Protein AF-0000000072626498 (afdb_homodimer)

Structure (mmCIF, N/CA/C/O backbone):
data_AF-0000000072626498-model_v1
#
loop_
_entity.id
_entity.type
_entity.pdbx_description
1 polymer 'N-acetylgalactosaminide beta-1,3-galactosyltransferase'
#
loop_
_atom_site.group_PDB
_atom_site.id
_atom_site.type_symbol
_atom_site.label_atom_id
_atom_site.label_alt_id
_atom_site.label_comp_id
_atom_site.label_asym_id
_atom_site.label_entity_id
_atom_site.label_seq_id
_atom_site.pdbx_PDB_ins_code
_atom_site.Cartn_x
_atom_site.Cartn_y
_atom_site.Cartn_z
_atom_site.occupancy
_atom_site.B_iso_or_equiv
_atom_site.auth_seq_id
_atom_site.auth_comp_id
_atom_site.auth_asym_id
_atom_site.auth_atom_id
_atom_site.pdbx_PDB_model_num
ATOM 1 N N . MET A 1 1 ? -4.254 -15.898 -14.867 1 96.5 1 MET A N 1
ATOM 2 C CA . MET A 1 1 ? -5.566 -16.469 -15.156 1 96.5 1 MET A CA 1
ATOM 3 C C . MET A 1 1 ? -6.656 -15.414 -15.023 1 96.5 1 MET A C 1
ATOM 5 O O . MET A 1 1 ? -6.711 -14.695 -14.023 1 96.5 1 MET A O 1
ATOM 9 N N . THR A 1 2 ? -7.473 -15.227 -16.031 1 96.12 2 THR A N 1
ATOM 10 C CA . THR A 1 2 ? -8.547 -14.234 -16 1 96.12 2 THR A CA 1
ATOM 11 C C . THR A 1 2 ? -9.773 -14.742 -16.75 1 96.12 2 THR A C 1
ATOM 13 O O . THR A 1 2 ? -9.82 -15.914 -17.156 1 96.12 2 THR A O 1
ATOM 16 N N . THR A 1 3 ? -10.844 -14.039 -16.734 1 94.94 3 THR A N 1
ATOM 17 C CA . THR A 1 3 ? -12.078 -14.312 -17.469 1 94.94 3 THR A CA 1
ATOM 18 C C . THR A 1 3 ? -12.547 -13.078 -18.219 1 94.94 3 THR A C 1
ATOM 20 O O . THR A 1 3 ? -12.148 -11.953 -17.906 1 94.94 3 THR A O 1
ATOM 23 N N . PRO A 1 4 ? -13.305 -13.281 -19.266 1 93.75 4 PRO A N 1
ATOM 24 C CA . PRO A 1 4 ? -13.695 -12.148 -20.125 1 93.75 4 PRO A CA 1
ATOM 25 C C . PRO A 1 4 ? -14.305 -10.992 -19.328 1 93.75 4 PRO A C 1
ATOM 27 O O . PRO A 1 4 ? -14.008 -9.828 -19.609 1 93.75 4 PRO A O 1
ATOM 30 N N . LYS A 1 5 ? -15.055 -11.281 -18.391 1 93.25 5 LYS A N 1
ATOM 31 C CA . LYS A 1 5 ? -15.68 -10.258 -17.562 1 93.25 5 LYS A CA 1
ATOM 32 C C . LYS A 1 5 ? -14.633 -9.344 -16.922 1 93.25 5 LYS A C 1
ATOM 34 O O . LYS A 1 5 ? -14.883 -8.156 -16.734 1 93.25 5 LYS A O 1
ATOM 39 N N . TYR A 1 6 ? -13.422 -9.875 -16.672 1 95.19 6 TYR A N 1
ATOM 40 C CA . TYR A 1 6 ? -12.445 -9.156 -15.875 1 95.19 6 TYR A CA 1
ATOM 41 C C . TYR A 1 6 ? -11.297 -8.641 -16.734 1 95.19 6 TYR A C 1
ATOM 43 O O . TYR A 1 6 ? -10.297 -8.141 -16.219 1 95.19 6 TYR A O 1
ATOM 51 N N . HIS A 1 7 ? -11.43 -8.734 -18.062 1 94.56 7 HIS A N 1
ATOM 52 C CA . HIS A 1 7 ? -10.375 -8.242 -18.953 1 94.56 7 HIS A CA 1
ATOM 53 C C . HIS A 1 7 ? -10.086 -6.77 -18.688 1 94.56 7 HIS A C 1
ATOM 55 O O . HIS A 1 7 ? -8.938 -6.391 -18.453 1 94.56 7 HIS A O 1
ATOM 61 N N . ARG A 1 8 ? -11.18 -5.996 -18.594 1 92.31 8 ARG A N 1
ATOM 62 C CA . ARG A 1 8 ? -11.016 -4.559 -18.406 1 92.31 8 ARG A CA 1
ATOM 63 C C . ARG A 1 8 ? -11 -4.199 -16.938 1 92.31 8 ARG A C 1
ATOM 65 O O . ARG A 1 8 ? -10.242 -3.322 -16.516 1 92.31 8 ARG A O 1
ATOM 72 N N . GLU A 1 9 ? -11.695 -4.938 -16.141 1 94.5 9 GLU A N 1
ATOM 73 C CA . GLU A 1 9 ? -11.891 -4.586 -14.742 1 94.5 9 GLU A CA 1
ATOM 74 C C . GLU A 1 9 ? -10.688 -4.988 -13.891 1 94.5 9 GLU A C 1
ATOM 76 O O . GLU A 1 9 ? -10.43 -4.391 -12.844 1 94.5 9 GLU A O 1
ATOM 81 N N . ARG A 1 10 ? -9.961 -5.969 -14.367 1 97.12 10 ARG A N 1
ATOM 82 C CA . ARG A 1 10 ? -8.859 -6.445 -13.547 1 97.12 10 ARG A CA 1
ATOM 83 C C . ARG A 1 10 ? -7.59 -6.617 -14.375 1 97.12 10 ARG A C 1
ATOM 85 O O . ARG A 1 10 ? -6.551 -6.039 -14.055 1 97.12 10 ARG A O 1
ATOM 92 N N . THR A 1 11 ? -7.668 -7.266 -15.453 1 97.75 11 THR A N 1
ATOM 93 C CA . THR A 1 11 ? -6.508 -7.703 -16.219 1 97.75 11 THR A CA 1
ATOM 94 C C . THR A 1 11 ? -5.738 -6.5 -16.766 1 97.75 11 THR A C 1
ATOM 96 O O . THR A 1 11 ? -4.508 -6.516 -16.797 1 97.75 11 THR A O 1
ATOM 99 N N . ASP A 1 12 ? -6.41 -5.457 -17.188 1 96.69 12 ASP A N 1
ATOM 100 C CA . ASP A 1 12 ? -5.77 -4.223 -17.641 1 96.69 12 ASP A CA 1
ATOM 101 C C . ASP A 1 12 ? -4.828 -3.678 -16.562 1 96.69 12 ASP A C 1
ATOM 103 O O . ASP A 1 12 ? -3.764 -3.145 -16.875 1 96.69 12 ASP A O 1
ATOM 107 N N . HIS A 1 13 ? -5.238 -3.795 -15.359 1 97.38 13 HIS A N 1
ATOM 108 C CA . HIS A 1 13 ? -4.465 -3.236 -14.258 1 97.38 13 HIS A CA 1
ATOM 109 C C . HIS A 1 13 ? -3.268 -4.117 -13.922 1 97.38 13 HIS A C 1
ATOM 111 O O . HIS A 1 13 ? -2.217 -3.615 -13.516 1 97.38 13 HIS A O 1
ATOM 117 N N . VAL A 1 14 ? -3.404 -5.43 -14.102 1 98.44 14 VAL A N 1
ATOM 118 C CA . VAL A 1 14 ? -2.266 -6.332 -13.977 1 98.44 14 VAL A CA 1
ATOM 119 C C . VAL A 1 14 ? -1.227 -6.008 -15.047 1 98.44 14 VAL A C 1
ATOM 121 O O . VAL A 1 14 ? -0.032 -5.914 -14.75 1 98.44 14 VAL A O 1
ATOM 124 N N . GLU A 1 15 ? -1.681 -5.762 -16.281 1 97.88 15 GLU A N 1
ATOM 125 C CA . GLU A 1 15 ? -0.818 -5.398 -17.406 1 97.88 15 GLU A CA 1
ATOM 126 C C . GLU A 1 15 ? -0.1 -4.078 -17.141 1 97.88 15 GLU A C 1
ATOM 128 O O . GLU A 1 15 ? 1.062 -3.91 -17.516 1 97.88 15 GLU A O 1
ATOM 133 N N . ALA A 1 16 ? -0.731 -3.166 -16.469 1 96.75 16 ALA A N 1
ATOM 134 C CA . ALA A 1 16 ? -0.205 -1.823 -16.234 1 96.75 16 ALA A CA 1
ATOM 135 C C . ALA A 1 16 ? 0.738 -1.804 -15.039 1 96.75 16 ALA A C 1
ATOM 137 O O . ALA A 1 16 ? 1.384 -0.79 -14.766 1 96.75 16 ALA A O 1
ATOM 138 N N . THR A 1 17 ? 0.858 -2.857 -14.305 1 97.38 17 THR A N 1
ATOM 139 C CA . THR A 1 17 ? 1.632 -2.855 -13.062 1 97.38 17 THR A CA 1
ATOM 140 C C . THR A 1 17 ? 2.697 -3.949 -13.094 1 97.38 17 THR A C 1
ATOM 142 O O . THR A 1 17 ? 3.727 -3.805 -13.758 1 97.38 17 THR A O 1
ATOM 145 N N . TRP A 1 18 ? 2.443 -5.156 -12.531 1 98.19 18 TRP A N 1
ATOM 146 C CA . TRP A 1 18 ? 3.547 -6.055 -12.219 1 98.19 18 TRP A CA 1
ATOM 147 C C . TRP A 1 18 ? 3.818 -7.016 -13.367 1 98.19 18 TRP A C 1
ATOM 149 O O . TRP A 1 18 ? 4.926 -7.543 -13.5 1 98.19 18 TRP A O 1
ATOM 159 N N . ALA A 1 19 ? 2.82 -7.32 -14.242 1 98.12 19 ALA A N 1
ATOM 160 C CA . ALA A 1 19 ? 2.943 -8.391 -15.234 1 98.12 19 ALA A CA 1
ATOM 161 C C . ALA A 1 19 ? 4.129 -8.141 -16.156 1 98.12 19 ALA A C 1
ATOM 163 O O . ALA A 1 19 ? 4.898 -9.062 -16.453 1 98.12 19 ALA A O 1
ATOM 164 N N . PRO A 1 20 ? 4.41 -6.895 -16.594 1 97.56 20 PRO A N 1
ATOM 165 C CA . PRO A 1 20 ? 5.523 -6.633 -17.516 1 97.56 20 PRO A CA 1
ATOM 166 C C . PRO A 1 20 ? 6.887 -6.828 -16.859 1 97.56 20 PRO A C 1
ATOM 168 O O . PRO A 1 20 ? 7.914 -6.793 -17.531 1 97.56 20 PRO A O 1
ATOM 171 N N . HIS A 1 21 ? 6.938 -6.992 -15.594 1 97.62 21 HIS A N 1
ATOM 172 C CA . HIS A 1 21 ? 8.211 -7.273 -14.938 1 97.62 21 HIS A CA 1
ATOM 173 C C . HIS A 1 21 ? 8.68 -8.695 -15.227 1 97.62 21 HIS A C 1
ATOM 175 O O . HIS A 1 21 ? 9.844 -9.031 -15 1 97.62 21 HIS A O 1
ATOM 181 N N . CYS A 1 22 ? 7.77 -9.57 -15.672 1 97.81 22 CYS A N 1
ATOM 182 C CA . CYS A 1 22 ? 8.148 -10.906 -16.094 1 97.81 22 CYS A CA 1
ATOM 183 C C . CYS A 1 22 ? 8.891 -10.867 -17.438 1 97.81 22 CYS A C 1
ATOM 185 O O . CYS A 1 22 ? 8.719 -9.93 -18.219 1 97.81 22 CYS A O 1
ATOM 187 N N . ASP A 1 23 ? 9.734 -11.883 -17.656 1 97.69 23 ASP A N 1
ATOM 188 C CA . ASP A 1 23 ? 10.406 -11.977 -18.953 1 97.69 23 ASP A CA 1
ATOM 189 C C . ASP A 1 23 ? 9.391 -12.141 -20.078 1 97.69 23 ASP A C 1
ATOM 191 O O . ASP A 1 23 ? 9.602 -11.641 -21.188 1 97.69 23 ASP A O 1
ATOM 195 N N . LYS A 1 24 ? 8.383 -12.867 -19.828 1 97.75 24 LYS A N 1
ATOM 196 C CA . LYS A 1 24 ? 7.219 -13.062 -20.688 1 97.75 24 LYS A CA 1
ATOM 197 C C . LYS A 1 24 ? 5.953 -13.281 -19.859 1 97.75 24 LYS A C 1
ATOM 199 O O . LYS A 1 24 ? 5.996 -13.93 -18.812 1 97.75 24 LYS A O 1
ATOM 204 N N . HIS A 1 25 ? 4.852 -12.664 -20.297 1 97.75 25 HIS A N 1
ATOM 205 C CA . HIS A 1 25 ? 3.582 -12.891 -19.609 1 97.75 25 HIS A CA 1
ATOM 206 C C . HIS A 1 25 ? 2.438 -13.039 -20.609 1 97.75 25 HIS A C 1
ATOM 208 O O . HIS A 1 25 ? 2.438 -12.391 -21.656 1 97.75 25 HIS A O 1
ATOM 214 N N . LEU A 1 26 ? 1.562 -13.914 -20.328 1 97.12 26 LEU A N 1
ATOM 215 C CA . LEU A 1 26 ? 0.345 -14.172 -21.094 1 97.12 26 LEU A CA 1
ATOM 216 C C . LEU A 1 26 ? -0.877 -14.18 -20.188 1 97.12 26 LEU A C 1
ATOM 218 O O . LEU A 1 26 ? -0.806 -14.641 -19.047 1 97.12 26 LEU A O 1
ATOM 222 N N . PHE A 1 27 ? -1.958 -13.656 -20.703 1 97.88 27 PHE A N 1
ATOM 223 C CA . PHE A 1 27 ? -3.225 -13.773 -20 1 97.88 27 PHE A CA 1
ATOM 224 C C . PHE A 1 27 ? -4.07 -14.906 -20.562 1 97.88 27 PHE A C 1
ATOM 226 O O . PHE A 1 27 ? -4.379 -14.906 -21.766 1 97.88 27 PHE A O 1
ATOM 233 N N . MET A 1 28 ? -4.367 -15.852 -19.719 1 97.31 28 MET A N 1
ATOM 234 C CA . MET A 1 28 ? -5.145 -17.031 -20.094 1 97.31 28 MET A 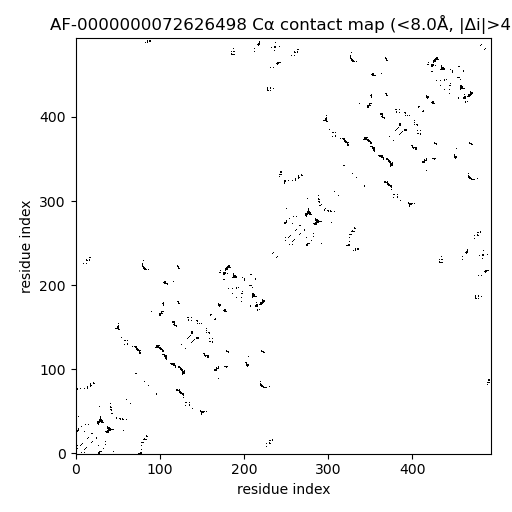CA 1
ATOM 235 C C . MET A 1 28 ? -6.629 -16.828 -19.812 1 97.31 28 MET A C 1
ATOM 237 O O . MET A 1 28 ? -7.023 -16.625 -18.656 1 97.31 28 MET A O 1
ATOM 241 N N . SER A 1 29 ? -7.438 -16.844 -20.844 1 95.56 29 SER A N 1
ATOM 242 C CA . SER A 1 29 ? -8.867 -16.578 -20.734 1 95.56 29 SER A CA 1
ATOM 243 C C . SER A 1 29 ? -9.656 -17.453 -21.703 1 95.56 29 SER A C 1
ATOM 245 O O . SER A 1 29 ? -9.164 -18.484 -22.156 1 95.56 29 SER A O 1
ATOM 247 N N . THR A 1 30 ? -10.969 -17.172 -21.812 1 93.62 30 THR A N 1
ATOM 248 C CA . THR A 1 30 ? -11.82 -17.969 -22.688 1 93.62 30 THR A CA 1
ATOM 249 C C . THR A 1 30 ? -12.297 -17.141 -23.875 1 93.62 30 THR A C 1
ATOM 251 O O . THR A 1 30 ? -13.047 -17.641 -24.734 1 93.62 30 THR A O 1
ATOM 254 N N . LYS A 1 31 ? -11.977 -15.953 -23.953 1 92.31 31 LYS A N 1
ATOM 255 C CA . LYS A 1 31 ? -12.25 -15.078 -25.094 1 92.31 31 LYS A CA 1
ATOM 256 C C . LYS A 1 31 ? -11.047 -14.188 -25.406 1 92.31 31 LYS A C 1
ATOM 258 O O . LYS A 1 31 ? -10.359 -13.719 -24.484 1 92.31 31 LYS A O 1
ATOM 263 N N . LYS A 1 32 ? -10.805 -13.938 -26.688 1 91.25 32 LYS A N 1
ATOM 264 C CA . LYS A 1 32 ? -9.711 -13.062 -27.094 1 91.25 32 LYS A CA 1
ATOM 265 C C . LYS A 1 32 ? -10.016 -11.609 -26.766 1 91.25 32 LYS A C 1
ATOM 267 O O . LYS A 1 32 ? -11.172 -11.25 -26.516 1 91.25 32 LYS A O 1
ATOM 272 N N . ASP A 1 33 ? -8.969 -10.875 -26.672 1 87.88 33 ASP A N 1
ATOM 273 C CA . ASP A 1 33 ? -9.031 -9.438 -26.438 1 87.88 33 ASP A CA 1
ATOM 274 C C . ASP A 1 33 ? -7.965 -8.703 -27.266 1 87.88 33 ASP A C 1
ATOM 276 O O . ASP A 1 33 ? -6.812 -9.141 -27.312 1 87.88 33 ASP A O 1
ATOM 280 N N . ASN A 1 34 ? -8.273 -7.641 -27.891 1 86.56 34 ASN A N 1
ATOM 281 C CA . ASN A 1 34 ? -7.367 -6.973 -28.812 1 86.56 34 ASN A CA 1
ATOM 282 C C . ASN A 1 34 ? -6.398 -6.043 -28.094 1 86.56 34 ASN A C 1
ATOM 284 O O . ASN A 1 34 ? -5.387 -5.625 -28.656 1 86.56 34 ASN A O 1
ATOM 288 N N . LYS A 1 35 ? -6.633 -5.762 -26.906 1 89.56 35 LYS A N 1
ATOM 289 C CA . LYS A 1 35 ? -5.816 -4.789 -26.188 1 89.56 35 LYS A CA 1
ATOM 290 C C . LYS A 1 35 ? -4.848 -5.48 -25.234 1 89.56 35 LYS A C 1
ATOM 292 O O . LYS A 1 35 ? -3.971 -4.836 -24.656 1 89.56 35 LYS A O 1
ATOM 297 N N . LEU A 1 36 ? -5.039 -6.754 -24.984 1 91.62 36 LEU A N 1
ATOM 298 C CA . LEU A 1 36 ? -4.23 -7.531 -24.047 1 91.62 36 LEU A CA 1
ATOM 299 C C . LEU A 1 36 ? -3.697 -8.797 -24.719 1 91.62 36 LEU A C 1
ATOM 301 O O . LEU A 1 36 ? -4.316 -9.32 -25.641 1 91.62 36 LEU A O 1
ATOM 305 N N . PRO A 1 37 ? -2.533 -9.203 -24.344 1 91.56 37 PRO A N 1
ATOM 306 C CA . PRO A 1 37 ? -2.049 -10.492 -24.844 1 91.56 37 PRO A CA 1
ATOM 307 C C . PRO A 1 37 ? -2.809 -11.68 -24.25 1 91.56 37 PRO A C 1
ATOM 309 O O . PRO A 1 37 ? -2.229 -12.492 -23.516 1 91.56 37 PRO A O 1
ATOM 312 N N . ILE A 1 38 ? -3.992 -11.82 -24.703 1 93.19 38 ILE A N 1
ATOM 313 C CA . ILE A 1 38 ? -4.887 -12.852 -24.172 1 93.19 38 ILE A CA 1
ATOM 314 C C . ILE A 1 38 ? -4.832 -14.086 -25.062 1 93.19 38 ILE A C 1
ATOM 316 O O . ILE A 1 38 ? -4.883 -13.977 -26.297 1 93.19 38 ILE A O 1
ATOM 320 N N . VAL A 1 39 ? -4.637 -15.172 -24.469 1 94.44 39 VAL A N 1
ATOM 321 C CA . VAL A 1 39 ? -4.785 -16.453 -25.141 1 94.44 39 VAL A CA 1
ATOM 322 C C . VAL A 1 39 ? -6.172 -17.031 -24.844 1 94.44 39 VAL A C 1
ATOM 324 O O . VAL A 1 39 ? -6.57 -17.172 -23.688 1 94.44 39 VAL A O 1
ATOM 327 N N . ASN A 1 40 ? -6.883 -17.281 -25.906 1 94.5 40 ASN A N 1
ATOM 328 C CA . ASN A 1 40 ? -8.148 -18 -25.781 1 94.5 40 ASN A CA 1
ATOM 329 C C . ASN A 1 40 ? -7.926 -19.5 -25.656 1 94.5 40 ASN A C 1
ATOM 331 O O . ASN A 1 40 ? -7.547 -20.156 -26.625 1 94.5 40 ASN A O 1
ATOM 335 N N . LEU A 1 41 ? -8.219 -20.078 -24.531 1 93.38 41 LEU A N 1
ATOM 336 C CA . LEU A 1 41 ? -7.93 -21.484 -24.25 1 93.38 41 LEU A CA 1
ATOM 337 C C . LEU A 1 41 ? -9.055 -22.375 -24.75 1 93.38 41 LEU A C 1
ATOM 339 O O . LEU A 1 41 ? -8.922 -23.609 -24.766 1 93.38 41 LEU A O 1
ATOM 343 N N . SER A 1 42 ? -10.133 -21.797 -25.141 1 89.75 42 SER A N 1
ATOM 344 C CA . SER A 1 42 ? -11.266 -22.516 -25.719 1 89.75 42 SER A CA 1
ATOM 345 C C . SER A 1 42 ? -11.812 -23.562 -24.75 1 89.75 42 SER A C 1
ATOM 347 O O . SER A 1 42 ? -12.039 -24.703 -25.125 1 89.75 42 SER A O 1
ATOM 349 N N . VAL A 1 43 ? -11.828 -23.219 -23.453 1 88.94 43 VAL A N 1
ATOM 350 C CA . VAL A 1 43 ? -12.484 -24 -22.422 1 88.94 43 VAL A CA 1
ATOM 351 C C . VAL A 1 43 ? -13.703 -23.25 -21.891 1 88.94 43 VAL A C 1
ATOM 353 O O . VAL A 1 43 ? -13.797 -22.031 -22.047 1 88.94 43 VAL A O 1
ATOM 356 N N . PRO A 1 44 ? -14.664 -24.016 -21.422 1 87.12 44 PRO A N 1
ATOM 357 C CA . PRO A 1 44 ? -15.828 -23.328 -20.875 1 87.12 44 PRO A CA 1
ATOM 358 C C . PRO A 1 44 ? -15.477 -22.422 -19.688 1 87.12 44 PRO A C 1
ATOM 360 O O . PRO A 1 44 ? -14.469 -22.656 -19.016 1 87.12 44 PRO A O 1
ATOM 363 N N . GLU A 1 45 ? -16.312 -21.391 -19.5 1 86.81 45 GLU A N 1
ATOM 364 C CA . GLU A 1 45 ? -16.109 -20.469 -18.391 1 86.81 45 GLU A CA 1
ATOM 365 C C . GLU A 1 45 ? -16.812 -20.953 -17.125 1 86.81 45 GLU A C 1
ATOM 367 O O . GLU A 1 45 ? -17.828 -21.656 -17.203 1 86.81 45 GLU A O 1
ATOM 372 N N . GLY A 1 46 ? -16.297 -20.484 -15.969 1 84.88 46 GLY A N 1
ATOM 373 C CA . GLY A 1 46 ? -16.922 -20.828 -14.703 1 84.88 46 GLY A CA 1
ATOM 374 C C . GLY A 1 46 ? -15.961 -21.438 -13.695 1 84.88 46 GLY A C 1
ATOM 375 O O . GLY A 1 46 ? -14.961 -22.047 -14.07 1 84.88 46 GLY A O 1
ATOM 376 N N . ARG A 1 47 ? -16.359 -21.312 -12.453 1 82.06 47 ARG A N 1
ATOM 377 C CA . ARG A 1 47 ? -15.516 -21.797 -11.367 1 82.06 47 ARG A CA 1
ATOM 378 C C . ARG A 1 47 ? -15.336 -23.312 -11.461 1 82.06 47 ARG A C 1
ATOM 380 O O . ARG A 1 47 ? -14.289 -23.844 -11.078 1 82.06 47 ARG A O 1
ATOM 387 N N . GLU A 1 48 ? -16.266 -23.938 -12.047 1 86.44 48 GLU A N 1
ATOM 388 C CA . GLU A 1 48 ? -16.234 -25.406 -12.133 1 86.44 48 GLU A CA 1
ATOM 389 C C . GLU A 1 48 ? -15.227 -25.875 -13.18 1 86.44 48 GLU A C 1
ATOM 391 O O . GLU A 1 48 ? -14.883 -27.047 -13.227 1 86.44 48 GLU A O 1
ATOM 396 N N . PHE A 1 49 ? -14.766 -24.969 -13.953 1 88.5 49 PHE A N 1
ATOM 397 C CA . PHE A 1 49 ? -13.859 -25.375 -15.023 1 88.5 49 PHE A CA 1
ATOM 398 C C . PHE A 1 49 ? -12.469 -24.797 -14.797 1 88.5 49 PHE A C 1
ATOM 400 O O . PHE A 1 49 ? -11.68 -24.672 -15.742 1 88.5 49 PHE A O 1
ATOM 407 N N . LEU A 1 50 ? -12.195 -24.438 -13.586 1 91.69 50 LEU A N 1
ATOM 408 C CA . LEU A 1 50 ? -10.914 -23.797 -13.289 1 91.69 50 LEU A CA 1
ATOM 409 C C . LEU A 1 50 ? -9.758 -24.75 -13.516 1 91.69 50 LEU A C 1
ATOM 411 O O . LEU A 1 50 ? -8.703 -24.344 -14.016 1 91.69 50 LEU A O 1
ATOM 415 N N . TRP A 1 51 ? -9.961 -25.984 -13.141 1 93.12 51 TRP A N 1
ATOM 416 C CA . TRP A 1 51 ? -8.891 -26.953 -13.352 1 93.12 51 TRP A CA 1
ATOM 417 C C . TRP A 1 51 ? -8.664 -27.203 -14.836 1 93.12 51 TRP A C 1
ATOM 419 O O . TRP A 1 51 ? -7.527 -27.281 -15.297 1 93.12 51 TRP A O 1
ATOM 429 N N . ALA A 1 52 ? -9.742 -27.312 -15.562 1 91.19 52 ALA A N 1
ATOM 430 C CA . ALA A 1 52 ? -9.625 -27.469 -17.016 1 91.19 52 ALA A CA 1
ATOM 431 C C . ALA A 1 52 ? -8.867 -26.297 -17.641 1 91.19 52 ALA A C 1
ATOM 433 O O . ALA A 1 52 ? -8.039 -26.484 -18.516 1 91.19 52 ALA A O 1
ATOM 434 N N . LYS A 1 53 ? -9.164 -25.156 -17.188 1 93.44 53 LYS A N 1
ATOM 435 C CA . LYS A 1 53 ? -8.492 -23.953 -17.688 1 93.44 53 LYS A CA 1
ATOM 436 C C . LYS A 1 53 ? -7.008 -23.969 -17.344 1 93.44 53 LYS A C 1
ATOM 438 O O . LYS A 1 53 ? -6.172 -23.609 -18.188 1 93.44 53 LYS A O 1
ATOM 443 N N . THR A 1 54 ? -6.691 -24.359 -16.141 1 95.44 54 THR A N 1
ATOM 444 C CA . THR A 1 54 ? -5.305 -24.422 -15.703 1 95.44 54 THR A CA 1
ATOM 445 C C . THR A 1 54 ? -4.512 -25.422 -16.531 1 95.44 54 THR A C 1
ATOM 447 O O . THR A 1 54 ? -3.404 -25.141 -16.984 1 95.44 54 THR A O 1
ATOM 450 N N . LYS A 1 55 ? -5.094 -26.609 -16.734 1 94.5 55 LYS A N 1
ATOM 451 C CA . LYS A 1 55 ? -4.445 -27.609 -17.562 1 94.5 55 LYS A CA 1
ATOM 452 C C . LYS A 1 55 ? -4.195 -27.094 -18.984 1 94.5 55 LYS A C 1
ATOM 454 O O . LYS A 1 55 ? -3.092 -27.219 -19.516 1 94.5 55 LYS A O 1
ATOM 459 N N . ALA A 1 56 ? -5.246 -26.516 -19.516 1 94.56 56 ALA A N 1
ATOM 460 C CA . ALA A 1 56 ? -5.145 -25.984 -20.875 1 94.56 56 ALA A CA 1
ATOM 461 C C . ALA A 1 56 ? -4.074 -24.906 -20.969 1 94.56 56 ALA A C 1
ATOM 463 O O . ALA A 1 56 ? -3.361 -24.812 -21.969 1 94.56 56 ALA A O 1
ATOM 464 N N . ALA A 1 57 ? -3.941 -24.109 -20 1 96.94 57 ALA A N 1
ATOM 465 C CA . ALA A 1 57 ? -2.971 -23.016 -19.969 1 96.94 57 ALA A CA 1
ATOM 466 C C . ALA A 1 57 ? -1.542 -23.547 -19.984 1 96.94 57 ALA A C 1
ATOM 468 O O . ALA A 1 57 ? -0.716 -23.109 -20.797 1 96.94 57 ALA A O 1
ATOM 469 N N . PHE A 1 58 ? -1.262 -24.484 -19.109 1 97.19 58 PHE A N 1
ATOM 470 C CA . PHE A 1 58 ? 0.092 -25.031 -19.047 1 97.19 58 PHE A CA 1
ATOM 471 C C . PHE A 1 58 ? 0.415 -25.812 -20.312 1 97.19 58 PHE A C 1
ATOM 473 O O . PHE A 1 58 ? 1.55 -25.781 -20.797 1 97.19 58 PHE A O 1
ATOM 480 N N . LYS A 1 59 ? -0.571 -26.5 -20.828 1 95.75 59 LYS A N 1
ATOM 481 C CA . LYS A 1 59 ? -0.375 -27.188 -22.094 1 95.75 59 LYS A CA 1
ATOM 482 C C . LYS A 1 59 ? -0.047 -26.188 -23.219 1 95.75 59 LYS A C 1
ATOM 484 O O . LYS A 1 59 ? 0.831 -26.453 -24.047 1 95.75 59 LYS A O 1
ATOM 489 N N . TYR A 1 60 ? -0.825 -25.141 -23.25 1 97.06 60 TYR A N 1
ATOM 490 C CA . TYR A 1 60 ? -0.581 -24.109 -24.266 1 97.06 60 TYR A CA 1
ATOM 491 C C . TYR A 1 60 ? 0.853 -23.609 -24.188 1 97.06 60 TYR A C 1
ATOM 493 O O . TYR A 1 60 ? 1.528 -23.469 -25.203 1 97.06 60 TYR A O 1
ATOM 501 N N . ILE A 1 61 ? 1.319 -23.281 -23 1 98 61 ILE A N 1
ATOM 502 C CA . ILE A 1 61 ? 2.672 -22.781 -22.797 1 98 61 ILE A CA 1
ATOM 503 C C . ILE A 1 61 ? 3.688 -23.797 -23.297 1 98 61 ILE A C 1
ATOM 505 O O . ILE A 1 61 ? 4.605 -23.469 -24.047 1 98 61 ILE A O 1
ATOM 509 N N . TYR A 1 62 ? 3.49 -24.984 -22.906 1 97.81 62 TYR A N 1
ATOM 510 C CA . TYR A 1 62 ? 4.41 -26.062 -23.266 1 97.81 62 TYR A CA 1
ATOM 511 C C . TYR A 1 62 ? 4.461 -26.234 -24.781 1 97.81 62 TYR A C 1
ATOM 513 O O . TYR A 1 62 ? 5.539 -26.422 -25.359 1 97.81 62 TYR A O 1
ATOM 521 N N . ASP A 1 63 ? 3.355 -26.109 -25.453 1 97.38 63 ASP A N 1
ATOM 522 C CA . ASP A 1 63 ? 3.23 -26.422 -26.875 1 97.38 63 ASP A CA 1
ATOM 523 C C . ASP A 1 63 ? 3.645 -25.234 -27.734 1 97.38 63 ASP A C 1
ATOM 525 O O . ASP A 1 63 ? 4.113 -25.406 -28.859 1 97.38 63 ASP A O 1
ATOM 529 N N . ASN A 1 64 ? 3.443 -24.047 -27.25 1 97.31 64 ASN A N 1
ATOM 530 C CA . ASN A 1 64 ? 3.531 -22.891 -28.141 1 97.31 64 ASN A CA 1
ATOM 531 C C . ASN A 1 64 ? 4.707 -22 -27.781 1 97.31 64 ASN A C 1
ATOM 533 O O . ASN A 1 64 ? 5.047 -21.078 -28.531 1 97.31 64 ASN A O 1
ATOM 537 N N . ILE A 1 65 ? 5.254 -22.203 -26.656 1 96.38 65 ILE A N 1
ATOM 538 C CA . ILE A 1 65 ? 6.41 -21.422 -26.219 1 96.38 65 ILE A CA 1
ATOM 539 C C . ILE A 1 65 ? 7.637 -22.328 -26.141 1 96.38 65 ILE A C 1
ATOM 541 O O . ILE A 1 65 ? 7.539 -23.484 -25.703 1 96.38 65 ILE A O 1
ATOM 545 N N . ASP A 1 66 ? 8.812 -21.844 -26.625 1 98 66 ASP A N 1
ATOM 546 C CA . ASP A 1 66 ? 10.062 -22.547 -26.391 1 98 66 ASP A CA 1
ATOM 547 C C . ASP A 1 66 ? 10.469 -22.484 -24.922 1 98 66 ASP A C 1
ATOM 549 O O . ASP A 1 66 ? 11.195 -21.578 -24.516 1 98 66 ASP A O 1
ATOM 553 N N . ILE A 1 67 ? 10.094 -23.438 -24.141 1 96.94 67 ILE A N 1
ATOM 554 C CA . ILE A 1 67 ? 10.227 -23.375 -22.688 1 96.94 67 ILE A CA 1
ATOM 555 C C . ILE A 1 67 ? 11.703 -23.438 -22.297 1 96.94 67 ILE A C 1
ATOM 557 O O . ILE A 1 67 ? 12.07 -23.156 -21.156 1 96.94 67 ILE A O 1
ATOM 561 N N . SER A 1 68 ? 12.586 -23.922 -23.266 1 97.31 68 SER A N 1
ATOM 562 C CA . SER A 1 68 ? 14.016 -23.969 -22.969 1 97.31 68 SER A CA 1
ATOM 563 C C . SER A 1 68 ? 14.57 -22.562 -22.719 1 97.31 68 SER A C 1
ATOM 565 O O . SER A 1 68 ? 15.648 -22.406 -22.141 1 97.31 68 SER A O 1
ATOM 567 N N . LYS A 1 69 ? 13.852 -21.547 -23.125 1 98 69 LYS A N 1
ATOM 568 C CA . LYS A 1 69 ? 14.289 -20.156 -22.969 1 98 69 LYS A CA 1
ATOM 569 C C . LYS A 1 69 ? 13.867 -19.594 -21.609 1 98 69 LYS A C 1
ATOM 571 O O . LYS A 1 69 ? 14.234 -18.469 -21.266 1 98 69 LYS A O 1
ATOM 576 N N . PHE A 1 70 ? 13.094 -20.344 -20.891 1 98.25 70 PHE A N 1
ATOM 577 C CA . PHE A 1 70 ? 12.594 -19.922 -19.578 1 98.25 70 PHE A CA 1
ATOM 578 C C . PHE A 1 70 ? 12.953 -20.938 -18.5 1 98.25 70 PHE A C 1
ATOM 580 O O . PHE A 1 70 ? 13.25 -22.094 -18.812 1 98.25 70 PHE A O 1
ATOM 587 N N . GLU A 1 71 ? 13.016 -20.469 -17.312 1 98.5 71 GLU A N 1
ATOM 588 C CA . GLU A 1 71 ? 13.461 -21.328 -16.219 1 98.5 71 GLU A CA 1
ATOM 589 C C . GLU A 1 71 ? 12.312 -21.656 -15.266 1 98.5 71 GLU A C 1
ATOM 591 O O . GLU A 1 71 ? 12.258 -22.75 -14.703 1 98.5 71 GLU A O 1
ATOM 596 N N . TRP A 1 72 ? 11.445 -20.719 -15.102 1 98.81 72 TRP A N 1
ATOM 597 C CA . TRP A 1 72 ? 10.367 -20.844 -14.125 1 98.81 72 TRP A CA 1
ATOM 598 C C . TRP A 1 72 ? 9.039 -20.391 -14.719 1 98.81 72 TRP A C 1
ATOM 600 O O . TRP A 1 72 ? 9.008 -19.469 -15.555 1 98.81 72 TRP A O 1
ATOM 610 N N . PHE A 1 73 ? 7.938 -20.984 -14.289 1 98.88 73 PHE A N 1
ATOM 611 C CA . PHE A 1 73 ? 6.613 -20.734 -14.844 1 98.88 73 PHE A CA 1
ATOM 612 C C . PHE A 1 73 ? 5.609 -20.438 -13.734 1 98.88 73 PHE A C 1
ATOM 614 O O . PHE A 1 73 ? 5.262 -21.344 -12.961 1 98.88 73 PHE A O 1
ATOM 621 N N . LEU A 1 74 ? 5.145 -19.219 -13.688 1 98.81 74 LEU A N 1
ATOM 622 C CA . LEU A 1 74 ? 4.277 -18.703 -12.633 1 98.81 74 LEU A CA 1
ATOM 623 C C . LEU A 1 74 ? 2.816 -18.719 -13.07 1 98.81 74 LEU A C 1
ATOM 625 O O . LEU A 1 74 ? 2.486 -18.281 -14.172 1 98.81 74 LEU A O 1
ATOM 629 N N . LYS A 1 75 ? 1.982 -19.328 -12.281 1 98.69 75 LYS A N 1
ATOM 630 C CA . LYS A 1 75 ? 0.538 -19.141 -12.375 1 98.69 75 LYS A CA 1
ATOM 631 C C . LYS A 1 75 ? 0.048 -18.141 -11.328 1 98.69 75 LYS A C 1
ATOM 633 O O . LYS A 1 75 ? 0.308 -18.312 -10.133 1 98.69 75 LYS A O 1
ATOM 638 N N . ALA A 1 76 ? -0.616 -17.109 -11.695 1 98.62 76 ALA A N 1
ATOM 639 C CA . ALA A 1 76 ? -1.243 -16.141 -10.812 1 98.62 76 ALA A CA 1
ATOM 640 C C . ALA A 1 76 ? -2.615 -15.719 -11.336 1 98.62 76 ALA A C 1
ATOM 642 O O . ALA A 1 76 ? -2.916 -15.906 -12.516 1 98.62 76 ALA A O 1
ATOM 643 N N . ASP A 1 77 ? -3.439 -15.234 -10.508 1 97.62 77 ASP A N 1
ATOM 644 C CA . ASP A 1 77 ? -4.777 -14.781 -10.883 1 97.62 77 ASP A CA 1
ATOM 645 C C . ASP A 1 77 ? -4.777 -13.281 -11.203 1 97.62 77 ASP A C 1
ATOM 647 O O . ASP A 1 77 ? -3.797 -12.586 -10.938 1 97.62 77 ASP A O 1
ATOM 651 N N . ASP A 1 78 ? -5.91 -12.828 -11.734 1 97.94 78 ASP A N 1
ATOM 652 C CA . ASP A 1 78 ? -6.004 -11.438 -12.164 1 97.94 78 ASP A CA 1
ATOM 653 C C . ASP A 1 78 ? -6.254 -10.516 -10.969 1 97.94 78 ASP A C 1
ATOM 655 O O . ASP A 1 78 ? -6.43 -9.305 -11.141 1 97.94 78 ASP A O 1
ATOM 659 N N . ASP A 1 79 ? -6.297 -11.055 -9.719 1 98.5 79 ASP A N 1
ATOM 660 C CA . ASP A 1 79 ? -6.355 -10.25 -8.5 1 98.5 79 ASP A CA 1
ATOM 661 C C . ASP A 1 79 ? -5.211 -10.609 -7.551 1 98.5 79 ASP A C 1
ATOM 663 O O . ASP A 1 79 ? -5.367 -10.539 -6.332 1 98.5 79 ASP A O 1
ATOM 667 N N . THR A 1 80 ? -4.152 -11.117 -8.117 1 98.81 80 THR A N 1
ATOM 668 C CA . THR A 1 80 ? -2.9 -11.352 -7.406 1 98.81 80 THR A CA 1
ATOM 669 C C . THR A 1 80 ? -1.854 -10.312 -7.789 1 98.81 80 THR A C 1
ATOM 671 O O . THR A 1 80 ? -1.716 -9.961 -8.969 1 98.81 80 THR A O 1
ATOM 674 N N . PHE A 1 81 ? -1.188 -9.719 -6.809 1 98.94 81 PHE A N 1
ATOM 675 C CA . PHE A 1 81 ? -0.033 -8.867 -7.062 1 98.94 81 PHE A CA 1
ATOM 676 C C . PHE A 1 81 ? 1.265 -9.617 -6.793 1 98.94 81 PHE A C 1
ATOM 678 O O . PHE A 1 81 ? 1.455 -10.164 -5.707 1 98.94 81 PHE A O 1
ATOM 685 N N . ILE A 1 82 ? 2.141 -9.633 -7.816 1 98.88 82 ILE A N 1
ATOM 686 C CA . ILE A 1 82 ? 3.408 -10.352 -7.707 1 98.88 82 ILE A CA 1
ATOM 687 C C . ILE A 1 82 ? 4.566 -9.352 -7.691 1 98.88 82 ILE A C 1
ATOM 689 O O . ILE A 1 82 ? 4.625 -8.445 -8.523 1 98.88 82 ILE A O 1
ATOM 693 N N . ILE A 1 83 ? 5.391 -9.461 -6.703 1 98.75 83 ILE A N 1
ATOM 694 C CA . ILE A 1 83 ? 6.688 -8.797 -6.727 1 98.75 83 ILE A CA 1
ATOM 695 C C . ILE A 1 83 ? 7.715 -9.695 -7.406 1 98.75 83 ILE A C 1
ATOM 697 O O . ILE A 1 83 ? 8.43 -10.445 -6.738 1 98.75 83 ILE A O 1
ATOM 701 N N . VAL A 1 84 ? 7.809 -9.5 -8.703 1 98.44 84 VAL A N 1
ATOM 702 C CA . VAL A 1 84 ? 8.523 -10.43 -9.578 1 98.44 84 VAL A CA 1
ATOM 703 C C . VAL A 1 84 ? 10 -10.469 -9.195 1 98.44 84 VAL A C 1
ATOM 705 O O . VAL A 1 84 ? 10.633 -11.531 -9.25 1 98.44 84 VAL A O 1
ATOM 708 N N . GLU A 1 85 ? 10.578 -9.352 -8.773 1 98.19 85 GLU A N 1
ATOM 709 C CA . GLU A 1 85 ? 11.977 -9.266 -8.367 1 98.19 85 GLU A CA 1
ATOM 710 C C . GLU A 1 85 ? 12.266 -10.164 -7.172 1 98.19 85 GLU A C 1
ATOM 712 O O . GLU A 1 85 ? 13.305 -10.828 -7.125 1 98.19 85 GLU A O 1
ATOM 717 N N . ASN A 1 86 ? 11.344 -10.18 -6.262 1 98.56 86 ASN A N 1
ATOM 718 C CA . ASN A 1 86 ? 11.516 -11.039 -5.094 1 98.56 86 ASN A CA 1
ATOM 719 C C . ASN A 1 86 ? 11.367 -12.516 -5.453 1 98.56 86 ASN A C 1
ATOM 721 O O . ASN A 1 86 ? 12.039 -13.367 -4.883 1 98.56 86 ASN A O 1
ATOM 725 N N . LEU A 1 87 ? 10.438 -12.789 -6.387 1 98.5 87 LEU A N 1
ATOM 726 C CA . LEU A 1 87 ? 10.32 -14.148 -6.895 1 98.5 87 LEU A CA 1
ATOM 727 C C . LEU A 1 87 ? 11.617 -14.609 -7.543 1 98.5 87 LEU A C 1
ATOM 729 O O . LEU A 1 87 ? 12.109 -15.703 -7.258 1 98.5 87 LEU A O 1
ATOM 733 N N . ARG A 1 88 ? 12.195 -13.789 -8.367 1 97.62 88 ARG A N 1
ATOM 734 C CA . ARG A 1 88 ? 13.453 -14.102 -9.031 1 97.62 88 ARG A CA 1
ATOM 735 C C . ARG A 1 88 ? 14.555 -14.383 -8.016 1 97.62 88 ARG A C 1
ATOM 737 O O . ARG A 1 88 ? 15.32 -15.336 -8.164 1 97.62 88 ARG A O 1
ATOM 744 N N . LYS A 1 89 ? 14.602 -13.523 -7.062 1 97.38 89 LYS A N 1
ATOM 745 C CA . LYS A 1 89 ? 15.641 -13.672 -6.043 1 97.38 89 LYS A CA 1
ATOM 746 C C . LYS A 1 89 ? 15.508 -15.008 -5.32 1 97.38 89 LYS A C 1
ATOM 748 O O . LYS A 1 89 ? 16.516 -15.688 -5.078 1 97.38 89 LYS A O 1
ATOM 753 N N . LEU A 1 90 ? 14.289 -15.367 -4.965 1 97.62 90 LEU A N 1
ATOM 754 C CA . LEU A 1 90 ? 14.07 -16.656 -4.328 1 97.62 90 LEU A CA 1
ATOM 755 C C . LEU A 1 90 ? 14.531 -17.797 -5.23 1 97.62 90 LEU A C 1
ATOM 757 O O . LEU A 1 90 ? 15.227 -18.719 -4.777 1 97.62 90 LEU A O 1
ATOM 761 N N . LEU A 1 91 ? 14.219 -17.719 -6.473 1 97.88 91 LEU A N 1
ATOM 762 C CA . LEU A 1 91 ? 14.375 -18.828 -7.402 1 97.88 91 LEU A CA 1
ATOM 763 C C . LEU A 1 91 ? 15.828 -18.984 -7.824 1 97.88 91 LEU A C 1
ATOM 765 O O . LEU A 1 91 ? 16.234 -20.031 -8.328 1 97.88 91 LEU A O 1
ATOM 769 N N . GLU A 1 92 ? 16.625 -17.969 -7.633 1 96.12 92 GLU A N 1
ATOM 770 C CA . GLU A 1 92 ? 18.047 -18 -7.961 1 96.12 92 GLU A CA 1
ATOM 771 C C . GLU A 1 92 ? 18.75 -19.125 -7.215 1 96.12 92 GLU A C 1
ATOM 773 O O . GLU A 1 92 ? 19.797 -19.609 -7.656 1 96.12 92 GLU A O 1
ATOM 778 N N . LYS A 1 93 ? 18.219 -19.547 -6.188 1 96.25 93 LYS A N 1
ATOM 779 C CA . LYS A 1 93 ? 18.859 -20.531 -5.312 1 96.25 93 LYS A CA 1
ATOM 780 C C . LYS A 1 93 ? 18.562 -21.953 -5.762 1 96.25 93 LYS A C 1
ATOM 782 O O . LYS A 1 93 ? 19.109 -22.922 -5.215 1 96.25 93 LYS A O 1
ATOM 787 N N . TYR A 1 94 ? 17.766 -22.109 -6.762 1 98.06 94 TYR A N 1
ATOM 788 C CA . TYR A 1 94 ? 17.297 -23.438 -7.152 1 98.06 94 TYR A CA 1
ATOM 789 C C . TYR A 1 94 ? 17.516 -23.672 -8.641 1 98.06 94 TYR A C 1
ATOM 791 O O . TYR A 1 94 ? 17.625 -22.719 -9.422 1 98.06 94 TYR A O 1
ATOM 799 N N . SER A 1 95 ? 17.609 -24.906 -9.016 1 98.31 95 SER A N 1
ATOM 800 C CA . SER A 1 95 ? 17.797 -25.281 -10.414 1 98.31 95 SER A CA 1
ATOM 801 C C . SER A 1 95 ? 16.469 -25.469 -11.125 1 98.31 95 SER A C 1
ATOM 803 O O . SER A 1 95 ? 15.602 -26.203 -10.648 1 98.31 95 SER A O 1
ATOM 805 N N . PRO A 1 96 ? 16.312 -24.859 -12.281 1 98.38 96 PRO A N 1
ATOM 806 C CA . PRO A 1 96 ? 15.094 -25.062 -13.055 1 98.38 96 PRO A CA 1
ATOM 807 C C . PRO A 1 96 ? 14.953 -26.484 -13.578 1 98.38 96 PRO A C 1
ATOM 809 O O . PRO A 1 96 ? 13.898 -26.859 -14.094 1 98.38 96 PRO A O 1
ATOM 812 N N . ASP A 1 97 ? 16 -27.281 -13.414 1 98.44 97 ASP A N 1
ATOM 813 C CA . ASP A 1 97 ? 15.984 -28.672 -13.875 1 98.44 97 ASP A CA 1
ATOM 814 C C . ASP A 1 97 ? 15.57 -29.609 -12.75 1 98.44 97 ASP A C 1
ATOM 816 O O . ASP A 1 97 ? 15.438 -30.812 -12.969 1 98.44 97 ASP A O 1
ATOM 820 N N . SER A 1 98 ? 15.383 -29.062 -11.586 1 98.56 98 SER A N 1
ATOM 821 C CA . SER A 1 98 ? 14.852 -29.844 -10.477 1 98.56 98 SER A CA 1
ATOM 822 C C . SER A 1 98 ? 13.328 -29.953 -10.555 1 98.56 98 SER A C 1
ATOM 824 O O . SER A 1 98 ? 12.664 -29.062 -11.086 1 98.56 98 SER A O 1
ATOM 826 N N . LEU A 1 99 ? 12.805 -31.109 -10.039 1 98.75 99 LEU A N 1
ATOM 827 C CA . LEU A 1 99 ? 11.359 -31.328 -10.023 1 98.75 99 LEU A CA 1
ATOM 828 C C . LEU A 1 9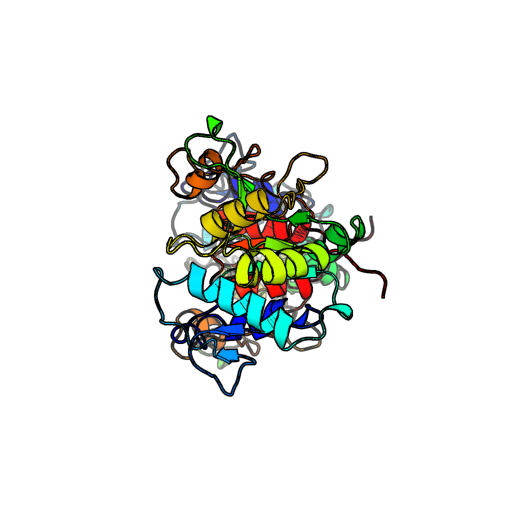9 ? 10.727 -30.688 -8.789 1 98.75 99 LEU A C 1
ATOM 830 O O . LEU A 1 99 ? 10.359 -31.391 -7.844 1 98.75 99 LEU A O 1
ATOM 834 N N . VAL A 1 100 ? 10.57 -29.328 -8.867 1 98.81 100 VAL A N 1
ATOM 835 C CA . VAL A 1 100 ? 10.109 -28.609 -7.68 1 98.81 100 VAL A CA 1
ATOM 836 C C . VAL A 1 100 ? 9.078 -27.562 -8.078 1 98.81 100 VAL A C 1
ATOM 838 O O . VAL A 1 100 ? 8.984 -27.188 -9.242 1 98.81 100 VAL A O 1
ATOM 841 N N . TYR A 1 101 ? 8.312 -27.188 -7.145 1 98.75 101 TYR A N 1
ATOM 842 C CA . TYR A 1 101 ? 7.414 -26.047 -7.285 1 98.75 101 TYR A CA 1
ATOM 843 C C . TYR A 1 101 ? 7.32 -25.266 -5.984 1 98.75 101 TYR A C 1
ATOM 845 O O . TYR A 1 101 ? 7.742 -25.75 -4.93 1 98.75 101 TYR A O 1
ATOM 853 N N . PHE A 1 102 ? 6.914 -24 -6.066 1 98.69 102 PHE A N 1
ATOM 854 C CA . PHE A 1 102 ? 6.855 -23.062 -4.949 1 98.69 102 PHE A CA 1
ATOM 855 C C . PHE A 1 102 ? 5.469 -22.438 -4.836 1 98.69 102 PHE A C 1
ATOM 857 O O . PHE A 1 102 ? 4.734 -22.375 -5.824 1 98.69 102 PHE A O 1
ATOM 864 N N . GLY A 1 103 ? 5.062 -21.922 -3.697 1 98.56 103 GLY A N 1
ATOM 865 C CA . GLY A 1 103 ? 3.818 -21.234 -3.385 1 98.56 103 GLY A CA 1
ATOM 866 C C . GLY A 1 103 ? 3.504 -21.219 -1.901 1 98.56 103 GLY A C 1
ATOM 867 O O . GLY A 1 103 ? 4.367 -21.516 -1.074 1 98.56 103 GLY A O 1
ATOM 868 N N . ALA A 1 104 ? 2.379 -20.656 -1.56 1 98.19 104 ALA A N 1
ATOM 869 C CA . ALA A 1 104 ? 1.838 -20.859 -0.218 1 98.19 104 ALA A CA 1
ATOM 870 C C . ALA A 1 104 ? 1.254 -22.266 -0.069 1 98.19 104 ALA A C 1
ATOM 872 O O . ALA A 1 104 ? 0.224 -22.578 -0.669 1 98.19 104 ALA A O 1
ATOM 873 N N . ILE A 1 105 ? 1.896 -23.078 0.781 1 97.19 105 ILE A N 1
ATOM 874 C CA . ILE A 1 105 ? 1.545 -24.484 0.823 1 97.19 105 ILE A CA 1
ATOM 875 C C . ILE A 1 105 ? 0.476 -24.719 1.888 1 97.19 105 ILE A C 1
ATOM 877 O O . ILE A 1 105 ? 0.653 -24.344 3.049 1 97.19 105 ILE A O 1
ATOM 881 N N . PHE A 1 106 ? -0.633 -25.281 1.394 1 96.06 106 PHE A N 1
ATOM 882 C CA . PHE A 1 106 ? -1.766 -25.656 2.236 1 96.06 106 PHE A CA 1
ATOM 883 C C . PHE A 1 106 ? -1.821 -27.156 2.447 1 96.06 106 PHE A C 1
ATOM 885 O O . PHE A 1 106 ? -1.131 -27.922 1.757 1 96.06 106 PHE A O 1
ATOM 892 N N . HIS A 1 107 ? -2.564 -27.5 3.465 1 91.44 107 HIS A N 1
ATOM 893 C CA . HIS A 1 107 ? -2.861 -28.906 3.686 1 91.44 107 HIS A CA 1
ATOM 894 C C . HIS A 1 107 ? -4.367 -29.172 3.662 1 91.44 107 HIS A C 1
ATOM 896 O O . HIS A 1 107 ? -5.156 -28.266 3.938 1 91.44 107 HIS A O 1
ATOM 902 N N . PHE A 1 108 ? -4.691 -30.297 3.15 1 77.25 108 PHE A N 1
ATOM 903 C CA . PHE A 1 108 ? -6.102 -30.672 3.168 1 77.25 108 PHE A CA 1
ATOM 904 C C . PHE A 1 108 ? -6.582 -30.906 4.594 1 77.25 108 PHE A C 1
ATOM 906 O O . PHE A 1 108 ? -5.785 -31.234 5.477 1 77.25 108 PHE A O 1
ATOM 913 N N . MET A 1 109 ? -7.781 -30.453 4.953 1 61.84 109 MET A N 1
ATOM 914 C CA . MET A 1 109 ? -8.375 -30.453 6.285 1 61.84 109 MET A CA 1
ATOM 915 C C . MET A 1 109 ? -7.883 -31.641 7.105 1 61.84 109 MET A C 1
ATOM 917 O O . MET A 1 109 ? -7.551 -31.484 8.281 1 61.84 109 MET A O 1
ATOM 921 N N . ASP A 1 110 ? -7.844 -32.875 6.484 1 58.44 110 ASP A N 1
ATOM 922 C CA . ASP A 1 110 ? -7.238 -33.938 7.258 1 58.44 110 ASP A CA 1
ATOM 923 C C . ASP A 1 110 ? -5.746 -34.062 6.957 1 58.44 110 ASP A C 1
ATOM 925 O O . ASP A 1 110 ? -5.355 -34.688 5.969 1 58.44 110 ASP A O 1
ATOM 929 N N . ALA A 1 111 ? -4.93 -33.25 7.684 1 57.19 111 ALA A N 1
ATOM 930 C CA . ALA A 1 111 ? -3.477 -33.188 7.527 1 57.19 111 ALA A CA 1
ATOM 931 C C . ALA A 1 111 ? -2.861 -34.562 7.512 1 57.19 111 ALA A C 1
ATOM 933 O O . ALA A 1 111 ? -1.794 -34.781 6.934 1 57.19 111 ALA A O 1
ATOM 934 N N . SER A 1 112 ? -3.588 -35.406 8.164 1 55.72 112 SER A N 1
ATOM 935 C CA . SER A 1 112 ? -3.051 -36.75 8.273 1 55.72 112 SER A CA 1
ATOM 936 C C . SER A 1 112 ? -2.947 -37.406 6.902 1 55.72 112 SER A C 1
ATOM 938 O O . SER A 1 112 ? -2.186 -38.375 6.727 1 55.72 112 SER A O 1
ATOM 940 N N . LEU A 1 113 ? -3.697 -36.75 6.012 1 59.78 113 LEU A N 1
ATOM 941 C CA . LEU A 1 113 ? -3.684 -37.406 4.695 1 59.78 113 LEU A CA 1
ATOM 942 C C . LEU A 1 113 ? -2.479 -36.938 3.883 1 59.78 113 LEU A C 1
ATOM 944 O O . LEU A 1 113 ? -2.176 -37.5 2.834 1 59.78 113 LEU A O 1
ATOM 948 N N . GLY A 1 114 ? -1.771 -35.969 4.473 1 66.06 114 GLY A N 1
ATOM 949 C CA . GLY A 1 114 ? -0.502 -35.594 3.887 1 66.06 114 GLY A CA 1
ATOM 950 C C . GLY A 1 114 ? -0.656 -34.906 2.543 1 66.06 114 GLY A C 1
ATOM 951 O O . GLY A 1 114 ? 0.306 -34.781 1.778 1 66.06 114 GLY A O 1
ATOM 952 N N . GLN A 1 115 ? -1.878 -34.594 2.236 1 85.38 115 GLN A N 1
ATOM 953 C CA . GLN A 1 115 ? -2.088 -33.969 0.936 1 85.38 115 GLN A CA 1
ATOM 954 C C . GLN A 1 115 ? -1.846 -32.469 1.005 1 85.38 115 GLN A C 1
ATOM 956 O O . GLN A 1 115 ? -2.514 -31.75 1.761 1 85.38 115 GLN A O 1
ATOM 961 N N . THR A 1 116 ? -0.744 -32.062 0.353 1 92.62 116 THR A N 1
ATOM 962 C CA . THR A 1 116 ? -0.392 -30.656 0.307 1 92.62 116 THR A CA 1
ATOM 963 C C . THR A 1 116 ? -0.651 -30.078 -1.082 1 92.62 116 THR A C 1
ATOM 965 O O . THR A 1 116 ? -0.654 -30.812 -2.074 1 92.62 116 THR A O 1
ATOM 968 N N . TYR A 1 117 ? -0.987 -28.922 -1.073 1 95 117 TYR A N 1
ATOM 969 C CA . TYR A 1 117 ? -1.251 -28.219 -2.326 1 95 117 TYR A CA 1
ATOM 970 C C . TYR A 1 117 ? -0.948 -26.734 -2.193 1 95 117 TYR A C 1
ATOM 972 O O . TYR A 1 117 ? -0.952 -26.188 -1.087 1 95 117 TYR A O 1
ATOM 980 N N . PRO A 1 118 ? -0.591 -26.094 -3.258 1 97.06 118 PRO A N 1
ATOM 981 C CA . PRO A 1 118 ? -0.362 -24.641 -3.199 1 97.06 118 PRO A CA 1
ATOM 982 C C . PRO A 1 118 ? -1.659 -23.844 -3.242 1 97.06 118 PRO A C 1
ATOM 984 O O . PRO A 1 118 ? -2.623 -24.25 -3.893 1 97.06 118 PRO A O 1
ATOM 987 N N . SER A 1 119 ? -1.661 -22.719 -2.51 1 96.88 119 SER A N 1
ATOM 988 C CA . SER A 1 119 ? -2.77 -21.797 -2.672 1 96.88 119 SER A CA 1
ATOM 989 C C . SER A 1 119 ? -2.869 -21.297 -4.113 1 96.88 119 SER A C 1
ATOM 991 O O . SER A 1 119 ? -1.901 -20.766 -4.656 1 96.88 119 SER A O 1
ATOM 993 N N . GLY A 1 120 ? -4.039 -21.469 -4.672 1 96.62 120 GLY A N 1
ATOM 994 C CA . GLY A 1 120 ? -4.25 -20.922 -6.008 1 96.62 120 GLY A CA 1
ATOM 995 C C . GLY A 1 120 ? -4.152 -19.422 -6.062 1 96.62 120 GLY A C 1
ATOM 996 O O . GLY A 1 120 ? -3.549 -18.859 -6.984 1 96.62 120 GLY A O 1
ATOM 997 N N . GLY A 1 121 ? -4.688 -18.781 -5.07 1 97 121 GLY A N 1
ATOM 998 C CA . GLY A 1 121 ? -4.781 -17.344 -5.02 1 97 121 GLY A CA 1
ATOM 999 C C . GLY A 1 121 ? -3.439 -16.656 -4.828 1 97 121 GLY A C 1
ATOM 1000 O O . GLY A 1 121 ? -3.18 -15.609 -5.414 1 97 121 GLY A O 1
ATOM 1001 N N . ALA A 1 122 ? -2.566 -17.281 -4.031 1 98.31 122 ALA A N 1
ATOM 1002 C CA . ALA A 1 122 ? -1.242 -16.703 -3.797 1 98.31 122 ALA A CA 1
ATOM 1003 C C . ALA A 1 122 ? -0.343 -16.891 -5.02 1 98.31 122 ALA A C 1
ATOM 1005 O O . ALA A 1 122 ? 0.705 -16.25 -5.125 1 98.31 122 ALA A O 1
ATOM 1006 N N . GLY A 1 123 ? -0.798 -17.75 -5.938 1 98.56 123 GLY A N 1
ATOM 1007 C CA . GLY A 1 123 ? 0.046 -18.125 -7.062 1 98.56 123 GLY A CA 1
ATOM 1008 C C . GLY A 1 123 ? 1.048 -19.219 -6.723 1 98.56 123 GLY A C 1
ATOM 1009 O O . GLY A 1 123 ? 1.325 -19.469 -5.547 1 98.56 123 GLY A O 1
ATOM 1010 N N . TYR A 1 124 ? 1.508 -19.891 -7.727 1 98.81 124 TYR A N 1
ATOM 1011 C CA . TYR A 1 124 ? 2.547 -20.906 -7.566 1 98.81 124 TYR A CA 1
ATOM 1012 C C . TYR A 1 124 ? 3.439 -20.969 -8.797 1 98.81 124 TYR A C 1
ATOM 1014 O O . TYR A 1 124 ? 3.057 -20.5 -9.875 1 98.81 124 TYR A O 1
ATOM 1022 N N . VAL A 1 125 ? 4.637 -21.531 -8.609 1 98.81 125 VAL A N 1
ATOM 1023 C CA . VAL A 1 125 ? 5.676 -21.5 -9.633 1 98.81 125 VAL A CA 1
ATOM 1024 C C . VAL A 1 125 ? 6.219 -22.906 -9.859 1 98.81 125 VAL A C 1
ATOM 1026 O O . VAL A 1 125 ? 6.535 -23.609 -8.906 1 98.81 125 VAL A O 1
ATOM 1029 N N . LEU A 1 126 ? 6.258 -23.281 -11.102 1 98.88 126 LEU A N 1
ATOM 1030 C CA . LEU A 1 126 ? 6.836 -24.562 -11.484 1 98.88 126 LEU A CA 1
ATOM 1031 C C . LEU A 1 126 ? 8.211 -24.375 -12.117 1 98.88 126 LEU A C 1
ATOM 1033 O O . LEU A 1 126 ? 8.414 -23.438 -12.898 1 98.88 126 LEU A O 1
ATOM 1037 N N . SER A 1 127 ? 9.148 -25.266 -11.805 1 98.88 127 SER A N 1
ATOM 1038 C CA . SER A 1 127 ? 10.383 -25.312 -12.57 1 98.88 127 SER A CA 1
ATOM 1039 C C . SER A 1 127 ? 10.133 -25.781 -14 1 98.88 127 SER A C 1
ATOM 1041 O O . SER A 1 127 ? 9.07 -26.344 -14.297 1 98.88 127 SER A O 1
ATOM 1043 N N . ARG A 1 128 ? 11.062 -25.516 -14.836 1 98.81 128 ARG A N 1
ATOM 1044 C CA . ARG A 1 128 ? 10.977 -25.984 -16.219 1 98.81 128 ARG A CA 1
ATOM 1045 C C . ARG A 1 128 ? 10.789 -27.5 -16.25 1 98.81 128 ARG A C 1
ATOM 1047 O O . ARG A 1 128 ? 9.953 -28.016 -17 1 98.81 128 ARG A O 1
ATOM 1054 N N . ALA A 1 129 ? 11.602 -28.219 -15.438 1 98.88 129 ALA A N 1
ATOM 1055 C CA . ALA A 1 129 ? 11.484 -29.672 -15.383 1 98.88 129 ALA A CA 1
ATOM 1056 C C . ALA A 1 129 ? 10.102 -30.094 -14.898 1 98.88 129 ALA A C 1
ATOM 1058 O O . ALA A 1 129 ? 9.531 -31.078 -15.398 1 98.88 129 ALA A O 1
ATOM 1059 N N . ALA A 1 130 ? 9.602 -29.391 -13.922 1 98.81 130 ALA A N 1
ATOM 1060 C CA . ALA A 1 130 ? 8.273 -29.703 -13.391 1 98.81 130 ALA A CA 1
ATOM 1061 C C . ALA A 1 130 ? 7.199 -29.484 -14.453 1 98.81 130 ALA A C 1
ATOM 1063 O O . ALA A 1 130 ? 6.293 -30.312 -14.602 1 98.81 130 ALA A O 1
ATOM 1064 N N . LEU A 1 131 ? 7.262 -28.359 -15.164 1 98.69 131 LEU A N 1
ATOM 1065 C CA . LEU A 1 131 ? 6.297 -28.094 -16.234 1 98.69 131 LEU A CA 1
ATOM 1066 C C . LEU A 1 131 ? 6.332 -29.203 -17.281 1 98.69 131 LEU A C 1
ATOM 1068 O O . LEU A 1 131 ? 5.285 -29.703 -17.688 1 98.69 131 LEU A O 1
ATOM 1072 N N . ARG A 1 132 ? 7.52 -29.578 -17.672 1 98.12 132 ARG A N 1
ATOM 1073 C CA . ARG A 1 132 ? 7.684 -30.625 -18.672 1 98.12 132 ARG A CA 1
ATOM 1074 C C . ARG A 1 132 ? 7.043 -31.922 -18.219 1 98.12 132 ARG A C 1
ATOM 1076 O O . ARG A 1 132 ? 6.266 -32.531 -18.953 1 98.12 132 ARG A O 1
ATOM 1083 N N . LYS A 1 133 ? 7.391 -32.312 -17.047 1 97.75 133 LYS A N 1
ATOM 1084 C CA . LYS A 1 133 ? 6.863 -33.562 -16.516 1 97.75 133 LYS A CA 1
ATOM 1085 C C . LYS A 1 133 ? 5.348 -33.5 -16.359 1 97.75 133 LYS A C 1
ATOM 1087 O O . LYS A 1 133 ? 4.645 -34.469 -16.656 1 97.75 133 LYS A O 1
ATOM 1092 N N . PHE A 1 134 ? 4.848 -32.406 -15.875 1 97.69 134 PHE A N 1
ATOM 1093 C CA . PHE A 1 134 ? 3.418 -32.188 -15.695 1 97.69 134 PHE A CA 1
ATOM 1094 C C . PHE A 1 134 ? 2.666 -32.406 -17 1 97.69 134 PHE A C 1
ATOM 1096 O O . PHE A 1 134 ? 1.673 -33.125 -17.047 1 97.69 134 PHE A O 1
ATOM 1103 N N . VAL A 1 135 ? 3.17 -31.797 -18.094 1 96.81 135 VAL A N 1
ATOM 1104 C CA . VAL A 1 135 ? 2.461 -31.844 -19.359 1 96.81 135 VAL A CA 1
ATOM 1105 C C . VAL A 1 135 ? 2.678 -33.188 -20.031 1 96.81 135 VAL A C 1
ATOM 1107 O O . VAL A 1 135 ? 1.718 -33.875 -20.391 1 96.81 135 VAL A O 1
ATOM 1110 N N . GLU A 1 136 ? 3.855 -33.719 -20.094 1 96.31 136 GLU A N 1
ATOM 1111 C CA . GLU A 1 136 ? 4.18 -34.938 -20.859 1 96.31 136 GLU A CA 1
ATOM 1112 C C . GLU A 1 136 ? 3.639 -36.188 -20.172 1 96.31 136 GLU A C 1
ATOM 1114 O O . GLU A 1 136 ? 3.117 -37.062 -20.828 1 96.31 136 GLU A O 1
ATOM 1119 N N . ILE A 1 137 ? 3.854 -36.188 -18.906 1 95.44 137 ILE A N 1
ATOM 1120 C CA . ILE A 1 137 ? 3.477 -37.375 -18.188 1 95.44 137 ILE A CA 1
ATOM 1121 C C . ILE A 1 137 ? 2.117 -37.188 -17.516 1 95.44 137 ILE A C 1
ATOM 1123 O O . ILE A 1 137 ? 1.249 -38.062 -17.594 1 95.44 137 ILE A O 1
ATOM 1127 N N . GLY A 1 138 ? 1.922 -36.062 -16.906 1 95.12 138 GLY A N 1
ATOM 1128 C CA . GLY A 1 138 ? 0.708 -35.812 -16.141 1 95.12 138 GLY A CA 1
ATOM 1129 C C . GLY A 1 138 ? -0.52 -35.656 -17.016 1 95.12 138 GLY A C 1
ATOM 1130 O O . GLY A 1 138 ? -1.565 -36.25 -16.75 1 95.12 138 GLY A O 1
ATOM 1131 N N . LEU A 1 139 ? -0.396 -34.875 -18.031 1 93.56 139 LEU A N 1
ATOM 1132 C CA . LEU A 1 139 ? -1.567 -34.5 -18.828 1 93.56 139 LEU A CA 1
ATOM 1133 C C . LEU A 1 139 ? -1.682 -35.406 -20.062 1 93.56 139 LEU A C 1
ATOM 1135 O O . LEU A 1 139 ? -2.781 -35.812 -20.438 1 93.56 139 LEU A O 1
ATOM 1139 N N . ARG A 1 140 ? -0.667 -35.688 -20.797 1 90.69 140 ARG A N 1
ATOM 1140 C CA . ARG A 1 140 ? -0.707 -36.406 -22.062 1 90.69 140 ARG A CA 1
ATOM 1141 C C . ARG A 1 140 ? -0.525 -37.906 -21.828 1 90.69 140 ARG A C 1
ATOM 1143 O O . ARG A 1 140 ? -1.144 -38.719 -22.516 1 90.69 140 ARG A O 1
ATOM 1150 N N . GLY A 1 141 ? 0.332 -38.281 -20.984 1 81 141 GLY A N 1
ATOM 1151 C CA . GLY A 1 141 ? 0.649 -39.688 -20.766 1 81 141 GLY A CA 1
ATOM 1152 C C . GLY A 1 141 ? -0.447 -40.438 -20.031 1 81 141 GLY A C 1
ATOM 1153 O O . GLY A 1 141 ? -1.587 -40.5 -20.5 1 81 141 GLY A O 1
ATOM 1154 N N . GLY A 1 142 ? -0.243 -40.812 -18.844 1 68.38 142 GLY A N 1
ATOM 1155 C CA . GLY A 1 142 ? -1.033 -41.688 -18 1 68.38 142 GLY A CA 1
ATOM 1156 C C . GLY A 1 142 ? -2.295 -41.031 -17.469 1 68.38 142 GLY A C 1
ATOM 1157 O O . GLY A 1 142 ? -3.064 -41.656 -16.734 1 68.38 142 GLY A O 1
ATOM 1158 N N . LYS A 1 143 ? -2.539 -39.875 -17.938 1 76.38 143 LYS A N 1
ATOM 1159 C CA . LYS A 1 143 ? -3.713 -39.125 -17.531 1 76.38 143 LYS A CA 1
ATOM 1160 C C . LYS A 1 143 ? -3.857 -39.062 -16.016 1 76.38 143 LYS A C 1
ATOM 1162 O O . LYS A 1 143 ? -4.949 -39.281 -15.492 1 76.38 143 LYS A O 1
ATOM 1167 N N . LEU A 1 144 ? -2.754 -38.906 -15.32 1 84.19 144 LEU A N 1
ATOM 1168 C CA . LEU A 1 144 ? -2.676 -38.906 -13.867 1 84.19 144 LEU A CA 1
ATOM 1169 C C . LEU A 1 144 ? -3.346 -37.656 -13.305 1 84.19 144 LEU A C 1
ATOM 1171 O O . LEU A 1 144 ? -3.691 -37.594 -12.125 1 84.19 144 LEU A O 1
ATOM 1175 N N . CYS A 1 145 ? -3.537 -36.688 -14.156 1 87.81 145 CYS A N 1
ATOM 1176 C CA . CYS A 1 145 ? -4.043 -35.406 -13.703 1 87.81 145 CYS A CA 1
ATOM 1177 C C . CYS A 1 145 ? -5.352 -35.031 -14.398 1 87.81 145 CYS A C 1
ATOM 1179 O O . CYS A 1 145 ? -5.664 -33.875 -14.602 1 87.81 145 CYS A O 1
ATOM 1181 N N . ASP A 1 146 ? -6.062 -36 -14.742 1 77.94 146 ASP A N 1
ATOM 1182 C CA . ASP A 1 146 ? -7.238 -35.781 -15.586 1 77.94 146 ASP A CA 1
ATOM 1183 C C . ASP A 1 146 ? -8.508 -35.719 -14.742 1 77.94 146 ASP A C 1
ATOM 1185 O O . ASP A 1 146 ? -9.617 -35.906 -15.258 1 77.94 146 ASP A O 1
ATOM 1189 N N . SER A 1 147 ? -8.344 -35.438 -13.539 1 77.69 147 SER A N 1
ATOM 1190 C CA . SER A 1 147 ? -9.531 -35.344 -12.695 1 77.69 147 SER A CA 1
ATOM 1191 C C . SER A 1 147 ? -10.445 -34.219 -13.164 1 77.69 147 SER A C 1
ATOM 1193 O O . SER A 1 147 ? -10.008 -33.281 -13.836 1 77.69 147 SER A O 1
ATOM 1195 N N . LYS A 1 148 ? -11.805 -34.406 -12.875 1 74.44 148 LYS A N 1
ATOM 1196 C CA . LYS A 1 148 ? -12.797 -33.406 -13.234 1 74.44 148 LYS A CA 1
ATOM 1197 C C . LYS A 1 148 ? -13.148 -32.531 -12.031 1 74.44 148 LYS A C 1
ATOM 1199 O O . LYS A 1 148 ? -14.18 -31.844 -12.039 1 74.44 148 LYS A O 1
ATOM 1204 N N . GLU A 1 149 ? -12.305 -32.562 -11.086 1 75.19 149 GLU A N 1
ATOM 1205 C CA . GLU A 1 149 ? -12.523 -31.75 -9.891 1 75.19 149 GLU A CA 1
ATOM 1206 C C . GLU A 1 149 ? -12.414 -30.266 -10.203 1 75.19 149 GLU A C 1
ATOM 1208 O O . GLU A 1 149 ? -11.844 -29.875 -11.234 1 75.19 149 GLU A O 1
ATOM 1213 N N . ILE A 1 150 ? -13.016 -29.484 -9.266 1 78.06 150 ILE A N 1
ATOM 1214 C CA . ILE A 1 150 ? -13.219 -28.078 -9.625 1 78.06 150 ILE A CA 1
ATOM 1215 C C . ILE A 1 150 ? -12.164 -27.219 -8.953 1 78.06 150 ILE A C 1
ATOM 1217 O O . ILE A 1 150 ? -11.859 -26.109 -9.414 1 78.06 150 ILE A O 1
ATOM 1221 N N . TYR A 1 151 ? -11.625 -27.672 -7.883 1 87.81 151 TYR A N 1
ATOM 1222 C CA . TYR A 1 151 ? -10.641 -26.844 -7.188 1 87.81 151 TYR A CA 1
ATOM 1223 C C . TYR A 1 151 ? -9.25 -27.016 -7.801 1 87.81 151 TYR A C 1
ATOM 1225 O O . TYR A 1 151 ? -8.57 -28.016 -7.531 1 87.81 151 TYR A O 1
ATOM 1233 N N . GLU A 1 152 ? -8.875 -26.016 -8.516 1 92.19 152 GLU A N 1
ATOM 1234 C CA . GLU A 1 152 ? -7.68 -26.141 -9.344 1 92.19 152 GLU A CA 1
ATOM 1235 C C . GLU A 1 152 ? -6.426 -26.281 -8.484 1 92.19 152 GLU A C 1
ATOM 1237 O O . GLU A 1 152 ? -5.496 -27.016 -8.844 1 92.19 152 GLU A O 1
ATOM 1242 N N . ASP A 1 153 ? -6.387 -25.594 -7.258 1 93.62 153 ASP A N 1
ATOM 1243 C CA . ASP A 1 153 ? -5.191 -25.656 -6.422 1 93.62 153 ASP A CA 1
ATOM 1244 C C . ASP A 1 153 ? -5.047 -27.031 -5.77 1 93.62 153 ASP A C 1
ATOM 1246 O O . ASP A 1 153 ? -3.943 -27.562 -5.695 1 93.62 153 ASP A O 1
ATOM 1250 N N . LEU A 1 154 ? -6.172 -27.672 -5.434 1 91.88 154 LEU A N 1
ATOM 1251 C CA . LEU A 1 154 ? -6.141 -29.031 -4.918 1 91.88 154 LEU A CA 1
ATOM 1252 C C . LEU A 1 154 ? -5.664 -30.016 -5.988 1 91.88 154 LEU A C 1
ATOM 1254 O O . LEU A 1 154 ? -4.867 -30.906 -5.707 1 91.88 154 LEU A O 1
ATOM 1258 N N . GLU A 1 155 ? -6.133 -29.797 -7.168 1 92.5 155 GLU A N 1
ATOM 1259 C CA . GLU A 1 155 ? -5.828 -30.719 -8.258 1 92.5 155 GLU A CA 1
ATOM 1260 C C . GLU A 1 155 ? -4.363 -30.625 -8.672 1 92.5 155 GLU A C 1
ATOM 1262 O O . GLU A 1 155 ? -3.699 -31.641 -8.898 1 92.5 155 GLU A O 1
ATOM 1267 N N . ILE A 1 156 ? -3.861 -29.406 -8.812 1 95.44 156 ILE A N 1
ATOM 1268 C CA . ILE A 1 156 ? -2.457 -29.266 -9.18 1 95.44 156 ILE A CA 1
ATOM 1269 C C . ILE A 1 156 ? -1.571 -29.875 -8.094 1 95.44 156 ILE A C 1
ATOM 1271 O O . ILE A 1 156 ? -0.523 -30.453 -8.383 1 95.44 156 ILE A O 1
ATOM 1275 N N . GLY A 1 157 ? -1.932 -29.656 -6.812 1 94.44 157 GLY A N 1
ATOM 1276 C CA . GLY A 1 157 ? -1.206 -30.281 -5.727 1 94.44 157 GLY A CA 1
ATOM 1277 C C . GLY A 1 157 ? -1.185 -31.797 -5.832 1 94.44 157 GLY A C 1
ATOM 1278 O O . GLY A 1 157 ? -0.137 -32.438 -5.652 1 94.44 157 GLY A O 1
ATOM 1279 N N . SER A 1 158 ? -2.307 -32.375 -6.09 1 92.19 158 SER A N 1
ATOM 1280 C CA . SER A 1 158 ? -2.418 -33.812 -6.262 1 92.19 158 SER A CA 1
ATOM 1281 C C . SER A 1 158 ? -1.555 -34.312 -7.418 1 92.19 158 SER A C 1
ATOM 1283 O O . SER A 1 158 ? -0.88 -35.312 -7.309 1 92.19 158 SER A O 1
ATOM 1285 N N . CYS A 1 159 ? -1.626 -33.594 -8.477 1 93.88 159 CYS A N 1
ATOM 1286 C CA . CYS A 1 159 ? -0.838 -33.938 -9.648 1 93.88 159 CYS A CA 1
ATOM 1287 C C . CYS A 1 159 ? 0.654 -33.906 -9.344 1 93.88 159 CYS A C 1
ATOM 1289 O O . CYS A 1 159 ? 1.403 -34.812 -9.734 1 93.88 159 CYS A O 1
ATOM 1291 N N . MET A 1 160 ? 1.082 -32.844 -8.648 1 96 160 MET A N 1
ATOM 1292 C CA . MET A 1 160 ? 2.492 -32.75 -8.289 1 96 160 MET A CA 1
ATOM 1293 C C . MET A 1 160 ? 2.939 -33.906 -7.441 1 96 160 MET A C 1
ATOM 1295 O O . MET A 1 160 ? 4.02 -34.469 -7.656 1 96 160 MET A O 1
ATOM 1299 N N . ARG A 1 161 ? 2.104 -34.312 -6.578 1 93.44 161 ARG A N 1
ATOM 1300 C CA . ARG A 1 161 ? 2.426 -35.438 -5.723 1 93.44 161 ARG A CA 1
ATOM 1301 C C . ARG A 1 161 ? 2.549 -36.719 -6.539 1 93.44 161 ARG A C 1
ATOM 1303 O O . ARG A 1 161 ? 3.504 -37.5 -6.371 1 93.44 161 ARG A O 1
ATOM 1310 N N . LYS A 1 162 ? 1.652 -36.969 -7.395 1 93.31 162 LYS A N 1
ATOM 1311 C CA . LYS A 1 162 ? 1.65 -38.188 -8.219 1 93.31 162 LYS A CA 1
ATOM 1312 C C . LYS A 1 162 ? 2.881 -38.219 -9.125 1 93.31 162 LYS A C 1
ATOM 1314 O O . LYS A 1 162 ? 3.377 -39.312 -9.445 1 93.31 162 LYS A O 1
ATOM 1319 N N . LEU A 1 163 ? 3.332 -37.094 -9.469 1 95.88 163 LEU A N 1
ATOM 1320 C CA . LEU A 1 163 ? 4.461 -37 -10.391 1 95.88 163 LEU A CA 1
ATOM 1321 C C . LEU A 1 163 ? 5.777 -36.906 -9.625 1 95.88 163 LEU A C 1
ATOM 1323 O O . LEU A 1 163 ? 6.84 -36.75 -10.234 1 95.88 163 LEU A O 1
ATOM 1327 N N . ASN A 1 164 ? 5.723 -36.906 -8.336 1 96.56 164 ASN A N 1
ATOM 1328 C CA . ASN A 1 164 ? 6.887 -36.781 -7.461 1 96.56 164 ASN A CA 1
ATOM 1329 C C . ASN A 1 164 ? 7.613 -35.469 -7.672 1 96.56 164 ASN A C 1
ATOM 1331 O O . ASN A 1 164 ? 8.844 -35.438 -7.785 1 96.56 164 ASN A O 1
ATOM 1335 N N . ILE A 1 165 ? 6.863 -34.469 -7.898 1 97.88 165 ILE A N 1
ATOM 1336 C CA . ILE A 1 165 ? 7.371 -33.094 -7.906 1 97.88 165 ILE A CA 1
ATOM 1337 C C . ILE A 1 165 ? 7.199 -32.469 -6.523 1 97.88 165 ILE A C 1
ATOM 1339 O O . ILE A 1 165 ? 6.078 -32.375 -6.016 1 97.88 165 ILE A O 1
ATOM 1343 N N . SER A 1 166 ? 8.242 -31.984 -5.941 1 97.31 166 SER A N 1
ATOM 1344 C CA . SER A 1 166 ? 8.227 -31.594 -4.535 1 97.31 166 SER A CA 1
ATOM 1345 C C . SER A 1 166 ? 7.977 -30.094 -4.379 1 97.31 166 SER A C 1
ATOM 1347 O O . SER A 1 166 ? 8.5 -29.297 -5.152 1 97.31 166 SER A O 1
ATOM 1349 N N . PHE A 1 167 ? 7.168 -29.781 -3.357 1 96.56 167 PHE A N 1
ATOM 1350 C CA . PHE A 1 167 ? 7.117 -28.375 -2.99 1 96.56 167 PHE A CA 1
ATOM 1351 C C . PHE A 1 167 ? 8.359 -27.969 -2.199 1 96.56 167 PHE A C 1
ATOM 1353 O O . PHE A 1 167 ? 8.945 -28.812 -1.502 1 96.56 167 PHE A O 1
ATOM 1360 N N . ILE A 1 168 ? 8.75 -26.766 -2.334 1 97.75 168 ILE A N 1
ATOM 1361 C CA . ILE A 1 168 ? 9.852 -26.219 -1.544 1 97.75 168 ILE A CA 1
ATOM 1362 C C . ILE A 1 168 ? 9.312 -25.172 -0.576 1 97.75 168 ILE A C 1
ATOM 1364 O O . ILE A 1 168 ? 8.516 -24.312 -0.962 1 97.75 168 ILE A O 1
ATOM 1368 N N . ASP A 1 169 ? 9.688 -25.328 0.702 1 97.31 169 ASP A N 1
ATOM 1369 C CA . ASP A 1 169 ? 9.359 -24.297 1.689 1 97.31 169 ASP A CA 1
ATOM 1370 C C . ASP A 1 169 ? 10.008 -22.969 1.333 1 97.31 169 ASP A C 1
ATOM 1372 O O . ASP A 1 169 ? 11.227 -22.812 1.435 1 97.31 169 ASP A O 1
ATOM 1376 N N . SER A 1 170 ? 9.172 -22.047 0.938 1 97.56 170 SER A N 1
ATOM 1377 C CA . SER A 1 170 ? 9.68 -20.781 0.439 1 97.56 170 SER A CA 1
ATOM 1378 C C . SER A 1 170 ? 9.664 -19.719 1.53 1 97.56 170 SER A C 1
ATOM 1380 O O . SER A 1 170 ? 9.891 -18.531 1.255 1 97.56 170 SER A O 1
ATOM 1382 N N . ARG A 1 171 ? 9.398 -20.047 2.811 1 98.12 171 ARG A N 1
ATOM 1383 C CA . ARG A 1 171 ? 9.406 -19.109 3.92 1 98.12 171 ARG A CA 1
ATOM 1384 C C . ARG A 1 171 ? 10.812 -18.562 4.168 1 98.12 171 ARG A C 1
ATOM 1386 O O . ARG A 1 171 ? 11.797 -19.156 3.729 1 98.12 171 ARG A O 1
ATOM 1393 N N . ASP A 1 172 ? 10.828 -17.359 4.746 1 97.56 172 ASP A N 1
ATOM 1394 C CA . ASP A 1 172 ? 12.148 -16.797 5.02 1 97.56 172 ASP A CA 1
ATOM 1395 C C . ASP A 1 172 ? 12.773 -17.438 6.258 1 97.56 172 ASP A C 1
ATOM 1397 O O . ASP A 1 172 ? 12.211 -18.375 6.828 1 97.56 172 ASP A O 1
ATOM 1401 N N . SER A 1 173 ? 13.984 -16.984 6.605 1 96.56 173 SER A N 1
ATOM 1402 C CA . SER A 1 173 ? 14.758 -17.609 7.668 1 96.56 173 SER A CA 1
ATOM 1403 C C . SER A 1 173 ? 14.047 -17.5 9.016 1 96.56 173 SER A C 1
ATOM 1405 O O . SER A 1 173 ? 14.352 -18.234 9.953 1 96.56 173 SER A O 1
ATOM 1407 N N . LYS A 1 174 ? 13.094 -16.609 9.156 1 96.25 174 LYS A N 1
ATOM 1408 C CA . LYS A 1 174 ? 12.352 -16.406 10.398 1 96.25 174 LYS A CA 1
ATOM 1409 C C . LYS A 1 174 ? 11.016 -17.156 10.367 1 96.25 174 LYS A C 1
ATOM 1411 O O . LYS A 1 174 ? 10.203 -17.016 11.281 1 96.25 174 LYS A O 1
ATOM 1416 N N . GLY A 1 175 ? 10.789 -17.875 9.297 1 97 175 GLY A N 1
ATOM 1417 C CA . GLY A 1 175 ? 9.57 -18.656 9.164 1 97 175 GLY A CA 1
ATOM 1418 C C . GLY A 1 175 ? 8.406 -17.859 8.609 1 97 175 GLY A C 1
ATOM 1419 O O . GLY A 1 175 ? 7.258 -18.297 8.664 1 97 175 GLY A O 1
ATOM 1420 N N . ARG A 1 176 ? 8.68 -16.656 8.133 1 97.62 176 ARG A N 1
ATOM 1421 C CA . ARG A 1 176 ? 7.613 -15.812 7.609 1 97.62 176 ARG A CA 1
ATOM 1422 C C . ARG A 1 176 ? 7.332 -16.125 6.145 1 97.62 176 ARG A C 1
ATOM 1424 O O . ARG A 1 176 ? 8.258 -16.391 5.371 1 97.62 176 ARG A O 1
ATOM 1431 N N . HIS A 1 177 ? 6.098 -16.016 5.746 1 98.19 177 HIS A N 1
ATOM 1432 C CA . HIS A 1 177 ? 5.648 -16.438 4.426 1 98.19 177 HIS A CA 1
ATOM 1433 C C . HIS A 1 177 ? 5.992 -15.391 3.367 1 98.19 177 HIS A C 1
ATOM 1435 O O . HIS A 1 177 ? 5.895 -14.188 3.621 1 98.19 177 HIS A O 1
ATOM 1441 N N . ARG A 1 178 ? 6.359 -15.859 2.143 1 98.56 178 ARG A N 1
ATOM 1442 C CA . ARG A 1 178 ? 6.625 -14.977 1.009 1 98.56 178 ARG A CA 1
ATOM 1443 C C . ARG A 1 178 ? 5.434 -14.922 0.063 1 98.56 178 ARG A C 1
ATOM 1445 O O . ARG A 1 178 ? 5.203 -13.906 -0.599 1 98.56 178 ARG A O 1
ATOM 1452 N N . PHE A 1 179 ? 4.75 -16.031 -0.066 1 98.81 179 PHE A N 1
ATOM 1453 C CA . PHE A 1 179 ? 3.5 -16.094 -0.814 1 98.81 179 PHE A CA 1
ATOM 1454 C C . PHE A 1 179 ? 2.303 -15.93 0.115 1 98.81 179 PHE A C 1
ATOM 1456 O O . PHE A 1 179 ? 2.018 -16.812 0.927 1 98.81 179 PHE A O 1
ATOM 1463 N N . ILE A 1 180 ? 1.588 -14.844 -0.026 1 98.5 180 ILE A N 1
ATOM 1464 C CA . ILE A 1 180 ? 0.527 -14.516 0.921 1 98.5 180 ILE A CA 1
ATOM 1465 C C . ILE A 1 180 ? -0.834 -14.68 0.247 1 98.5 180 ILE A C 1
ATOM 1467 O O . ILE A 1 180 ? -1.144 -13.969 -0.715 1 98.5 180 ILE A O 1
ATOM 1471 N N . PRO A 1 181 ? -1.711 -15.516 0.741 1 97.88 181 PRO A N 1
ATOM 1472 C CA . PRO A 1 181 ? -2.955 -15.867 0.051 1 97.88 181 PRO A CA 1
ATOM 1473 C C . PRO A 1 181 ? -4.07 -14.852 0.296 1 97.88 181 PRO A C 1
ATOM 1475 O O . PRO A 1 181 ? -5.207 -15.055 -0.138 1 97.88 181 PRO A O 1
ATOM 1478 N N . VAL A 1 182 ? -3.805 -13.812 1.049 1 97.88 182 VAL A N 1
ATOM 1479 C CA . VAL A 1 182 ? -4.781 -12.758 1.308 1 97.88 182 VAL A CA 1
ATOM 1480 C C . VAL A 1 182 ? -4.141 -11.391 1.07 1 97.88 182 VAL A C 1
ATOM 1482 O O . VAL A 1 182 ? -2.945 -11.305 0.78 1 97.88 182 VAL A O 1
ATOM 1485 N N . SER A 1 183 ? -4.988 -10.344 1.17 1 97.75 183 SER A N 1
ATOM 1486 C CA . SER A 1 183 ? -4.52 -8.992 0.884 1 97.75 183 SER A CA 1
ATOM 1487 C C . SER A 1 183 ? -3.66 -8.453 2.023 1 97.75 183 SER A C 1
ATOM 1489 O O . SER A 1 183 ? -3.783 -8.906 3.166 1 97.75 183 SER A O 1
ATOM 1491 N N . PRO A 1 184 ? -2.777 -7.473 1.72 1 97.5 184 PRO A N 1
ATOM 1492 C CA . PRO A 1 184 ? -1.938 -6.91 2.779 1 97.5 184 PRO A CA 1
ATOM 1493 C C . PRO A 1 184 ? -2.756 -6.336 3.936 1 97.5 184 PRO A C 1
ATOM 1495 O O . PRO A 1 184 ? -2.375 -6.484 5.098 1 97.5 184 PRO A O 1
ATOM 1498 N N . ASP A 1 185 ? -3.883 -5.652 3.6 1 95.62 185 ASP A N 1
ATOM 1499 C CA . ASP A 1 185 ? -4.68 -5.02 4.645 1 95.62 185 ASP A CA 1
ATOM 1500 C C . ASP A 1 185 ? -5.363 -6.062 5.523 1 95.62 185 ASP A C 1
ATOM 1502 O O . ASP A 1 185 ? -5.844 -5.746 6.613 1 95.62 185 ASP A O 1
ATOM 1506 N N . ASN A 1 186 ? -5.348 -7.316 5.105 1 95.56 186 ASN A N 1
ATOM 1507 C CA . ASN A 1 186 ? -5.898 -8.398 5.914 1 95.56 186 ASN A CA 1
ATOM 1508 C C . ASN A 1 186 ? -4.805 -9.312 6.449 1 95.56 186 ASN A C 1
ATOM 1510 O O . ASN A 1 186 ? -5.078 -10.445 6.859 1 95.56 186 ASN A O 1
ATOM 1514 N N . SER A 1 187 ? -3.617 -8.891 6.363 1 96 187 SER A N 1
ATOM 1515 C CA . SER A 1 187 ? -2.508 -9.727 6.812 1 96 187 SER A CA 1
ATOM 1516 C C . SER A 1 187 ? -1.599 -8.961 7.773 1 96 187 SER A C 1
ATOM 1518 O O . SER A 1 187 ? -1.042 -9.547 8.703 1 96 187 SER A O 1
ATOM 1520 N N . LEU A 1 188 ? -1.526 -7.66 7.598 1 96.56 188 LEU A N 1
ATOM 1521 C CA . LEU A 1 188 ? -0.415 -6.938 8.211 1 96.56 188 LEU A CA 1
ATOM 1522 C C . LEU A 1 188 ? -0.853 -6.262 9.508 1 96.56 188 LEU A C 1
ATOM 1524 O O . LEU A 1 188 ? -0.072 -5.535 10.125 1 96.56 188 LEU A O 1
ATOM 1528 N N . ILE A 1 189 ? -2.055 -6.387 9.844 1 94.44 189 ILE A N 1
ATOM 1529 C CA . ILE A 1 189 ? -2.561 -5.973 11.148 1 94.44 189 ILE A CA 1
ATOM 1530 C C . ILE A 1 189 ? -3.168 -7.176 11.875 1 94.44 189 ILE A C 1
ATOM 1532 O O . ILE A 1 189 ? -3.727 -8.07 11.234 1 94.44 189 ILE A O 1
ATOM 1536 N N . LYS A 1 190 ? -2.971 -7.18 13.18 1 92.5 190 LYS A N 1
ATOM 1537 C CA . LYS A 1 190 ? -3.572 -8.281 13.93 1 92.5 190 LYS A CA 1
ATOM 1538 C C . LYS A 1 190 ? -5.09 -8.297 13.766 1 92.5 190 LYS A C 1
ATOM 1540 O O . LYS A 1 190 ? -5.766 -7.312 14.078 1 92.5 190 LYS A O 1
ATOM 1545 N N . LEU A 1 191 ? -5.551 -9.422 13.305 1 92.25 191 LEU A N 1
ATOM 1546 C CA . LEU A 1 191 ? -6.984 -9.578 13.109 1 92.25 191 LEU A CA 1
ATOM 1547 C C . LEU A 1 191 ? -7.637 -10.188 14.344 1 92.25 191 LEU A C 1
ATOM 1549 O O . LEU A 1 191 ? -7.023 -11 15.039 1 92.25 191 LEU A O 1
ATOM 1553 N N . PRO A 1 192 ? -8.859 -9.734 14.57 1 91.38 192 PRO A N 1
ATOM 1554 C CA . PRO A 1 192 ? -9.594 -10.461 15.609 1 91.38 192 PRO A CA 1
ATOM 1555 C C . PRO A 1 192 ? -9.719 -11.953 15.32 1 91.38 192 PRO A C 1
ATOM 1557 O O . PRO A 1 192 ? -9.711 -12.359 14.156 1 91.38 192 PRO A O 1
ATOM 1560 N N . ASP A 1 193 ? -9.883 -12.688 16.359 1 89.88 193 ASP A N 1
ATOM 1561 C CA . ASP A 1 193 ? -9.883 -14.141 16.234 1 89.88 193 ASP A CA 1
ATOM 1562 C C . ASP A 1 193 ? -11.008 -14.609 15.32 1 89.88 193 ASP A C 1
ATOM 1564 O O . ASP A 1 193 ? -10.867 -15.609 14.617 1 89.88 193 ASP A O 1
ATOM 1568 N N . ASP A 1 194 ? -12.062 -13.891 15.336 1 92.25 194 ASP A N 1
ATOM 1569 C CA . ASP A 1 194 ? -13.227 -14.336 14.586 1 92.25 194 ASP A CA 1
ATOM 1570 C C . ASP A 1 194 ? -13.25 -13.703 13.195 1 92.25 194 ASP A C 1
ATOM 1572 O O . ASP A 1 194 ? -14.25 -13.805 12.477 1 92.25 194 ASP A O 1
ATOM 1576 N N . ASP A 1 195 ? -12.117 -13.094 12.891 1 92.62 195 ASP A N 1
ATOM 1577 C CA . ASP A 1 195 ? -12.07 -12.469 11.578 1 92.62 195 ASP A CA 1
ATOM 1578 C C . ASP A 1 195 ? -12.109 -13.516 10.469 1 92.62 195 ASP A C 1
ATOM 1580 O O . ASP A 1 195 ? -11.461 -14.562 10.562 1 92.62 195 ASP A O 1
ATOM 1584 N N . TYR A 1 196 ? -12.789 -13.219 9.359 1 91.56 196 TYR A N 1
ATOM 1585 C CA . TYR A 1 196 ? -12.977 -14.109 8.219 1 91.56 196 TYR A CA 1
ATOM 1586 C C . TYR A 1 196 ? -11.633 -14.523 7.629 1 91.56 196 TYR A C 1
ATOM 1588 O O . TYR A 1 196 ? -11.453 -15.68 7.234 1 91.56 196 TYR A O 1
ATOM 1596 N N . TYR A 1 197 ? -10.688 -13.711 7.621 1 90.5 197 TYR A N 1
ATOM 1597 C CA . TYR A 1 197 ? -9.43 -13.953 6.914 1 90.5 197 TYR A CA 1
ATOM 1598 C C . TYR A 1 197 ? -8.484 -14.797 7.762 1 90.5 197 TYR A C 1
ATOM 1600 O O . TYR A 1 197 ? -7.402 -15.172 7.305 1 90.5 197 TYR A O 1
ATOM 1608 N N . ASN A 1 198 ? -8.93 -15.219 8.875 1 91.38 198 ASN A N 1
ATOM 1609 C CA . ASN A 1 198 ? -8.141 -16.125 9.703 1 91.38 198 ASN A CA 1
ATOM 1610 C C . ASN A 1 198 ? -8.18 -17.547 9.172 1 91.38 198 ASN A C 1
ATOM 1612 O O . ASN A 1 198 ? -7.445 -18.422 9.648 1 91.38 198 ASN A O 1
ATOM 1616 N N . TRP A 1 199 ? -8.953 -17.766 8.117 1 92.19 199 TRP A N 1
ATOM 1617 C CA . TRP A 1 199 ? -9.055 -19.094 7.535 1 92.19 199 TRP A CA 1
ATOM 1618 C C . TRP A 1 199 ? -7.688 -19.594 7.086 1 92.19 199 TRP A C 1
ATOM 1620 O O . TRP A 1 199 ? -7.438 -20.812 7.078 1 92.19 199 TRP A O 1
ATOM 1630 N N . VAL A 1 200 ? -6.777 -18.719 6.699 1 93.75 200 VAL A N 1
ATOM 1631 C CA . VAL A 1 200 ? -5.465 -19.109 6.191 1 93.75 200 VAL A CA 1
ATOM 1632 C C . VAL A 1 200 ? -4.73 -19.938 7.242 1 93.75 200 VAL A C 1
ATOM 1634 O O . VAL A 1 200 ? -4.027 -20.891 6.906 1 93.75 200 VAL A O 1
ATOM 1637 N N . GLN A 1 201 ? -4.918 -19.578 8.5 1 90.81 201 GLN A N 1
ATOM 1638 C CA . GLN A 1 201 ? -4.238 -20.266 9.594 1 90.81 201 GLN A CA 1
ATOM 1639 C C . GLN A 1 201 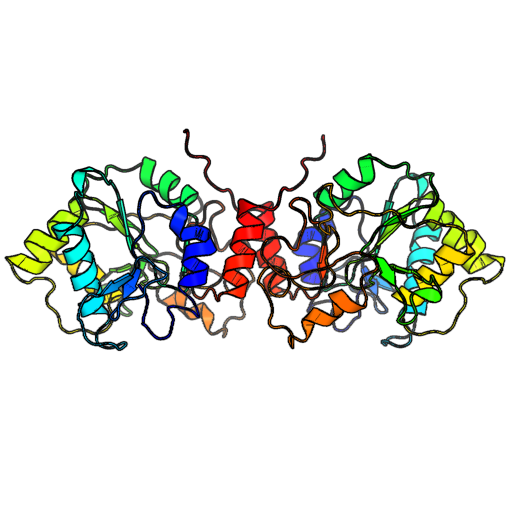? -4.621 -21.734 9.633 1 90.81 201 GLN A C 1
ATOM 1641 O O . GLN A 1 201 ? -3.793 -22.594 9.961 1 90.81 201 GLN A O 1
ATOM 1646 N N . SER A 1 202 ? -5.828 -22.062 9.289 1 89.12 202 SER A N 1
ATOM 1647 C CA . SER A 1 202 ? -6.328 -23.422 9.375 1 89.12 202 SER A CA 1
ATOM 1648 C C . SER A 1 202 ? -5.875 -24.25 8.172 1 89.12 202 SER A C 1
ATOM 1650 O O . SER A 1 202 ? -5.75 -25.469 8.266 1 89.12 202 SER A O 1
ATOM 1652 N N . TYR A 1 203 ? -5.59 -23.562 7.086 1 92.69 203 TYR A N 1
ATOM 1653 C CA . TYR A 1 203 ? -5.281 -24.297 5.863 1 92.69 203 TYR A CA 1
ATOM 1654 C C . TYR A 1 203 ? -3.775 -24.359 5.633 1 92.69 203 TYR A C 1
ATOM 1656 O O . TYR A 1 203 ? -3.291 -25.234 4.898 1 92.69 203 TYR A O 1
ATOM 1664 N N . SER A 1 204 ? -3.059 -23.453 6.242 1 94.5 204 SER A N 1
ATOM 1665 C CA . SER A 1 204 ? -1.626 -23.359 5.984 1 94.5 204 SER A CA 1
ATOM 1666 C C . SER A 1 204 ? -0.882 -24.547 6.562 1 94.5 204 SER A C 1
ATOM 1668 O O . SER A 1 204 ? -1.13 -24.953 7.699 1 94.5 204 SER A O 1
ATOM 1670 N N . LYS A 1 205 ? -0.027 -25.141 5.699 1 94.19 205 LYS A N 1
ATOM 1671 C CA . LYS A 1 205 ? 0.824 -26.234 6.18 1 94.19 205 LYS A CA 1
ATOM 1672 C C . LYS A 1 205 ? 1.774 -25.75 7.27 1 94.19 205 LYS A C 1
ATOM 1674 O O . LYS A 1 205 ? 2.115 -26.5 8.188 1 94.19 205 LYS A O 1
ATOM 1679 N N . PHE A 1 206 ? 2.27 -24.547 7.148 1 94.62 206 PHE A N 1
ATOM 1680 C CA . PHE A 1 206 ? 3.197 -23.922 8.094 1 94.62 206 PHE A CA 1
ATOM 1681 C C . PHE A 1 206 ? 2.488 -22.891 8.945 1 94.62 206 PHE A C 1
ATOM 1683 O O . PHE A 1 206 ? 1.437 -22.359 8.562 1 94.62 206 PHE A O 1
ATOM 1690 N N . PRO A 1 207 ? 3.043 -22.609 10.117 1 93.62 207 PRO A N 1
ATOM 1691 C CA . PRO A 1 207 ? 2.408 -21.594 10.969 1 93.62 207 PRO A CA 1
ATOM 1692 C C . PRO A 1 207 ? 2.178 -20.266 10.25 1 93.62 207 PRO A C 1
ATOM 1694 O O . PRO A 1 207 ? 3.057 -19.797 9.523 1 93.62 207 PRO A O 1
ATOM 1697 N N . TYR A 1 208 ? 0.941 -19.797 10.445 1 92.31 208 TYR A N 1
ATOM 1698 C CA . TYR A 1 208 ? 0.528 -18.547 9.812 1 92.31 208 TYR A CA 1
ATOM 1699 C C . TYR A 1 208 ? -0.183 -17.641 10.805 1 92.31 208 TYR A C 1
ATOM 1701 O O . TYR A 1 208 ? -1.111 -18.062 11.492 1 92.31 208 TYR A O 1
ATOM 1709 N N . LYS A 1 209 ? 0.282 -16.391 10.938 1 89.19 209 LYS A N 1
ATOM 1710 C CA . LYS A 1 209 ? -0.377 -15.422 11.812 1 89.19 209 LYS A CA 1
ATOM 1711 C C . LYS A 1 209 ? -0.385 -14.031 11.195 1 89.19 209 LYS A C 1
ATOM 1713 O O . LYS A 1 209 ? 0.599 -13.617 10.578 1 89.19 209 LYS A O 1
ATOM 1718 N N . SER A 1 210 ? -1.577 -13.344 11.406 1 93.44 210 SER A N 1
ATOM 1719 C CA . SER A 1 210 ? -1.669 -11.953 10.969 1 93.44 210 SER A CA 1
ATOM 1720 C C . SER A 1 210 ? -0.916 -11.023 11.906 1 93.44 210 SER A C 1
ATOM 1722 O O . SER A 1 210 ? -0.583 -11.406 13.031 1 93.44 210 SER A O 1
ATOM 1724 N N . GLY A 1 211 ? -0.616 -9.766 11.406 1 93.56 211 GLY A N 1
ATOM 1725 C CA . GLY A 1 211 ? 0.095 -8.789 12.219 1 93.56 211 GLY A CA 1
ATOM 1726 C C . GLY A 1 211 ? 1.368 -8.281 11.562 1 93.56 211 GLY A C 1
ATOM 1727 O O . GLY A 1 211 ? 1.677 -8.648 10.43 1 93.56 211 GLY A O 1
ATOM 1728 N N . PRO A 1 212 ? 2.111 -7.52 12.281 1 88.5 212 PRO A N 1
ATOM 1729 C CA . PRO A 1 212 ? 3.285 -6.848 11.711 1 88.5 212 PRO A CA 1
ATOM 1730 C C . PRO A 1 212 ? 4.363 -7.824 11.258 1 88.5 212 PRO A C 1
ATOM 1732 O O . PRO A 1 212 ? 5.191 -7.484 10.414 1 88.5 212 PRO A O 1
ATOM 1735 N N . ASN A 1 213 ? 4.277 -9.062 11.766 1 90.5 213 ASN A N 1
ATOM 1736 C CA . ASN A 1 213 ? 5.297 -10.047 11.414 1 90.5 213 ASN A CA 1
ATOM 1737 C C . ASN A 1 213 ? 4.734 -11.133 10.508 1 90.5 213 ASN A C 1
ATOM 1739 O O . ASN A 1 213 ? 5.324 -12.211 10.383 1 90.5 213 ASN A O 1
ATOM 1743 N N . CYS A 1 214 ? 3.693 -10.836 9.961 1 94 214 CYS A N 1
ATOM 1744 C CA . CYS A 1 214 ? 2.988 -11.828 9.156 1 94 214 CYS A CA 1
ATOM 1745 C C . CYS A 1 214 ? 3.803 -12.203 7.918 1 94 214 CYS A C 1
ATOM 1747 O O . CYS A 1 214 ? 3.852 -13.367 7.531 1 94 214 CYS A O 1
ATOM 1749 N N . CYS A 1 215 ? 4.375 -11.328 7.375 1 97.19 215 CYS A N 1
ATOM 1750 C CA . CYS A 1 215 ? 4.871 -11.484 6.012 1 97.19 215 CYS A CA 1
ATOM 1751 C C . CYS A 1 215 ? 6.363 -11.188 5.934 1 97.19 215 CYS A C 1
ATOM 1753 O O . CYS A 1 215 ? 6.852 -10.273 6.598 1 97.19 215 CYS A O 1
ATOM 1755 N N . SER A 1 216 ? 7.035 -11.938 5.113 1 98.19 216 SER A N 1
ATOM 1756 C CA . SER A 1 216 ? 8.469 -11.75 4.883 1 98.19 216 SER A CA 1
ATOM 1757 C C . SER A 1 216 ? 8.766 -10.359 4.336 1 98.19 216 SER A C 1
ATOM 1759 O O . SER A 1 216 ? 7.969 -9.805 3.574 1 98.19 216 SER A O 1
ATOM 1761 N N . ASP A 1 217 ? 9.977 -9.828 4.695 1 97.75 217 ASP A N 1
ATOM 1762 C CA . ASP A 1 217 ? 10.445 -8.586 4.094 1 97.75 217 ASP A CA 1
ATOM 1763 C C . ASP A 1 217 ? 10.734 -8.766 2.607 1 97.75 217 ASP A C 1
ATOM 1765 O O . ASP A 1 217 ? 10.961 -7.793 1.886 1 97.75 217 ASP A O 1
ATOM 1769 N N . SER A 1 218 ? 10.719 -10.023 2.162 1 98.06 218 SER A N 1
ATOM 1770 C CA . SER A 1 218 ? 10.875 -10.344 0.747 1 98.06 218 SER A CA 1
ATOM 1771 C C . SER A 1 218 ? 9.625 -11.023 0.195 1 98.06 218 SER A C 1
ATOM 1773 O O . SER A 1 218 ? 9.719 -11.969 -0.588 1 98.06 218 SER A O 1
ATOM 1775 N N . ALA A 1 219 ? 8.523 -10.547 0.678 1 98.56 219 ALA A N 1
ATOM 1776 C CA . ALA A 1 219 ? 7.25 -11.094 0.207 1 98.56 219 ALA A CA 1
ATOM 1777 C C . ALA A 1 219 ? 7.191 -11.102 -1.318 1 98.56 219 ALA A C 1
ATOM 1779 O O . ALA A 1 219 ? 7.762 -10.227 -1.974 1 98.56 219 ALA A O 1
ATOM 1780 N N . ILE A 1 220 ? 6.473 -12.047 -1.87 1 98.81 220 ILE A N 1
ATOM 1781 C CA . ILE A 1 220 ? 6.457 -12.266 -3.312 1 98.81 220 ILE A CA 1
ATOM 1782 C C . ILE A 1 220 ? 5.059 -11.984 -3.861 1 98.81 220 ILE A C 1
ATOM 1784 O O . ILE A 1 220 ? 4.918 -11.469 -4.977 1 98.81 220 ILE A O 1
ATOM 1788 N N . SER A 1 221 ? 4.016 -12.383 -3.109 1 98.88 221 SER A N 1
ATOM 1789 C CA . SER A 1 221 ? 2.684 -12.203 -3.672 1 98.88 221 SER A CA 1
ATOM 1790 C C . SER A 1 221 ? 1.664 -11.875 -2.584 1 98.88 221 SER A C 1
ATOM 1792 O O . SER A 1 221 ? 1.857 -12.234 -1.419 1 98.88 221 SER A O 1
ATOM 1794 N N . PHE A 1 222 ? 0.696 -11.195 -2.957 1 98.81 222 PHE A N 1
ATOM 1795 C CA . PHE A 1 222 ? -0.522 -10.961 -2.191 1 98.81 222 PHE A CA 1
ATOM 1796 C C . PHE A 1 222 ? -1.757 -11.219 -3.049 1 98.81 222 PHE A C 1
ATOM 1798 O O . PHE A 1 222 ? -1.781 -10.867 -4.23 1 98.81 222 PHE A O 1
ATOM 1805 N N . HIS A 1 223 ? -2.783 -11.805 -2.441 1 98.62 223 HIS A N 1
ATOM 1806 C CA . HIS A 1 223 ? -4.02 -12.133 -3.145 1 98.62 223 HIS A CA 1
ATOM 1807 C C . HIS A 1 223 ? -5.16 -11.219 -2.707 1 98.62 223 HIS A C 1
ATOM 1809 O O . HIS A 1 223 ? -5.027 -10.477 -1.729 1 98.62 223 HIS A O 1
ATOM 1815 N N . TYR A 1 224 ? -6.23 -11.188 -3.512 1 98.12 224 TYR A N 1
ATOM 1816 C CA . TYR A 1 224 ? -7.402 -10.344 -3.309 1 98.12 224 TYR A CA 1
ATOM 1817 C C . TYR A 1 224 ? -7.051 -8.875 -3.473 1 98.12 224 TYR A C 1
ATOM 1819 O O . TYR A 1 224 ? -7.406 -8.047 -2.633 1 98.12 224 TYR A O 1
ATOM 1827 N N . ILE A 1 225 ? -6.348 -8.547 -4.445 1 98.5 225 ILE A N 1
ATOM 1828 C CA . ILE A 1 225 ? -5.918 -7.188 -4.742 1 98.5 225 ILE A CA 1
ATOM 1829 C C . ILE A 1 225 ? -6.824 -6.578 -5.809 1 98.5 225 ILE A C 1
ATOM 1831 O O . ILE A 1 225 ? -6.805 -7.008 -6.965 1 98.5 225 ILE A O 1
ATOM 1835 N N . ASP A 1 226 ? -7.605 -5.656 -5.441 1 97.44 226 ASP A N 1
ATOM 1836 C CA . ASP A 1 226 ? -8.445 -4.988 -6.434 1 97.44 226 ASP A CA 1
ATOM 1837 C C . ASP A 1 226 ? -7.641 -3.955 -7.223 1 97.44 226 ASP A C 1
ATOM 1839 O O . ASP A 1 226 ? -6.48 -3.689 -6.902 1 97.44 226 ASP A O 1
ATOM 1843 N N . PRO A 1 227 ? -8.227 -3.41 -8.305 1 97.06 227 PRO A N 1
ATOM 1844 C CA . PRO A 1 227 ? -7.469 -2.529 -9.195 1 97.06 227 PRO A CA 1
ATOM 1845 C C . PRO A 1 227 ? -6.887 -1.313 -8.477 1 97.06 227 PRO A C 1
ATOM 1847 O O . PRO A 1 227 ? -5.75 -0.919 -8.75 1 97.06 227 PRO A O 1
ATOM 1850 N N . LYS A 1 228 ? -7.617 -0.684 -7.566 1 96.75 228 LYS A N 1
ATOM 1851 C CA . LYS A 1 228 ? -7.098 0.463 -6.828 1 96.75 228 LYS A CA 1
ATOM 1852 C C . LYS A 1 228 ? -5.867 0.077 -6.012 1 96.75 228 LYS A C 1
ATOM 1854 O O . LYS A 1 228 ? -4.844 0.763 -6.059 1 96.75 228 LYS A O 1
ATOM 1859 N N . MET A 1 229 ? -6.012 -0.994 -5.348 1 97.5 229 MET A N 1
ATOM 1860 C CA . MET A 1 229 ? -4.891 -1.468 -4.539 1 97.5 229 MET A CA 1
ATOM 1861 C C . MET A 1 229 ? -3.732 -1.912 -5.426 1 97.5 229 MET A C 1
ATOM 1863 O O . MET A 1 229 ? -2.568 -1.757 -5.055 1 97.5 229 MET A O 1
ATOM 1867 N N . MET A 1 230 ? -4.035 -2.471 -6.609 1 98.12 230 MET A N 1
ATOM 1868 C CA . MET A 1 230 ? -3.006 -2.855 -7.57 1 98.12 230 MET A CA 1
ATOM 1869 C C . MET A 1 230 ? -2.094 -1.678 -7.891 1 98.12 230 MET A C 1
ATOM 1871 O O . MET A 1 230 ? -0.87 -1.785 -7.781 1 98.12 230 MET A O 1
ATOM 1875 N N . HIS A 1 231 ? -2.664 -0.577 -8.195 1 98.06 231 HIS A N 1
ATOM 1876 C CA . HIS A 1 231 ? -1.897 0.615 -8.547 1 98.06 231 HIS A CA 1
ATOM 1877 C C . HIS A 1 231 ? -1.252 1.236 -7.312 1 98.06 231 HIS A C 1
ATOM 1879 O O . HIS A 1 231 ? -0.151 1.785 -7.391 1 98.06 231 HIS A O 1
ATOM 1885 N N . THR A 1 232 ? -1.932 1.171 -6.199 1 98.12 232 THR A N 1
ATOM 1886 C CA . THR A 1 232 ? -1.363 1.65 -4.941 1 98.12 232 THR A CA 1
ATOM 1887 C C . THR A 1 232 ? -0.074 0.904 -4.613 1 98.12 232 THR A C 1
ATOM 1889 O O . THR A 1 232 ? 0.96 1.524 -4.352 1 98.12 232 THR A O 1
ATOM 1892 N N . MET A 1 233 ? -0.164 -0.432 -4.652 1 98.44 233 MET A N 1
ATOM 1893 C CA . MET A 1 233 ? 1.012 -1.245 -4.355 1 98.44 233 MET A CA 1
ATOM 1894 C C . MET A 1 233 ? 2.119 -0.995 -5.371 1 98.44 233 MET A C 1
ATOM 1896 O O . MET A 1 233 ? 3.289 -0.875 -5.004 1 98.44 233 MET A O 1
ATOM 1900 N N . ASN A 1 234 ? 1.719 -0.934 -6.629 1 98.12 234 ASN A N 1
ATOM 1901 C CA . ASN A 1 234 ? 2.707 -0.664 -7.668 1 98.12 234 ASN A CA 1
ATOM 1902 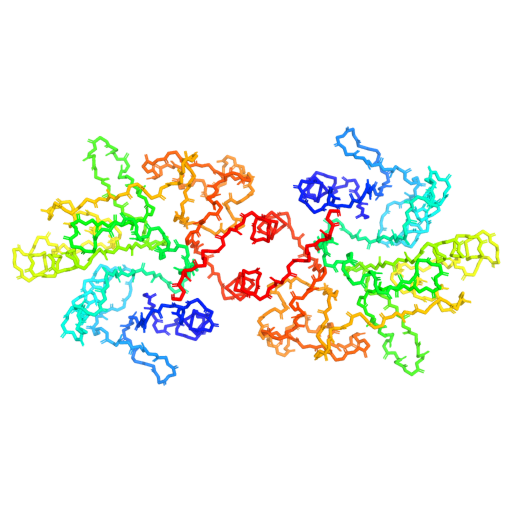C C . ASN A 1 234 ? 3.451 0.642 -7.406 1 98.12 234 ASN A C 1
ATOM 1904 O O . ASN A 1 234 ? 4.676 0.696 -7.523 1 98.12 234 ASN A O 1
ATOM 1908 N N . TYR A 1 235 ? 2.768 1.688 -7.051 1 98.12 235 TYR A N 1
ATOM 1909 C CA . TYR A 1 235 ? 3.365 2.988 -6.77 1 98.12 235 TYR A CA 1
ATOM 1910 C C . TYR A 1 235 ? 4.262 2.92 -5.539 1 98.12 235 TYR A C 1
ATOM 1912 O O . TYR A 1 235 ? 5.414 3.363 -5.574 1 98.12 235 TYR A O 1
ATOM 1920 N N . LEU A 1 236 ? 3.787 2.375 -4.441 1 97.94 236 LEU A N 1
ATOM 1921 C CA . LEU A 1 236 ? 4.512 2.369 -3.178 1 97.94 236 LEU A CA 1
ATOM 1922 C C . LEU A 1 236 ? 5.773 1.516 -3.279 1 97.94 236 LEU A C 1
ATOM 1924 O O . LEU A 1 236 ? 6.785 1.819 -2.645 1 97.94 236 LEU A O 1
ATOM 1928 N N . ILE A 1 237 ? 5.711 0.506 -4.098 1 97.5 237 ILE A N 1
ATOM 1929 C CA . ILE A 1 237 ? 6.816 -0.44 -4.172 1 97.5 237 ILE A CA 1
ATOM 1930 C C . ILE A 1 237 ? 7.844 0.044 -5.191 1 97.5 237 ILE A C 1
ATOM 1932 O O . ILE A 1 237 ? 9.047 -0.039 -4.957 1 97.5 237 ILE A O 1
ATOM 1936 N N . TYR A 1 238 ? 7.398 0.634 -6.32 1 96.62 238 TYR A N 1
ATOM 1937 C CA . TYR A 1 238 ? 8.328 0.805 -7.434 1 96.62 238 TYR A CA 1
ATOM 1938 C C . TYR A 1 238 ? 8.57 2.281 -7.719 1 96.62 238 TYR A C 1
ATOM 1940 O O . TYR A 1 238 ? 9.578 2.643 -8.336 1 96.62 238 TYR A O 1
ATOM 1948 N N . ASN A 1 239 ? 7.703 3.119 -7.344 1 96.56 239 ASN A N 1
ATOM 1949 C CA . ASN A 1 239 ? 7.844 4.52 -7.734 1 96.56 239 ASN A CA 1
ATOM 1950 C C . ASN A 1 239 ? 8.273 5.387 -6.555 1 96.56 239 ASN A C 1
ATOM 1952 O O . ASN A 1 239 ? 9.117 6.273 -6.707 1 96.56 239 ASN A O 1
ATOM 1956 N N . LEU A 1 240 ? 7.664 5.145 -5.363 1 97.38 240 LEU A N 1
ATOM 1957 C CA . LEU A 1 240 ? 7.93 5.973 -4.195 1 97.38 240 LEU A CA 1
ATOM 1958 C C . LEU A 1 240 ? 9.375 5.809 -3.729 1 97.38 240 LEU A C 1
ATOM 1960 O O . LEU A 1 240 ? 9.844 4.688 -3.533 1 97.38 240 LEU A O 1
ATOM 1964 N N . ASN A 1 241 ? 10.062 6.922 -3.592 1 96.19 241 ASN A N 1
ATOM 1965 C CA . ASN A 1 241 ? 11.422 6.961 -3.064 1 96.19 241 ASN A CA 1
ATOM 1966 C C . ASN A 1 241 ? 11.469 7.574 -1.669 1 96.19 241 ASN A C 1
ATOM 1968 O O . ASN A 1 241 ? 11.102 8.742 -1.486 1 96.19 241 ASN A O 1
ATOM 1972 N N . VAL A 1 242 ? 11.859 6.801 -0.715 1 95.31 242 VAL A N 1
ATOM 1973 C CA . VAL A 1 242 ? 11.953 7.289 0.657 1 95.31 242 VAL A CA 1
ATOM 1974 C C . VAL A 1 242 ? 13.336 7.91 0.887 1 95.31 242 VAL A C 1
ATOM 1976 O O . VAL A 1 242 ? 14.359 7.281 0.607 1 95.31 242 VAL A O 1
ATOM 1979 N N . GLY A 1 243 ? 13.281 9.094 1.331 1 85.75 243 GLY A N 1
ATOM 1980 C CA . GLY A 1 243 ? 14.516 9.836 1.53 1 85.75 243 GLY A CA 1
ATOM 1981 C C . GLY A 1 243 ? 15.414 9.227 2.59 1 85.75 243 GLY A C 1
ATOM 1982 O O . GLY A 1 243 ? 14.93 8.594 3.533 1 85.75 243 GLY A O 1
ATOM 1983 N N . HIS A 1 244 ? 16.75 8.969 2.299 1 72.88 244 HIS A N 1
ATOM 1984 C CA . HIS A 1 244 ? 17.719 8.531 3.295 1 72.88 244 HIS A CA 1
ATOM 1985 C C . HIS A 1 244 ? 18.359 9.719 4.004 1 72.88 244 HIS A C 1
ATOM 1987 O O . HIS A 1 244 ? 18.719 10.711 3.361 1 72.88 244 HIS A O 1
ATOM 1993 N N . THR A 1 245 ? 17.688 10.117 5.105 1 48.81 245 THR A N 1
ATOM 1994 C CA . THR A 1 245 ? 18.391 11.219 5.75 1 48.81 245 THR A CA 1
ATOM 1995 C C . THR A 1 245 ? 19.797 10.773 6.18 1 48.81 245 THR A C 1
ATOM 1997 O O . THR A 1 245 ? 20.016 9.602 6.48 1 48.81 245 THR A O 1
ATOM 2000 N N . LYS A 1 246 ? 20.812 11.602 5.805 1 40.34 246 LYS A N 1
ATOM 2001 C CA . LYS A 1 246 ? 22.156 11.438 6.328 1 40.34 246 LYS A CA 1
ATOM 2002 C C . LYS A 1 246 ? 22.156 11.281 7.844 1 40.34 246 LYS A C 1
ATOM 2004 O O . LYS A 1 246 ? 21.469 12.031 8.547 1 40.34 246 LYS A O 1
ATOM 2009 N N . ASP A 1 247 ? 22.375 9.906 8.398 1 33.44 247 ASP A N 1
ATOM 2010 C CA . ASP A 1 247 ? 22.781 9.859 9.797 1 33.44 247 ASP A CA 1
ATOM 2011 C C . ASP A 1 247 ? 23.547 11.117 10.188 1 33.44 247 ASP A C 1
ATOM 2013 O O . ASP A 1 247 ? 24.375 11.617 9.414 1 33.44 247 ASP A O 1
ATOM 2017 N N . MET B 1 1 ? -3.393 15.188 15.492 1 96.56 1 MET B N 1
ATOM 2018 C CA . MET B 1 1 ? -4.684 15.555 16.062 1 96.56 1 MET B CA 1
ATOM 2019 C C . MET B 1 1 ? -5.609 14.344 16.141 1 96.56 1 MET B C 1
ATOM 2021 O O . MET B 1 1 ? -5.762 13.609 15.172 1 96.56 1 MET B O 1
ATOM 2025 N N . THR B 1 2 ? -6.164 14.055 17.297 1 96.19 2 THR B N 1
ATOM 2026 C CA . THR B 1 2 ? -7.055 12.914 17.484 1 96.19 2 THR B CA 1
ATOM 2027 C C . THR B 1 2 ? -8.156 13.25 18.484 1 96.19 2 THR B C 1
ATOM 2029 O O . THR B 1 2 ? -8.305 14.398 18.891 1 96.19 2 THR B O 1
ATOM 2032 N N . THR B 1 3 ? -9.094 12.383 18.688 1 94.94 3 THR B N 1
ATOM 2033 C CA . THR B 1 3 ? -10.172 12.484 19.656 1 94.94 3 THR B CA 1
ATOM 2034 C C . THR B 1 3 ? -10.281 11.203 20.484 1 94.94 3 THR B C 1
ATOM 2036 O O . THR B 1 3 ? -9.797 10.148 20.062 1 94.94 3 THR B O 1
ATOM 2039 N N . PRO B 1 4 ? -10.836 11.305 21.672 1 93.81 4 PRO B N 1
ATOM 2040 C CA . PRO B 1 4 ? -10.859 10.148 22.562 1 93.81 4 PRO B CA 1
ATOM 2041 C C . PRO B 1 4 ? -11.438 8.898 21.891 1 93.81 4 PRO B C 1
ATOM 2043 O O . PRO B 1 4 ? -10.922 7.797 22.078 1 93.81 4 PRO B O 1
ATOM 2046 N N . LYS B 1 5 ? -12.398 9.055 21.141 1 93.25 5 LYS B N 1
ATOM 2047 C CA . LYS B 1 5 ? -13.023 7.938 20.438 1 93.25 5 LYS B CA 1
ATOM 2048 C C . LYS B 1 5 ? -12.008 7.184 19.594 1 93.25 5 LYS B C 1
ATOM 2050 O O . LYS B 1 5 ? -12.109 5.965 19.422 1 93.25 5 LYS B O 1
ATOM 2055 N N . TYR B 1 6 ? -10.969 7.883 19.094 1 95.31 6 TYR B N 1
ATOM 2056 C CA . TYR B 1 6 ? -10.086 7.305 18.094 1 95.31 6 TYR B CA 1
ATOM 2057 C C . TYR B 1 6 ? -8.719 6.98 18.688 1 95.31 6 TYR B C 1
ATOM 2059 O O . TYR B 1 6 ? -7.785 6.637 17.953 1 95.31 6 TYR B O 1
ATOM 2067 N N . HIS B 1 7 ? -8.578 7.078 20.016 1 94.75 7 HIS B N 1
ATOM 2068 C CA . HIS B 1 7 ? -7.305 6.77 20.656 1 94.75 7 HIS B CA 1
ATOM 2069 C C . HIS B 1 7 ? -6.855 5.352 20.312 1 94.75 7 HIS B C 1
ATOM 2071 O O . HIS B 1 7 ? -5.734 5.145 19.844 1 94.75 7 HIS B O 1
ATOM 2077 N N . ARG B 1 8 ? -7.809 4.422 20.453 1 92.56 8 ARG B N 1
ATOM 2078 C CA . ARG B 1 8 ? -7.477 3.02 20.203 1 92.56 8 ARG B CA 1
ATOM 2079 C C . ARG B 1 8 ? -7.719 2.643 18.75 1 92.56 8 ARG B C 1
ATOM 2081 O O . ARG B 1 8 ? -6.941 1.887 18.156 1 92.56 8 ARG B O 1
ATOM 2088 N N . GLU B 1 9 ? -8.672 3.252 18.141 1 94.69 9 GLU B N 1
ATOM 2089 C CA . GLU B 1 9 ? -9.109 2.854 16.812 1 94.69 9 GLU B CA 1
ATOM 2090 C C . GLU B 1 9 ? -8.18 3.414 15.734 1 94.69 9 GLU B C 1
ATOM 2092 O O . GLU B 1 9 ? -8.055 2.838 14.648 1 94.69 9 GLU B O 1
ATOM 2097 N N . ARG B 1 10 ? -7.523 4.508 16.047 1 97.25 10 ARG B N 1
ATOM 2098 C CA . ARG B 1 10 ? -6.695 5.129 15.016 1 97.25 10 ARG B CA 1
ATOM 2099 C C . ARG B 1 10 ? -5.324 5.5 15.57 1 97.25 10 ARG B C 1
ATOM 2101 O O . ARG B 1 10 ? -4.297 5.082 15.023 1 97.25 10 ARG B O 1
ATOM 2108 N N . THR B 1 11 ? -5.27 6.137 16.656 1 97.75 11 THR B N 1
ATOM 2109 C CA . THR B 1 11 ? -4.051 6.754 17.172 1 97.75 11 THR B CA 1
ATOM 2110 C C . THR B 1 11 ? -3.016 5.691 17.531 1 97.75 11 THR B C 1
ATOM 2112 O O . THR B 1 11 ? -1.818 5.887 17.312 1 97.75 11 THR B O 1
ATOM 2115 N N . ASP B 1 12 ? -3.426 4.562 18.062 1 96.75 12 ASP B N 1
ATOM 2116 C CA . ASP B 1 12 ? -2.529 3.447 18.344 1 96.75 12 ASP B CA 1
ATOM 2117 C C . ASP B 1 12 ? -1.76 3.033 17.078 1 96.75 12 ASP B C 1
ATOM 2119 O O . ASP B 1 12 ? -0.583 2.672 17.156 1 96.75 12 ASP B O 1
ATOM 2123 N N . HIS B 1 13 ? -2.42 3.068 16 1 97.38 13 HIS B N 1
ATOM 2124 C CA . HIS B 1 13 ? -1.818 2.615 14.75 1 97.38 13 HIS B CA 1
ATOM 2125 C C . HIS B 1 13 ? -0.861 3.66 14.188 1 97.38 13 HIS B C 1
ATOM 2127 O O . HIS B 1 13 ? 0.143 3.316 13.562 1 97.38 13 HIS B O 1
ATOM 2133 N N . VAL B 1 14 ? -1.151 4.938 14.406 1 98.44 14 VAL B N 1
ATOM 2134 C CA . VAL B 1 14 ? -0.214 6.004 14.062 1 98.44 14 VAL B CA 1
ATOM 2135 C C . VAL B 1 14 ? 1.064 5.852 14.883 1 98.44 14 VAL B C 1
ATOM 2137 O O . VAL B 1 14 ? 2.17 5.934 14.344 1 98.44 14 VAL B O 1
ATOM 2140 N N . GLU B 1 15 ? 0.915 5.566 16.188 1 97.88 15 GLU B N 1
ATOM 2141 C CA . GLU B 1 15 ? 2.039 5.355 17.094 1 97.88 15 GLU B CA 1
ATOM 2142 C C . GLU B 1 15 ? 2.873 4.152 16.672 1 97.88 15 GLU B C 1
ATOM 2144 O O . GLU B 1 15 ? 4.102 4.164 16.797 1 97.88 15 GLU B O 1
ATOM 2149 N N . ALA B 1 16 ? 2.264 3.145 16.141 1 96.69 16 ALA B N 1
ATOM 2150 C CA . ALA B 1 16 ? 2.924 1.893 15.781 1 96.69 16 ALA B CA 1
ATOM 2151 C C . ALA B 1 16 ? 3.588 1.994 14.406 1 96.69 16 ALA B C 1
ATOM 2153 O O . ALA B 1 16 ? 4.309 1.083 13.992 1 96.69 16 ALA B O 1
ATOM 2154 N N . THR B 1 17 ? 3.387 3.049 13.672 1 97.44 17 THR B N 1
ATOM 2155 C CA . THR B 1 17 ? 3.877 3.139 12.305 1 97.44 17 THR B CA 1
ATOM 2156 C C . THR B 1 17 ? 4.75 4.379 12.117 1 97.44 17 THR B C 1
ATOM 2158 O O . THR B 1 17 ? 5.902 4.402 12.547 1 97.44 17 THR B O 1
ATOM 2161 N N . TRP B 1 18 ? 4.207 5.523 11.641 1 98.25 18 TRP B N 1
ATOM 2162 C CA . TRP B 1 18 ? 5.07 6.574 11.109 1 98.25 18 TRP B CA 1
ATOM 2163 C C . TRP B 1 18 ? 5.43 7.582 12.188 1 98.25 18 TRP B C 1
ATOM 2165 O O . TRP B 1 18 ? 6.445 8.273 12.094 1 98.25 18 TRP B O 1
ATOM 2175 N N . ALA B 1 19 ? 4.605 7.754 13.266 1 98.12 19 ALA B N 1
ATOM 2176 C CA . ALA B 1 19 ? 4.773 8.844 14.227 1 98.12 19 ALA B CA 1
ATOM 2177 C C . ALA B 1 19 ? 6.148 8.789 14.883 1 98.12 19 ALA B C 1
ATOM 2179 O O . ALA B 1 19 ? 6.816 9.82 15.023 1 98.12 19 ALA B O 1
ATOM 2180 N N . PRO B 1 20 ? 6.691 7.609 15.227 1 97.56 20 PRO B N 1
ATOM 2181 C CA . PRO B 1 20 ? 7.996 7.531 15.891 1 97.56 20 PRO B CA 1
ATOM 2182 C C . PRO B 1 20 ? 9.148 7.922 14.969 1 97.56 20 PRO B C 1
ATOM 2184 O O . PRO B 1 20 ? 10.289 8.055 15.422 1 97.56 20 PRO B O 1
ATOM 2187 N N . HIS B 1 21 ? 8.914 8.062 13.727 1 97.69 21 HIS B N 1
ATOM 2188 C CA . HIS B 1 21 ? 9.961 8.523 12.82 1 97.69 21 HIS B CA 1
ATOM 2189 C C . HIS B 1 21 ? 10.258 10.008 13.031 1 97.69 21 HIS B C 1
ATOM 2191 O O . HIS B 1 21 ? 11.289 10.508 12.57 1 97.69 21 HIS B O 1
ATOM 2197 N N . CYS B 1 22 ? 9.344 10.75 13.664 1 97.81 22 CYS B N 1
ATOM 2198 C CA . CYS B 1 22 ? 9.594 12.141 14.031 1 97.81 22 CYS B CA 1
ATOM 2199 C C . CYS B 1 22 ? 10.594 12.234 15.18 1 97.81 22 CYS B C 1
ATOM 2201 O O . CYS B 1 22 ? 10.727 11.297 15.969 1 97.81 22 CYS B O 1
ATOM 2203 N N . ASP B 1 23 ? 11.312 13.359 15.234 1 97.69 23 ASP B N 1
ATOM 2204 C CA . ASP B 1 23 ? 12.211 13.578 16.359 1 97.69 23 ASP B CA 1
ATOM 2205 C C . ASP B 1 23 ? 11.445 13.617 17.688 1 97.69 23 ASP B C 1
ATOM 2207 O O . ASP B 1 23 ? 11.945 13.18 18.719 1 97.69 23 ASP B O 1
ATOM 2211 N N . LYS B 1 24 ? 10.305 14.18 17.656 1 97.69 24 LYS B N 1
ATOM 2212 C CA . LYS B 1 24 ? 9.328 14.211 18.75 1 97.69 24 LYS B CA 1
ATOM 2213 C C . LYS B 1 24 ? 7.906 14.219 18.203 1 97.69 24 LYS B C 1
ATOM 2215 O O . LYS B 1 24 ? 7.629 14.844 17.172 1 97.69 24 LYS B O 1
ATOM 2220 N N . HIS B 1 25 ? 7.023 13.453 18.859 1 97.75 25 HIS B N 1
ATOM 2221 C CA . HIS B 1 25 ? 5.621 13.477 18.453 1 97.75 25 HIS B CA 1
ATOM 2222 C C . HIS B 1 25 ? 4.699 13.461 19.672 1 97.75 25 HIS B C 1
ATOM 2224 O O . HIS B 1 25 ? 5.02 12.852 20.688 1 97.75 25 HIS B O 1
ATOM 2230 N N . LEU B 1 26 ? 3.66 14.203 19.594 1 97.12 26 LEU B N 1
ATOM 2231 C CA . LEU B 1 26 ? 2.605 14.281 20.594 1 97.12 26 LEU B CA 1
ATOM 2232 C C . LEU B 1 26 ? 1.234 14.086 19.969 1 97.12 26 LEU B C 1
ATOM 2234 O O . LEU B 1 26 ? 0.995 14.531 18.844 1 97.12 26 LEU B O 1
ATOM 2238 N N . PHE B 1 27 ? 0.376 13.414 20.688 1 97.88 27 PHE B N 1
ATOM 2239 C CA . PHE B 1 27 ? -1.015 13.32 20.266 1 97.88 27 PHE B CA 1
ATOM 2240 C C . PHE B 1 27 ? -1.882 14.328 21.016 1 97.88 27 PHE B C 1
ATOM 2242 O O . PHE B 1 27 ? -1.935 14.305 22.25 1 97.88 27 PHE B O 1
ATOM 2249 N N . MET B 1 28 ? -2.492 15.211 20.25 1 97.25 28 MET B N 1
ATOM 2250 C CA . MET B 1 28 ? -3.34 16.266 20.812 1 97.25 28 MET B CA 1
ATOM 2251 C C . MET B 1 28 ? -4.801 15.828 20.844 1 97.25 28 MET B C 1
ATOM 2253 O O . MET B 1 28 ? -5.395 15.555 19.797 1 97.25 28 MET B O 1
ATOM 2257 N N . SER B 1 29 ? -5.367 15.734 22.016 1 95.56 29 SER B N 1
ATOM 2258 C CA . SER B 1 29 ? -6.73 15.25 22.219 1 95.56 29 SER B CA 1
ATOM 2259 C C . SER B 1 29 ? -7.426 16.016 23.344 1 95.56 29 SER B C 1
ATOM 2261 O O . SER B 1 29 ? -7.008 17.125 23.703 1 95.56 29 SER B O 1
ATOM 2263 N N . THR B 1 30 ? -8.633 15.539 23.719 1 93.5 30 THR B N 1
ATOM 2264 C CA . THR B 1 30 ? -9.383 16.219 24.781 1 93.5 30 THR B CA 1
ATOM 2265 C C . THR B 1 30 ? -9.469 15.336 26.031 1 93.5 30 THR B C 1
ATOM 2267 O O . THR B 1 30 ? -10.086 15.727 27.016 1 93.5 30 THR B O 1
ATOM 2270 N N . LYS B 1 31 ? -8.961 14.219 26 1 92.19 31 LYS B N 1
ATOM 2271 C CA . LYS B 1 31 ? -8.852 13.328 27.156 1 92.19 31 LYS B CA 1
ATOM 2272 C C . LYS B 1 31 ? -7.492 12.633 27.188 1 92.19 31 LYS B C 1
ATOM 2274 O O . LYS B 1 31 ? -6.961 12.25 26.141 1 92.19 31 LYS B O 1
ATOM 2279 N N . LYS B 1 32 ? -6.953 12.445 28.391 1 91.19 32 LYS B N 1
ATOM 2280 C CA . LYS B 1 32 ? -5.68 11.75 28.547 1 91.19 32 LYS B CA 1
ATOM 2281 C C . LYS B 1 32 ? -5.828 10.266 28.25 1 91.19 32 LYS B C 1
ATOM 2283 O O . LYS B 1 32 ? -6.938 9.734 28.266 1 91.19 32 LYS B O 1
ATOM 2288 N N . ASP B 1 33 ? -4.723 9.703 27.938 1 87.81 33 ASP B N 1
ATOM 2289 C CA . ASP B 1 33 ? -4.613 8.266 27.703 1 87.81 33 ASP B CA 1
ATOM 2290 C C . ASP B 1 33 ? -3.305 7.715 28.266 1 87.81 33 ASP B C 1
ATOM 2292 O O . ASP B 1 33 ? -2.244 8.312 28.094 1 87.81 33 ASP B O 1
ATOM 2296 N N . ASN B 1 34 ? -3.307 6.621 28.953 1 86.25 34 ASN B N 1
ATOM 2297 C CA . ASN B 1 34 ? -2.135 6.113 29.656 1 86.25 34 ASN B CA 1
ATOM 2298 C C . ASN B 1 34 ? -1.213 5.336 28.719 1 86.25 34 ASN B C 1
ATOM 2300 O O . ASN B 1 34 ? -0.049 5.098 29.047 1 86.25 34 ASN B O 1
ATOM 2304 N N . LYS B 1 35 ? -1.639 5.012 27.609 1 89.44 35 LYS B N 1
ATOM 2305 C CA . LYS B 1 35 ? -0.848 4.164 26.719 1 89.44 35 LYS B CA 1
ATOM 2306 C C . LYS B 1 35 ? -0.22 4.98 25.594 1 89.44 35 LYS B C 1
ATOM 2308 O O . LYS B 1 35 ? 0.609 4.473 24.844 1 89.44 35 LYS B O 1
ATOM 2313 N N . LE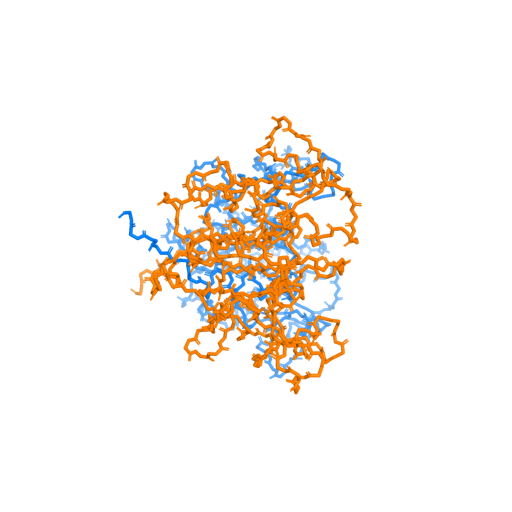U B 1 36 ? -0.658 6.199 25.406 1 91.5 36 LEU B N 1
ATOM 2314 C CA . LEU B 1 36 ? -0.193 7.078 24.344 1 91.5 36 LEU B CA 1
ATOM 2315 C C . LEU B 1 36 ? 0.269 8.422 24.891 1 91.5 36 LEU B C 1
ATOM 2317 O O . LEU B 1 36 ? -0.212 8.859 25.938 1 91.5 36 LEU B O 1
ATOM 2321 N N . PRO B 1 37 ? 1.252 8.992 24.297 1 91.5 37 PRO B N 1
ATOM 2322 C CA . PRO B 1 37 ? 1.629 10.352 24.703 1 91.5 37 PRO B CA 1
ATOM 2323 C C . PRO B 1 37 ?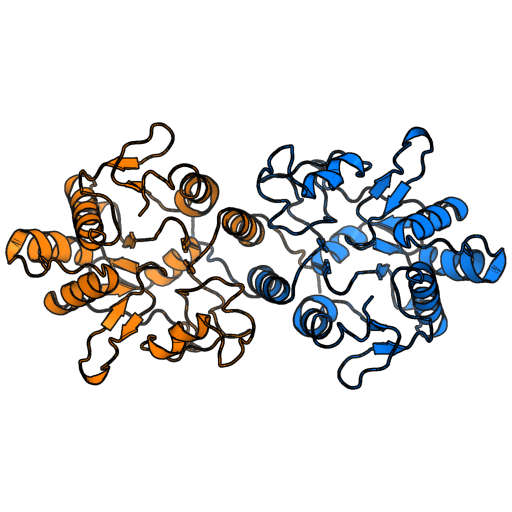 0.59 11.391 24.297 1 91.5 37 PRO B C 1
ATOM 2325 O O . PRO B 1 37 ? 0.876 12.266 23.484 1 91.5 37 PRO B O 1
ATOM 2328 N N . ILE B 1 38 ? -0.475 11.359 24.984 1 93.12 38 ILE B N 1
ATOM 2329 C CA . ILE B 1 38 ? -1.602 12.227 24.688 1 93.12 38 ILE B CA 1
ATOM 2330 C C . ILE B 1 38 ? -1.549 13.477 25.562 1 93.12 38 ILE B C 1
ATOM 2332 O O . ILE B 1 38 ? -1.327 13.383 26.766 1 93.12 38 ILE B O 1
ATOM 2336 N N . VAL B 1 39 ? -1.649 14.57 24.953 1 94.38 39 VAL B N 1
ATOM 2337 C CA . VAL B 1 39 ? -1.846 15.836 25.656 1 94.38 39 VAL B CA 1
ATOM 2338 C C . VAL B 1 39 ? -3.332 16.188 25.672 1 94.38 39 VAL B C 1
ATOM 2340 O O . VAL B 1 39 ? -3.982 16.25 24.641 1 94.38 39 VAL B O 1
ATOM 2343 N N . ASN B 1 40 ? -3.836 16.344 26.875 1 94.44 40 ASN B N 1
ATOM 2344 C CA . ASN B 1 40 ? -5.191 16.859 27.016 1 94.44 40 ASN B CA 1
ATOM 2345 C C . ASN B 1 40 ? -5.23 18.375 26.875 1 94.44 40 ASN B C 1
ATOM 2347 O O . ASN B 1 40 ? -4.758 19.094 27.75 1 94.44 40 ASN B O 1
ATOM 2351 N N . LEU B 1 41 ? -5.836 18.891 25.844 1 93.31 41 LEU B N 1
ATOM 2352 C CA . LEU B 1 41 ? -5.828 20.312 25.531 1 93.31 41 LEU B CA 1
ATOM 2353 C C . LEU B 1 41 ? -6.945 21.031 26.266 1 93.31 41 LEU B C 1
ATOM 2355 O O . LEU B 1 41 ? -6.996 22.266 26.266 1 93.31 41 LEU B O 1
ATOM 2359 N N . SER B 1 42 ? -7.816 20.312 26.859 1 89.69 42 SER B N 1
ATOM 2360 C CA . SER B 1 42 ? -8.898 20.859 27.672 1 89.69 42 SER B CA 1
ATOM 2361 C C . SER B 1 42 ? -9.789 21.781 26.844 1 89.69 42 SER B C 1
ATOM 2363 O O . SER B 1 42 ? -10.102 22.891 27.281 1 89.69 42 SER B O 1
ATOM 2365 N N . VAL B 1 43 ? -10.016 21.438 25.594 1 89 43 VAL B N 1
ATOM 2366 C CA . VAL B 1 43 ? -10.984 22.094 24.719 1 89 43 VAL B CA 1
ATOM 2367 C C . VAL B 1 43 ? -12.156 21.172 24.453 1 89 43 VAL B C 1
ATOM 2369 O O . VAL B 1 43 ? -12.039 19.953 24.594 1 89 43 VAL B O 1
ATOM 2372 N N . PRO B 1 44 ? -13.305 21.781 24.188 1 87.19 44 PRO B N 1
ATOM 2373 C CA . PRO B 1 44 ? -14.438 20.891 23.891 1 87.19 44 PRO B CA 1
ATOM 2374 C C . PRO B 1 44 ? -14.211 20.047 22.641 1 87.19 44 PRO B C 1
ATOM 2376 O O . PRO B 1 44 ? -13.406 20.422 21.781 1 87.19 44 PRO B O 1
ATOM 2379 N N . GLU B 1 45 ? -14.898 18.891 22.609 1 86.81 45 GLU B N 1
ATOM 2380 C CA . GLU B 1 45 ? -14.797 17.984 21.469 1 86.81 45 GLU B CA 1
ATOM 2381 C C . GLU B 1 45 ? -15.828 18.328 20.391 1 86.81 45 GLU B C 1
ATOM 2383 O O . GLU B 1 45 ? -16.891 18.859 20.703 1 86.81 45 GLU B O 1
ATOM 2388 N N . GLY B 1 46 ? -15.484 17.938 19.141 1 84.81 46 GLY B N 1
ATOM 2389 C CA . GLY B 1 46 ? -16.422 18.156 18.047 1 84.81 46 GLY B CA 1
ATOM 2390 C C . GLY B 1 46 ? -15.789 18.875 16.875 1 84.81 46 GLY B C 1
ATOM 2391 O O . GLY B 1 46 ? -14.836 19.641 17.047 1 84.81 46 GLY B O 1
ATOM 2392 N N . ARG B 1 47 ? -16.406 18.688 15.734 1 82.19 47 ARG B N 1
ATOM 2393 C CA . ARG B 1 47 ? -15.906 19.297 14.508 1 82.19 47 ARG B CA 1
ATOM 2394 C C . ARG B 1 47 ? -15.93 20.812 14.586 1 82.19 47 ARG B C 1
ATOM 2396 O O . ARG B 1 47 ? -15.078 21.484 14.008 1 82.19 47 ARG B O 1
ATOM 2403 N N . GLU B 1 48 ? -16.812 21.297 15.352 1 86.44 48 GLU B N 1
ATOM 2404 C CA . GLU B 1 48 ? -16.984 22.75 15.461 1 86.44 48 GLU B CA 1
ATOM 2405 C C . GLU B 1 48 ? -15.859 23.375 16.281 1 86.44 48 GLU B C 1
ATOM 2407 O O . GLU B 1 48 ? -15.688 24.594 16.266 1 86.44 48 GLU B O 1
ATOM 2412 N N . PHE B 1 49 ? -15.117 22.578 16.938 1 88.5 49 PHE B N 1
ATOM 2413 C CA . PHE B 1 49 ? -14.078 23.125 17.797 1 88.5 49 PHE B CA 1
ATOM 2414 C C . PHE B 1 49 ? -12.695 22.75 17.281 1 88.5 49 PHE B C 1
ATOM 2416 O O . PHE B 1 49 ? -11.719 22.766 18.031 1 88.5 49 PHE B O 1
ATOM 2423 N N . LEU B 1 50 ? -12.625 22.422 16.031 1 91.62 50 LEU B N 1
ATOM 2424 C CA . LEU B 1 50 ? -11.359 21.969 15.461 1 91.62 50 LEU B CA 1
ATOM 2425 C C . LEU B 1 50 ? -10.328 23.094 15.461 1 91.62 50 LEU B C 1
ATOM 2427 O O . LEU B 1 50 ? -9.148 22.859 15.719 1 91.62 50 LEU B O 1
ATOM 2431 N N . TRP B 1 51 ? -10.797 24.281 15.148 1 93.06 51 TRP B N 1
ATOM 2432 C CA . TRP B 1 51 ? -9.867 25.406 15.141 1 93.06 51 TRP B CA 1
ATOM 2433 C C . TRP B 1 51 ? -9.383 25.703 16.562 1 93.06 51 TRP B C 1
ATOM 2435 O O . TRP B 1 51 ? -8.195 25.953 16.766 1 93.06 51 TRP B O 1
ATOM 2445 N N . ALA B 1 52 ? -10.281 25.656 17.5 1 91.12 52 ALA B N 1
ATOM 2446 C CA . ALA B 1 52 ? -9.891 25.859 18.891 1 91.12 52 ALA B CA 1
ATOM 2447 C C . ALA B 1 52 ? -8.852 24.828 19.328 1 91.12 52 ALA B C 1
ATOM 2449 O O . ALA B 1 52 ? -7.895 25.156 20.016 1 91.12 52 ALA B O 1
ATOM 2450 N N . LYS B 1 53 ? -9.055 23.625 18.938 1 93.44 53 LYS B N 1
ATOM 2451 C CA . LYS B 1 53 ? -8.117 22.562 19.25 1 93.44 53 LYS B CA 1
ATOM 2452 C C . LYS B 1 53 ? -6.758 22.797 18.625 1 93.44 53 LYS B C 1
ATOM 2454 O O . LYS B 1 53 ? -5.723 22.578 19.25 1 93.44 53 LYS B O 1
ATOM 2459 N N . THR B 1 54 ? -6.762 23.203 17.375 1 95.44 54 THR B N 1
ATOM 2460 C CA . THR B 1 54 ? -5.52 23.469 16.656 1 95.44 54 THR B CA 1
ATOM 2461 C C . THR B 1 54 ? -4.738 24.594 17.312 1 95.44 54 THR B C 1
ATOM 2463 O O . THR B 1 54 ? -3.527 24.484 17.516 1 95.44 54 THR B O 1
ATOM 2466 N N . LYS B 1 55 ? -5.434 25.688 17.656 1 94.5 55 LYS B N 1
ATOM 2467 C CA . LYS B 1 55 ? -4.785 26.797 18.359 1 94.5 55 LYS B CA 1
ATOM 2468 C C . LYS B 1 55 ? -4.172 26.328 19.672 1 94.5 55 LYS B C 1
ATOM 2470 O O . LYS B 1 55 ? -3.014 26.641 19.969 1 94.5 55 LYS B O 1
ATOM 2475 N N . ALA B 1 56 ? -4.984 25.609 20.406 1 94.56 56 ALA B N 1
ATOM 2476 C CA . ALA B 1 56 ? -4.523 25.125 21.703 1 94.56 56 ALA B CA 1
ATOM 2477 C C . ALA B 1 56 ? -3.305 24.219 21.562 1 94.56 56 ALA B C 1
ATOM 2479 O O . ALA B 1 56 ? -2.395 24.25 22.391 1 94.56 56 ALA B O 1
ATOM 2480 N N . ALA B 1 57 ? -3.268 23.438 20.562 1 96.88 57 ALA B N 1
ATOM 2481 C CA . ALA B 1 57 ? -2.172 22.5 20.328 1 96.88 57 ALA B CA 1
ATOM 2482 C C . ALA B 1 57 ? -0.867 23.25 20.062 1 96.88 57 ALA B C 1
ATOM 2484 O O . ALA B 1 57 ? 0.164 22.953 20.656 1 96.88 57 ALA B O 1
ATOM 2485 N N . PHE B 1 58 ? -0.919 24.203 19.156 1 97.12 58 PHE B N 1
ATOM 2486 C CA . PHE B 1 58 ? 0.297 24.938 18.812 1 97.12 58 PHE B CA 1
ATOM 2487 C C . PHE B 1 58 ? 0.758 25.781 20 1 97.12 58 PHE B C 1
ATOM 2489 O O . PHE B 1 58 ? 1.959 25.922 20.234 1 97.12 58 PHE B O 1
ATOM 2496 N N . LYS B 1 59 ? -0.189 26.312 20.719 1 95.69 59 LYS B N 1
ATOM 2497 C CA . LYS B 1 59 ? 0.163 27.047 21.938 1 95.69 59 LYS B CA 1
ATOM 2498 C C . LYS B 1 59 ? 0.86 26.141 22.938 1 95.69 59 LYS B C 1
ATOM 2500 O O . LYS B 1 59 ? 1.842 26.531 23.578 1 95.69 59 LYS B O 1
ATOM 2505 N N . TYR B 1 60 ? 0.273 24.984 23.125 1 97.06 60 TYR B N 1
ATOM 2506 C CA . TYR B 1 60 ? 0.871 24.016 24.047 1 97.06 60 TYR B CA 1
ATOM 2507 C C . TYR B 1 60 ? 2.316 23.719 23.656 1 97.06 60 TYR B C 1
ATOM 2509 O O . TYR B 1 60 ? 3.203 23.719 24.516 1 97.06 60 TYR B O 1
ATOM 2517 N N . ILE B 1 61 ? 2.566 23.453 22.406 1 98 61 ILE B N 1
ATOM 2518 C CA . ILE B 1 61 ? 3.906 23.156 21.906 1 98 61 ILE B CA 1
ATOM 2519 C C . ILE B 1 61 ? 4.84 24.312 22.203 1 98 61 ILE B C 1
ATOM 2521 O O . ILE B 1 61 ? 5.934 24.125 22.75 1 98 61 ILE B O 1
ATOM 2525 N N . TYR B 1 62 ? 4.395 25.469 21.875 1 97.75 62 TYR B N 1
ATOM 2526 C CA . TYR B 1 62 ? 5.203 26.656 22.062 1 97.75 62 TYR B CA 1
ATOM 2527 C C . TYR B 1 62 ? 5.543 26.875 23.531 1 97.75 62 TYR B C 1
ATOM 2529 O O . TYR B 1 62 ? 6.676 27.219 23.875 1 97.75 62 TYR B O 1
ATOM 2537 N N . ASP B 1 63 ? 4.629 26.594 24.406 1 97.31 63 ASP B N 1
ATOM 2538 C CA . ASP B 1 63 ? 4.758 26.906 25.828 1 97.31 63 ASP B CA 1
ATOM 2539 C C . ASP B 1 63 ? 5.516 25.812 26.578 1 97.31 63 ASP B C 1
ATOM 2541 O O . ASP B 1 63 ? 6.172 26.062 27.578 1 97.31 63 ASP B O 1
ATOM 2545 N N . ASN B 1 64 ? 5.406 24.594 26.125 1 97.25 64 ASN B N 1
ATOM 2546 C CA . ASN B 1 64 ? 5.848 23.484 26.969 1 97.25 64 ASN B CA 1
ATOM 2547 C C . ASN B 1 64 ? 7.043 22.766 26.344 1 97.25 64 ASN B C 1
ATOM 2549 O O . ASN B 1 64 ? 7.668 21.922 27 1 97.25 64 ASN B O 1
ATOM 2553 N N . ILE B 1 65 ? 7.305 23.031 25.141 1 96.25 65 ILE B N 1
ATOM 2554 C CA . ILE B 1 65 ? 8.445 22.438 24.453 1 96.25 65 ILE B CA 1
ATOM 2555 C C . ILE B 1 65 ? 9.484 23.516 24.125 1 96.25 65 ILE B C 1
ATOM 2557 O O . ILE B 1 65 ? 9.125 24.625 23.75 1 96.25 65 ILE B O 1
ATOM 2561 N N . ASP B 1 66 ? 10.797 23.219 24.359 1 97.94 66 ASP B N 1
ATOM 2562 C CA . ASP B 1 66 ? 11.852 24.094 23.875 1 97.94 66 ASP B CA 1
ATOM 2563 C C . ASP B 1 66 ? 11.945 24.062 22.359 1 97.94 66 ASP B C 1
ATOM 2565 O O . ASP B 1 66 ? 12.711 23.281 21.781 1 97.94 66 ASP B O 1
ATOM 2569 N N . ILE B 1 67 ? 11.281 24.922 21.672 1 96.75 67 ILE B N 1
ATOM 2570 C CA . ILE B 1 67 ? 11.117 24.875 20.234 1 96.75 67 ILE B CA 1
ATOM 2571 C C . ILE B 1 67 ? 12.445 25.156 19.547 1 96.75 67 ILE B C 1
ATOM 2573 O O . ILE B 1 67 ? 12.609 24.906 18.344 1 96.75 67 ILE B O 1
ATOM 2577 N N . SER B 1 68 ? 13.422 25.781 20.312 1 97.19 68 SER B N 1
ATOM 2578 C CA . SER B 1 68 ? 14.734 26.047 19.734 1 97.19 68 SER B CA 1
ATOM 2579 C C . SER B 1 68 ? 15.438 24.75 19.359 1 97.19 68 SER B C 1
ATOM 2581 O O . SER B 1 68 ? 16.375 24.75 18.562 1 97.19 68 SER B O 1
ATOM 2583 N N . LYS B 1 69 ? 14.984 23.625 19.875 1 97.94 69 LYS B N 1
ATOM 2584 C CA . LYS B 1 69 ? 15.586 22.328 19.609 1 97.94 69 LYS B CA 1
ATOM 2585 C C . LYS B 1 69 ? 14.984 21.688 18.359 1 97.94 69 LYS B C 1
ATOM 2587 O O . LYS B 1 69 ? 15.445 20.625 17.922 1 97.94 69 LYS B O 1
ATOM 2592 N N . PHE B 1 70 ? 13.969 22.281 17.828 1 98.25 70 PHE B N 1
ATOM 2593 C CA . PHE B 1 70 ? 13.273 21.766 16.656 1 98.25 70 PHE B CA 1
ATOM 2594 C C . PHE B 1 70 ? 13.242 22.797 15.531 1 98.25 70 PHE B C 1
ATOM 2596 O O . PHE B 1 70 ? 13.406 24 15.781 1 98.25 70 PHE B O 1
ATOM 2603 N N . GLU B 1 71 ? 13.125 22.328 14.336 1 98.44 71 GLU B N 1
ATOM 2604 C CA . GLU B 1 71 ? 13.195 23.219 13.18 1 98.44 71 GLU B CA 1
ATOM 2605 C C . GLU B 1 71 ? 11.836 23.359 12.508 1 98.44 71 GLU B C 1
ATOM 2607 O O . GLU B 1 71 ? 11.5 24.422 11.984 1 98.44 71 GLU B O 1
ATOM 2612 N N . TRP B 1 72 ? 11.109 22.312 12.516 1 98.81 72 TRP B N 1
ATOM 2613 C CA . TRP B 1 72 ? 9.844 22.25 11.789 1 98.81 72 TRP B CA 1
ATOM 2614 C C . TRP B 1 72 ? 8.758 21.609 12.641 1 98.81 72 TRP B C 1
ATOM 2616 O O . TRP B 1 72 ? 9.031 20.719 13.453 1 98.81 72 TRP B O 1
ATOM 2626 N N . PHE B 1 73 ? 7.508 22.031 12.453 1 98.88 73 PHE B N 1
ATOM 2627 C CA . PHE B 1 73 ? 6.383 21.594 13.273 1 98.88 73 PHE B CA 1
ATOM 2628 C C . PHE B 1 73 ? 5.223 21.141 12.391 1 98.88 73 PHE B C 1
ATOM 2630 O O . PHE B 1 73 ? 4.59 21.953 11.727 1 98.88 73 PHE B O 1
ATOM 2637 N N . LEU B 1 74 ? 4.949 19.844 12.422 1 98.81 74 LEU B N 1
ATOM 2638 C CA . LEU B 1 74 ? 3.967 19.188 11.562 1 98.81 74 LEU B CA 1
ATOM 2639 C C . LEU B 1 74 ? 2.643 19 12.297 1 98.81 74 LEU B C 1
ATOM 2641 O O . LEU B 1 74 ? 2.623 18.531 13.438 1 98.81 74 LEU B O 1
ATOM 2645 N N . LYS B 1 75 ? 1.582 19.469 11.703 1 98.69 75 LYS B N 1
ATOM 2646 C CA . LYS B 1 75 ? 0.234 19.062 12.094 1 98.69 75 LYS B CA 1
ATOM 2647 C C . LYS B 1 75 ? -0.309 17.984 11.164 1 98.69 75 LYS B C 1
ATOM 2649 O O . LYS B 1 75 ? -0.333 18.172 9.945 1 98.69 75 LYS B O 1
ATOM 2654 N N . ALA B 1 76 ? -0.727 16.875 11.648 1 98.62 76 ALA B N 1
ATOM 2655 C CA . ALA B 1 76 ? -1.371 15.797 10.906 1 98.62 76 ALA B CA 1
ATOM 2656 C C . ALA B 1 76 ? -2.523 15.188 11.703 1 98.62 76 ALA B C 1
ATOM 2658 O O . ALA B 1 76 ? -2.598 15.352 12.922 1 98.62 76 ALA B O 1
ATOM 2659 N N . ASP B 1 77 ? -3.418 14.57 11.055 1 97.62 77 ASP B N 1
ATOM 2660 C CA . ASP B 1 77 ? -4.562 13.93 11.695 1 97.62 77 ASP B CA 1
ATOM 2661 C C . ASP B 1 77 ? -4.277 12.461 11.977 1 97.62 77 ASP B C 1
ATOM 2663 O O . ASP B 1 77 ? -3.279 11.906 11.5 1 97.62 77 ASP B O 1
ATOM 2667 N N . ASP B 1 78 ? -5.195 11.844 12.727 1 97.94 78 ASP B N 1
ATOM 2668 C CA . ASP B 1 78 ? -4.992 10.453 13.148 1 97.94 78 ASP B CA 1
ATOM 2669 C C . ASP B 1 78 ? -5.344 9.484 12.016 1 97.94 78 ASP B C 1
ATOM 2671 O O . ASP B 1 78 ? -5.297 8.266 12.203 1 97.94 78 ASP B O 1
ATOM 2675 N N . ASP B 1 79 ? -5.719 10 10.82 1 98.56 79 ASP B N 1
ATOM 2676 C CA . ASP B 1 79 ? -5.914 9.18 9.633 1 98.56 79 ASP B CA 1
ATOM 2677 C C . ASP B 1 79 ? -5.062 9.688 8.469 1 98.56 79 ASP B C 1
ATOM 2679 O O . ASP B 1 79 ? -5.465 9.586 7.309 1 98.56 79 ASP B O 1
ATOM 2683 N N . THR B 1 80 ? -3.992 10.352 8.805 1 98.81 80 THR B N 1
ATOM 2684 C CA . THR B 1 80 ? -2.969 10.766 7.852 1 98.81 80 THR B CA 1
ATOM 2685 C C . THR B 1 80 ? -1.72 9.898 7.988 1 98.81 80 THR B C 1
ATOM 2687 O O . THR B 1 80 ? -1.287 9.594 9.102 1 98.81 80 THR B O 1
ATOM 2690 N N . PHE B 1 81 ? -1.196 9.391 6.879 1 98.94 81 PHE B N 1
ATOM 2691 C CA . PHE B 1 81 ? 0.102 8.727 6.871 1 98.94 81 PHE B CA 1
ATOM 2692 C C . PHE B 1 81 ? 1.186 9.664 6.348 1 98.94 81 PHE B C 1
ATOM 2694 O O . PHE B 1 81 ? 1.058 10.219 5.254 1 98.94 81 PHE B O 1
ATOM 2701 N N . ILE B 1 82 ? 2.248 9.828 7.16 1 98.88 82 ILE B N 1
ATOM 2702 C CA . ILE B 1 82 ? 3.34 10.727 6.801 1 98.88 82 ILE B CA 1
ATOM 2703 C C . ILE B 1 82 ? 4.605 9.914 6.527 1 98.88 82 ILE B C 1
ATOM 2705 O O . ILE B 1 82 ? 4.973 9.039 7.316 1 98.88 82 ILE B O 1
ATOM 2709 N N . ILE B 1 83 ? 5.18 10.133 5.391 1 98.75 83 ILE B N 1
ATOM 2710 C CA . ILE B 1 83 ? 6.539 9.672 5.133 1 98.75 83 ILE B CA 1
ATOM 2711 C C . ILE B 1 83 ? 7.543 10.727 5.594 1 98.75 83 ILE B C 1
ATOM 2713 O O . ILE B 1 83 ? 7.98 11.562 4.805 1 98.75 83 ILE B O 1
ATOM 2717 N N . VAL B 1 84 ? 7.941 10.578 6.844 1 98.44 84 VAL B N 1
ATOM 2718 C CA . VAL B 1 84 ? 8.672 11.617 7.562 1 98.44 84 VAL B CA 1
ATOM 2719 C C . VAL B 1 84 ? 10.016 11.875 6.879 1 98.44 84 VAL B C 1
ATOM 2721 O O . VAL B 1 84 ? 10.477 13.016 6.816 1 98.44 84 VAL B O 1
ATOM 2724 N N . GLU B 1 85 ? 10.648 10.844 6.328 1 98.25 85 GLU B N 1
ATOM 2725 C CA . GLU B 1 85 ? 11.93 10.961 5.637 1 98.25 85 GLU B CA 1
ATOM 2726 C C . GLU B 1 85 ? 11.82 11.875 4.422 1 98.25 85 GLU B C 1
ATOM 2728 O O . GLU B 1 85 ? 12.719 12.688 4.164 1 98.25 85 GLU B O 1
ATOM 2733 N N . ASN B 1 86 ? 10.734 11.727 3.723 1 98.56 86 ASN B N 1
ATOM 2734 C CA . ASN B 1 86 ? 10.531 12.586 2.557 1 98.56 86 ASN B CA 1
ATOM 2735 C C . ASN B 1 86 ? 10.234 14.023 2.961 1 98.56 86 ASN B C 1
ATOM 2737 O O . ASN B 1 86 ? 10.641 14.961 2.273 1 98.56 86 ASN B O 1
ATOM 2741 N N . LEU B 1 87 ? 9.5 14.18 4.066 1 98.5 87 LEU B N 1
ATOM 2742 C CA . LEU B 1 87 ? 9.281 15.516 4.609 1 98.5 87 LEU B CA 1
ATOM 2743 C C . LEU B 1 87 ? 10.609 16.172 4.977 1 98.5 87 LEU B C 1
ATOM 2745 O O . LEU B 1 87 ? 10.859 17.328 4.613 1 98.5 87 LEU B O 1
ATOM 2749 N N . ARG B 1 88 ? 11.453 15.469 5.648 1 97.62 88 ARG B N 1
ATOM 2750 C CA . ARG B 1 88 ? 12.766 15.977 6.043 1 97.62 88 ARG B CA 1
ATOM 2751 C C . ARG B 1 88 ? 13.578 16.406 4.824 1 97.62 88 ARG B C 1
ATOM 2753 O O . ARG B 1 88 ? 14.203 17.469 4.824 1 97.62 88 ARG B O 1
ATOM 2760 N N . LYS B 1 89 ? 13.539 15.531 3.873 1 97.38 89 LYS B N 1
ATOM 2761 C CA . LYS B 1 89 ? 14.305 15.82 2.662 1 97.38 89 LYS B CA 1
ATOM 2762 C C . LYS B 1 89 ? 13.828 17.109 2.006 1 97.38 89 LYS B C 1
ATOM 2764 O O . LYS B 1 89 ? 14.641 17.938 1.566 1 97.38 89 LYS B O 1
ATOM 2769 N N . LEU B 1 90 ? 12.531 17.281 1.919 1 97.56 90 LEU B N 1
ATOM 2770 C CA . LEU B 1 90 ? 11.977 18.516 1.366 1 97.56 90 LEU B CA 1
ATOM 2771 C C . LEU B 1 90 ? 12.445 19.719 2.172 1 97.56 90 LEU B C 1
ATOM 2773 O O . LEU B 1 90 ? 12.883 20.719 1.6 1 97.56 90 LEU B O 1
ATOM 2777 N N . LEU B 1 91 ? 12.422 19.625 3.443 1 97.81 91 LEU B N 1
ATOM 2778 C CA . LEU B 1 91 ? 12.602 20.75 4.34 1 97.81 91 LEU B CA 1
ATOM 2779 C C . LEU B 1 91 ? 14.078 21.125 4.449 1 97.81 91 LEU B C 1
ATOM 2781 O O . LEU B 1 91 ? 14.406 22.234 4.879 1 97.81 91 LEU B O 1
ATOM 2785 N N . GLU B 1 92 ? 14.945 20.25 4.082 1 96.12 92 GLU B N 1
ATOM 2786 C CA . GLU B 1 92 ? 16.375 20.5 4.109 1 96.12 92 GLU B CA 1
ATOM 2787 C C . GLU B 1 92 ? 16.75 21.703 3.248 1 96.12 92 GLU B C 1
ATOM 2789 O O . GLU B 1 92 ? 17.781 22.344 3.473 1 96.12 92 GLU B O 1
ATOM 2794 N N . LYS B 1 93 ? 15.961 22.031 2.367 1 96.19 93 LYS B N 1
ATOM 2795 C CA . LYS B 1 93 ? 16.25 23.078 1.395 1 96.19 93 LYS B CA 1
ATOM 2796 C C . LYS B 1 93 ? 15.836 24.453 1.923 1 96.19 93 LYS B C 1
ATOM 2798 O O . LYS B 1 93 ? 16.109 25.469 1.293 1 96.19 93 LYS B O 1
ATOM 2803 N N . TYR B 1 94 ? 15.258 24.5 3.066 1 98 94 TYR B N 1
ATOM 2804 C CA . TYR B 1 94 ? 14.688 25.75 3.564 1 98 94 TYR B CA 1
ATOM 2805 C C . TYR B 1 94 ? 15.18 26.047 4.977 1 98 94 TYR B C 1
ATOM 2807 O O . TYR B 1 94 ? 15.57 25.125 5.711 1 98 94 TYR B O 1
ATOM 2815 N N . SER B 1 95 ? 15.156 27.281 5.332 1 98.31 95 SER B N 1
ATOM 2816 C CA . SER B 1 95 ? 15.586 27.703 6.66 1 98.31 95 SER B CA 1
ATOM 2817 C C . SER B 1 95 ? 14.422 27.703 7.645 1 98.31 95 SER B C 1
ATOM 2819 O O . SER B 1 95 ? 13.375 28.297 7.371 1 98.31 95 SER B O 1
ATOM 2821 N N . PRO B 1 96 ? 14.609 27.078 8.812 1 98.31 96 PRO B N 1
ATOM 2822 C CA . PRO B 1 96 ? 13.555 27.109 9.828 1 98.31 96 PRO B CA 1
ATOM 2823 C C . PRO B 1 96 ? 13.32 28.516 10.383 1 98.31 96 PRO B C 1
ATOM 2825 O O . PRO B 1 96 ? 12.352 28.734 11.117 1 98.31 96 PRO B O 1
ATOM 2828 N N . ASP B 1 97 ? 14.18 29.453 10.016 1 98.44 97 ASP B N 1
ATOM 2829 C CA . ASP B 1 97 ? 14.047 30.828 10.484 1 98.44 97 ASP B CA 1
ATOM 2830 C C . ASP B 1 97 ? 13.266 31.688 9.492 1 98.44 97 ASP B C 1
ATOM 2832 O O . ASP B 1 97 ? 12.992 32.844 9.758 1 98.44 97 ASP B O 1
ATOM 2836 N N . SER B 1 98 ? 12.922 31.094 8.375 1 98.56 98 SER B N 1
ATOM 2837 C CA . SER B 1 98 ? 12.055 31.766 7.418 1 98.56 98 SER B CA 1
ATOM 2838 C C . SER B 1 98 ? 10.594 31.641 7.82 1 98.56 98 SER B C 1
ATOM 2840 O O . SER B 1 98 ? 10.195 30.672 8.453 1 98.56 98 SER B O 1
ATOM 2842 N N . LEU B 1 99 ? 9.805 32.688 7.445 1 98.75 99 LEU B N 1
ATOM 2843 C CA . LEU B 1 99 ? 8.375 32.688 7.73 1 98.75 99 LEU B CA 1
ATOM 2844 C C . LEU B 1 99 ? 7.598 31.953 6.645 1 98.75 99 LEU B C 1
ATOM 2846 O O . LEU B 1 99 ? 6.941 32.594 5.812 1 98.75 99 LEU B O 1
ATOM 2850 N N . VAL B 1 100 ? 7.668 30.594 6.738 1 98.81 100 VAL B N 1
ATOM 2851 C CA . VAL B 1 100 ? 7.078 29.797 5.66 1 98.81 100 VAL B CA 1
ATOM 2852 C C . VAL B 1 100 ? 6.32 28.609 6.246 1 98.81 100 VAL B C 1
ATOM 2854 O O . VAL B 1 100 ? 6.531 28.234 7.406 1 98.81 100 VAL B O 1
ATOM 2857 N N . TYR B 1 101 ? 5.441 28.125 5.484 1 98.75 101 TYR B N 1
ATOM 2858 C CA . TYR B 1 101 ? 4.77 26.859 5.793 1 98.75 101 TYR B CA 1
ATOM 2859 C C . TYR B 1 101 ? 4.531 26.047 4.523 1 98.75 101 TYR B C 1
ATOM 2861 O O . TYR B 1 101 ? 4.645 26.578 3.414 1 98.75 101 TYR B O 1
ATOM 2869 N N . PHE B 1 102 ? 4.336 24.734 4.668 1 98.69 102 PHE B N 1
ATOM 2870 C CA . PHE B 1 102 ? 4.188 23.781 3.574 1 98.69 102 PHE B CA 1
ATOM 2871 C C . PHE B 1 102 ? 2.92 22.953 3.746 1 98.69 102 PHE B C 1
ATOM 2873 O O . PHE B 1 102 ? 2.432 22.781 4.867 1 98.69 102 PHE B O 1
ATOM 2880 N N . GLY B 1 103 ? 2.365 22.359 2.713 1 98.56 103 GLY B N 1
ATOM 2881 C CA . GLY B 1 103 ? 1.204 21.484 2.656 1 98.56 103 GLY B CA 1
ATOM 2882 C C . GLY B 1 103 ? 0.59 21.391 1.272 1 98.56 103 GLY B C 1
ATOM 2883 O O . GLY B 1 103 ? 1.197 21.828 0.29 1 98.56 103 GLY B O 1
ATOM 2884 N N . ALA B 1 104 ? -0.487 20.672 1.167 1 98.19 104 ALA B N 1
ATOM 2885 C CA . ALA B 1 104 ? -1.319 20.766 -0.028 1 98.19 104 ALA B CA 1
ATOM 2886 C C . ALA B 1 104 ? -2.127 22.062 -0.029 1 98.19 104 ALA B C 1
ATOM 2888 O O . ALA B 1 104 ? -3.043 22.234 0.78 1 98.19 104 ALA B O 1
ATOM 2889 N N . ILE B 1 105 ? -1.807 22.938 -0.983 1 97.25 105 ILE B N 1
ATOM 2890 C CA . ILE B 1 105 ? -2.367 24.281 -0.931 1 97.25 105 ILE B CA 1
ATOM 2891 C C . ILE B 1 105 ? -3.658 24.344 -1.743 1 97.25 105 ILE B C 1
ATOM 2893 O O . ILE B 1 105 ? -3.674 23.969 -2.922 1 97.25 105 ILE B O 1
ATOM 2897 N N . PHE B 1 106 ? -4.715 24.75 -1.017 1 96.19 106 PHE B N 1
ATOM 2898 C CA . PHE B 1 106 ? -6.039 24.922 -1.598 1 96.19 106 PHE B CA 1
ATOM 2899 C C . PHE B 1 106 ? -6.363 26.406 -1.771 1 96.19 106 PHE B C 1
ATOM 2901 O O . PHE B 1 106 ? -5.672 27.266 -1.22 1 96.19 106 PHE B O 1
ATOM 2908 N N . HIS B 1 107 ? -7.336 26.609 -2.623 1 91.44 107 HIS B N 1
ATOM 2909 C CA . HIS B 1 107 ? -7.883 27.953 -2.752 1 91.44 107 HIS B CA 1
ATOM 2910 C C . HIS B 1 107 ? -9.367 27.984 -2.404 1 91.44 107 HIS B C 1
ATOM 2912 O O . HIS B 1 107 ? -10.055 26.953 -2.52 1 91.44 107 HIS B O 1
ATOM 2918 N N . PHE B 1 108 ? -9.758 29.031 -1.813 1 77 108 PHE B N 1
ATOM 2919 C CA . PHE B 1 108 ? -11.18 29.188 -1.517 1 77 108 PHE B CA 1
ATOM 2920 C C . PHE B 1 108 ? -11.984 29.344 -2.799 1 77 108 PHE B C 1
ATOM 2922 O O . PHE B 1 108 ? -11.453 29.797 -3.822 1 77 108 PHE B O 1
ATOM 2929 N N . MET B 1 109 ? -13.164 28.766 -2.898 1 61.75 109 MET B N 1
ATOM 2930 C CA . MET B 1 109 ? -14.055 28.672 -4.051 1 61.75 109 MET B CA 1
ATOM 2931 C C . MET B 1 109 ? -13.891 29.891 -4.965 1 61.75 109 MET B C 1
ATOM 2933 O O . MET B 1 109 ? -13.828 29.75 -6.188 1 61.75 109 MET B O 1
ATOM 2937 N N . ASP B 1 110 ? -13.828 31.125 -4.348 1 58.47 110 ASP B N 1
ATOM 2938 C CA . ASP B 1 110 ? -13.547 32.25 -5.227 1 58.47 110 ASP B CA 1
ATOM 2939 C C . ASP B 1 110 ? -12.055 32.594 -5.23 1 58.47 110 ASP B C 1
ATOM 2941 O O . ASP B 1 110 ? -11.562 33.25 -4.328 1 58.47 110 ASP B O 1
ATOM 2945 N N . ALA B 1 111 ? -11.305 31.875 -6.125 1 57.75 111 ALA B N 1
ATOM 2946 C CA . ALA B 1 111 ? -9.859 32.031 -6.273 1 57.75 111 ALA B CA 1
ATOM 2947 C C . ALA B 1 111 ? -9.461 33.5 -6.371 1 57.75 111 ALA B C 1
ATOM 2949 O O . ALA B 1 111 ? -8.336 33.875 -6.023 1 57.75 111 ALA B O 1
ATOM 2950 N N . SER B 1 112 ? -10.406 34.188 -6.859 1 56.28 112 SER B N 1
ATOM 2951 C CA . SER B 1 112 ? -10.109 35.594 -7.055 1 56.28 112 SER B CA 1
ATOM 2952 C C . SER B 1 112 ? -9.836 36.281 -5.727 1 56.28 112 SER B C 1
ATOM 2954 O O . SER B 1 112 ? -9.195 37.344 -5.691 1 56.28 112 SER B O 1
ATOM 2956 N N . LEU B 1 113 ? -10.305 35.562 -4.719 1 60.31 113 LEU B N 1
ATOM 2957 C CA . LEU B 1 113 ? -10.125 36.219 -3.42 1 60.31 113 LEU B CA 1
ATOM 2958 C C . LEU B 1 113 ? -8.727 35.938 -2.867 1 60.31 113 LEU B C 1
ATOM 2960 O O . LEU B 1 113 ? -8.312 36.562 -1.887 1 60.31 113 LEU B O 1
ATOM 2964 N N . GLY B 1 114 ? -8.008 35.125 -3.611 1 66.56 114 GLY B N 1
ATOM 2965 C CA . GLY B 1 114 ? -6.602 34.906 -3.293 1 66.56 114 GLY B CA 1
ATOM 2966 C C . GLY B 1 114 ? -6.379 34.25 -1.957 1 66.56 114 GLY B C 1
ATOM 2967 O O . GLY B 1 114 ? -5.289 34.312 -1.392 1 66.56 114 GLY B O 1
ATOM 2968 N N . GLN B 1 115 ? -7.453 33.75 -1.426 1 85.19 115 GLN B N 1
ATOM 2969 C CA . GLN B 1 115 ? -7.301 33.125 -0.121 1 85.19 115 GLN B CA 1
ATOM 2970 C C . GLN B 1 115 ? -6.859 31.672 -0.264 1 85.19 115 GLN B C 1
ATOM 2972 O O . GLN B 1 115 ? -7.566 30.859 -0.861 1 85.19 115 GLN B O 1
ATOM 2977 N N . THR B 1 116 ? -5.602 31.453 0.134 1 92.69 116 THR B N 1
ATOM 2978 C CA . THR B 1 116 ? -5.039 30.109 0.082 1 92.69 116 THR B CA 1
ATOM 2979 C C . THR B 1 116 ? -4.918 29.516 1.484 1 92.69 116 THR B C 1
ATOM 2981 O O . THR B 1 116 ? -4.82 30.25 2.467 1 92.69 116 THR B O 1
ATOM 2984 N N . TYR B 1 117 ? -5.074 28.312 1.527 1 95.06 117 TYR B N 1
ATOM 2985 C CA . TYR B 1 117 ? -4.965 27.609 2.795 1 95.06 117 TYR B CA 1
ATOM 2986 C C . TYR B 1 117 ? -4.477 26.172 2.578 1 95.06 117 TYR B C 1
ATOM 2988 O O . TYR B 1 117 ? -4.629 25.625 1.486 1 95.06 117 TYR B O 1
ATOM 2996 N N . PRO B 1 118 ? -3.816 25.609 3.541 1 97.06 118 PRO B N 1
ATOM 2997 C CA . PRO B 1 118 ? -3.391 24.219 3.412 1 97.06 118 PRO B CA 1
ATOM 2998 C C . PRO B 1 118 ? -4.516 23.234 3.709 1 97.06 118 PRO B C 1
ATOM 3000 O O . PRO B 1 118 ? -5.379 23.5 4.547 1 97.06 118 PRO B O 1
ATOM 3003 N N . SER B 1 119 ? -4.496 22.109 2.971 1 96.88 119 SER B N 1
ATOM 3004 C CA . SER B 1 119 ? -5.391 21.031 3.344 1 96.88 119 SER B CA 1
ATOM 3005 C C . SER B 1 119 ? -5.109 20.547 4.766 1 96.88 119 SER B C 1
ATOM 3007 O O . SER B 1 119 ? -3.98 20.172 5.086 1 96.88 119 SER B O 1
ATOM 3009 N N . GLY B 1 120 ? -6.156 20.547 5.562 1 96.69 120 GLY B N 1
ATOM 3010 C CA . GLY B 1 120 ? -5.996 20 6.906 1 96.69 120 GLY B CA 1
ATOM 3011 C C . GLY B 1 120 ? -5.664 18.531 6.918 1 96.69 120 GLY B C 1
ATOM 3012 O O . GLY B 1 120 ? -4.805 18.078 7.684 1 96.69 120 GLY B O 1
ATOM 3013 N N . GLY B 1 121 ? -6.293 17.812 6.051 1 97.06 121 GLY B N 1
ATOM 3014 C CA . GLY B 1 121 ? -6.176 16.359 6.004 1 97.06 121 GLY B CA 1
ATOM 3015 C C . GLY B 1 121 ? -4.82 15.891 5.52 1 97.06 121 GLY B C 1
ATOM 3016 O O . GLY B 1 121 ? -4.289 14.891 6.02 1 97.06 121 GLY B O 1
ATOM 3017 N N . ALA B 1 122 ? -4.23 16.609 4.574 1 98.31 122 ALA B N 1
ATOM 3018 C CA . ALA B 1 122 ? -2.916 16.25 4.055 1 98.31 122 ALA B CA 1
ATOM 3019 C C . ALA B 1 122 ? -1.815 16.578 5.059 1 98.31 122 ALA B C 1
ATOM 3021 O O . ALA B 1 122 ? -0.683 16.109 4.926 1 98.31 122 ALA B O 1
ATOM 3022 N N . GLY B 1 123 ? -2.191 17.375 6.059 1 98.56 123 GLY B N 1
ATOM 3023 C CA . GLY B 1 123 ? -1.193 17.891 6.988 1 98.56 123 GLY B CA 1
ATOM 3024 C C . GLY B 1 123 ? -0.464 19.125 6.465 1 98.56 123 GLY B C 1
ATOM 3025 O O . GLY B 1 123 ? -0.482 19.391 5.262 1 98.56 123 GLY B O 1
ATOM 3026 N N . TYR B 1 124 ? 0.087 19.875 7.355 1 98.81 124 TYR B N 1
ATOM 3027 C CA . TYR B 1 124 ? 0.903 21.031 7 1 98.81 124 TYR B CA 1
ATOM 3028 C C . TYR B 1 124 ? 2.014 21.234 8.023 1 98.81 124 TYR B C 1
ATOM 3030 O O . TYR B 1 124 ? 1.943 20.734 9.141 1 98.81 124 TYR B O 1
ATOM 3038 N N . VAL B 1 125 ? 3.045 21.984 7.598 1 98.81 125 VAL B N 1
ATOM 3039 C CA . VAL B 1 125 ? 4.27 22.125 8.383 1 98.81 125 VAL B CA 1
ATOM 3040 C C . VAL B 1 125 ? 4.625 23.609 8.516 1 98.81 125 VAL B C 1
ATOM 3042 O O . VAL B 1 125 ? 4.625 24.344 7.523 1 98.81 125 VAL B O 1
ATOM 3045 N N . LEU B 1 126 ? 4.875 23.984 9.719 1 98.88 126 LEU B N 1
ATOM 3046 C CA . LEU B 1 126 ? 5.32 25.359 9.992 1 98.88 126 LEU B CA 1
ATOM 3047 C C . LEU B 1 126 ? 6.809 25.375 10.328 1 98.88 126 LEU B C 1
ATOM 3049 O O . LEU B 1 126 ? 7.305 24.5 11.031 1 98.88 126 LEU B O 1
ATOM 3053 N N . SER B 1 127 ? 7.508 26.406 9.836 1 98.88 127 SER B N 1
ATOM 3054 C CA . SER B 1 127 ? 8.859 26.656 10.328 1 98.88 127 SER B CA 1
ATOM 3055 C C . SER B 1 127 ? 8.844 27.094 11.789 1 98.88 127 SER B C 1
ATOM 3057 O O . SER B 1 127 ? 7.801 27.5 12.305 1 98.88 127 SER B O 1
ATOM 3059 N N . ARG B 1 128 ? 9.961 26.984 12.414 1 98.81 128 ARG B N 1
ATOM 3060 C CA . ARG B 1 128 ? 10.094 27.469 13.781 1 98.81 128 ARG B CA 1
ATOM 3061 C C . ARG B 1 128 ? 9.695 28.938 13.883 1 98.81 128 ARG B C 1
ATOM 3063 O O . ARG B 1 128 ? 8.969 29.328 14.797 1 98.81 128 ARG B O 1
ATOM 3070 N N . ALA B 1 129 ? 10.203 29.75 12.93 1 98.88 129 ALA B N 1
ATOM 3071 C CA . ALA B 1 129 ? 9.859 31.172 12.922 1 98.88 129 ALA B CA 1
ATOM 3072 C C . ALA B 1 129 ? 8.359 31.375 12.742 1 98.88 129 ALA B C 1
ATOM 3074 O O . ALA B 1 129 ? 7.766 32.25 13.359 1 98.88 129 ALA B O 1
ATOM 3075 N N . ALA B 1 130 ? 7.773 30.578 11.875 1 98.81 130 ALA B N 1
ATOM 3076 C CA . ALA B 1 130 ? 6.336 30.688 11.641 1 98.81 130 ALA B CA 1
ATOM 3077 C C . ALA B 1 130 ? 5.547 30.328 12.898 1 98.81 130 ALA B C 1
ATOM 3079 O O . ALA B 1 130 ? 4.582 31.016 13.242 1 98.81 130 ALA B O 1
ATOM 3080 N N . LEU B 1 131 ? 5.934 29.234 13.578 1 98.69 131 LEU B N 1
ATOM 3081 C CA . LEU B 1 131 ? 5.262 28.859 14.812 1 98.69 131 LEU B CA 1
ATOM 3082 C C . LEU B 1 131 ? 5.348 29.969 15.844 1 98.69 131 LEU B C 1
ATOM 3084 O O . LEU B 1 131 ? 4.348 30.312 16.484 1 98.69 131 LEU B O 1
ATOM 3088 N N . ARG B 1 132 ? 6.5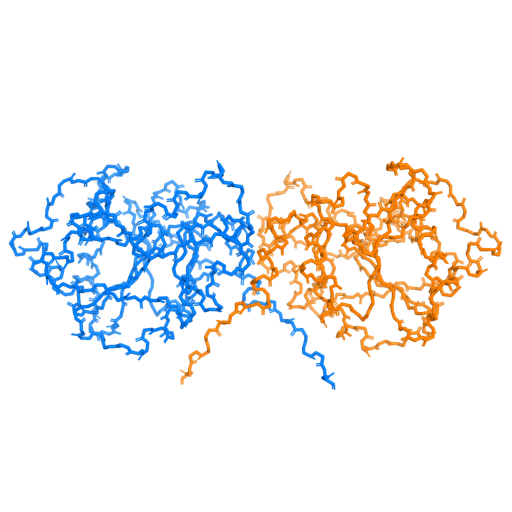2 30.516 15.992 1 98.12 132 ARG B N 1
ATOM 3089 C CA . ARG B 1 132 ? 6.73 31.594 16.953 1 98.12 132 ARG B CA 1
ATOM 3090 C C . ARG B 1 132 ? 5.82 32.781 16.656 1 98.12 132 ARG B C 1
ATOM 3092 O O . ARG B 1 132 ? 5.133 33.281 17.547 1 98.12 132 ARG B O 1
ATOM 3099 N N . LYS B 1 133 ? 5.855 33.188 15.438 1 97.75 133 LYS B N 1
ATOM 3100 C CA . LYS B 1 133 ? 5.047 34.344 15.055 1 97.75 133 LYS B CA 1
ATOM 3101 C C . LYS B 1 133 ? 3.557 34.062 15.219 1 97.75 133 LYS B C 1
ATOM 3103 O O . LYS B 1 133 ? 2.795 34.906 15.656 1 97.75 133 LYS B O 1
ATOM 3108 N N . PHE B 1 134 ? 3.139 32.906 14.836 1 97.69 134 PHE B N 1
ATOM 3109 C CA . PHE B 1 134 ? 1.75 32.469 14.953 1 97.69 134 PHE B CA 1
ATOM 3110 C C . PHE B 1 134 ? 1.27 32.562 16.391 1 97.69 134 PHE B C 1
ATOM 3112 O O . PHE B 1 134 ? 0.211 33.156 16.656 1 97.69 134 PHE B O 1
ATOM 3119 N N . VAL B 1 135 ? 2.068 32.062 17.328 1 96.81 135 VAL B N 1
ATOM 3120 C CA . VAL B 1 135 ? 1.643 32.031 18.734 1 96.81 135 VAL B CA 1
ATOM 3121 C C . VAL B 1 135 ? 1.787 33.406 19.359 1 96.81 135 VAL B C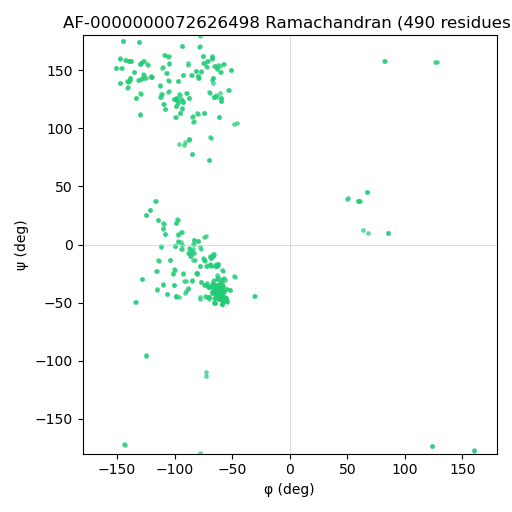 1
ATOM 3123 O O . VAL B 1 135 ? 0.835 33.938 19.922 1 96.81 135 VAL B O 1
ATOM 3126 N N . GLU B 1 136 ? 2.865 34.094 19.188 1 96.25 136 GLU B N 1
ATOM 3127 C CA . GLU B 1 136 ? 3.158 35.344 19.875 1 96.25 136 GLU B CA 1
ATOM 3128 C C . GLU B 1 136 ? 2.303 36.5 19.344 1 96.25 136 GLU B C 1
ATOM 3130 O O . GLU B 1 136 ? 1.809 37.312 20.109 1 96.25 136 GLU B O 1
ATOM 3135 N N . ILE B 1 137 ? 2.238 36.531 18.047 1 95.31 137 ILE B N 1
ATOM 3136 C CA . ILE B 1 137 ? 1.539 37.656 17.438 1 95.31 137 ILE B CA 1
ATOM 3137 C C . ILE B 1 137 ? 0.117 37.219 17.078 1 95.31 137 ILE B C 1
ATOM 3139 O O . ILE B 1 137 ? -0.839 37.969 17.328 1 95.31 137 ILE B O 1
ATOM 3143 N N . GLY B 1 138 ? -0.033 36.094 16.5 1 95.12 138 GLY B N 1
ATOM 3144 C CA . GLY B 1 138 ? -1.326 35.656 16.016 1 95.12 138 GLY B CA 1
ATOM 3145 C C . GLY B 1 138 ? -2.305 35.312 17.125 1 95.12 138 GLY B C 1
ATOM 3146 O O . GLY B 1 138 ? -3.459 35.75 17.094 1 95.12 138 GLY B O 1
ATOM 3147 N N . LEU B 1 139 ? -1.841 34.594 18.094 1 93.56 139 LEU B N 1
ATOM 3148 C CA . LEU B 1 139 ? -2.752 34.062 19.094 1 93.56 139 LEU B CA 1
ATOM 3149 C C . LEU B 1 139 ? -2.734 34.938 20.344 1 93.56 139 LEU B C 1
ATOM 3151 O O . LEU B 1 139 ? -3.781 35.188 20.953 1 93.56 139 LEU B O 1
ATOM 3155 N N . ARG B 1 140 ? -1.647 35.375 20.859 1 90.69 140 ARG B N 1
ATOM 3156 C CA . ARG B 1 140 ? -1.531 36.125 22.109 1 90.69 140 ARG B CA 1
ATOM 3157 C C . ARG B 1 140 ? -1.635 37.625 21.859 1 90.69 140 ARG B C 1
ATOM 3159 O O . ARG B 1 140 ? -2.219 38.375 22.656 1 90.69 140 ARG B O 1
ATOM 3166 N N . GLY B 1 141 ? -1.043 38.094 20.828 1 81.06 141 GLY B N 1
ATOM 3167 C CA . GLY B 1 141 ? -1.003 39.531 20.562 1 81.06 141 GLY B CA 1
ATOM 3168 C C . GLY B 1 141 ? -2.336 40.094 20.094 1 81.06 141 GLY B C 1
ATOM 3169 O O . GLY B 1 141 ? -3.344 39.969 20.797 1 81.06 141 GLY B O 1
ATOM 3170 N N . GLY B 1 142 ? -2.447 40.531 18.938 1 68.38 142 GLY B N 1
ATOM 3171 C CA . GLY B 1 142 ? -3.535 41.281 18.312 1 68.38 142 GLY B CA 1
ATOM 3172 C C . GLY B 1 142 ? -4.758 40.406 18.031 1 68.38 142 GLY B C 1
ATOM 3173 O O . GLY B 1 142 ? -5.75 40.906 17.484 1 68.38 142 GLY B O 1
ATOM 3174 N N . LYS B 1 143 ? -4.703 39.219 18.516 1 76.12 143 LYS B N 1
ATOM 3175 C CA . LYS B 1 143 ? -5.801 38.281 18.359 1 76.12 143 LYS B CA 1
ATOM 3176 C C . LYS B 1 143 ? -6.246 38.188 16.891 1 76.12 143 LYS B C 1
ATOM 3178 O O . LYS B 1 143 ? -7.441 38.219 16.609 1 76.12 143 LYS B O 1
ATOM 3183 N N . LEU B 1 144 ? -5.301 38.188 15.977 1 84 144 LEU B N 1
ATOM 3184 C CA . LEU B 1 144 ? -5.523 38.156 14.531 1 84 144 LEU B CA 1
ATOM 3185 C C . LEU B 1 144 ? -6.102 36.812 14.109 1 84 144 LEU B C 1
ATOM 3187 O O . LEU B 1 144 ? -6.676 36.688 13.023 1 84 144 LEU B O 1
ATOM 3191 N N . CYS B 1 145 ? -5.973 35.844 14.961 1 87.75 145 CYS B N 1
ATOM 3192 C CA . CYS B 1 145 ? -6.367 34.5 14.609 1 87.75 145 CYS B CA 1
ATOM 3193 C C . CYS B 1 145 ? -7.438 33.969 15.562 1 87.75 145 CYS B C 1
ATOM 3195 O O . CYS B 1 145 ? -7.512 32.75 15.82 1 87.75 145 CYS B O 1
ATOM 3197 N N . ASP B 1 146 ? -8.195 34.812 16.062 1 77.81 146 ASP B N 1
ATOM 3198 C CA . ASP B 1 146 ? -9.125 34.438 17.125 1 77.81 146 ASP B CA 1
ATOM 3199 C C . ASP B 1 146 ? -10.516 34.156 16.562 1 77.81 146 ASP B C 1
ATOM 3201 O O . ASP B 1 146 ? -11.508 34.188 17.297 1 77.81 146 ASP B O 1
ATOM 3205 N N . SER B 1 147 ? -10.562 33.875 15.336 1 77.56 147 SER B N 1
ATOM 3206 C CA . SER B 1 147 ? -11.859 33.594 14.75 1 77.56 147 SER B CA 1
ATOM 3207 C C . SER B 1 147 ? -12.484 32.344 15.391 1 77.56 147 SER B C 1
ATOM 3209 O O . SER B 1 147 ? -11.781 31.5 15.938 1 77.56 147 SER B O 1
ATOM 3211 N N . LYS B 1 148 ? -13.898 32.344 15.391 1 74.56 148 LYS B N 1
ATOM 3212 C CA . LYS B 1 148 ? -14.633 31.203 15.938 1 74.56 148 LYS B CA 1
ATOM 3213 C C . LYS B 1 148 ? -15.094 30.266 14.828 1 74.56 148 LYS B C 1
ATOM 3215 O O . LYS B 1 148 ? -15.984 29.438 15.039 1 74.56 148 LYS B O 1
ATOM 3220 N N . GLU B 1 149 ? -14.484 30.406 13.719 1 74.94 149 GLU B N 1
ATOM 3221 C CA . GLU B 1 149 ? -14.828 29.547 12.594 1 74.94 149 GLU B CA 1
ATOM 3222 C C . GLU B 1 149 ? -14.422 28.109 12.852 1 74.94 149 GLU B C 1
ATOM 3224 O O . GLU B 1 149 ? -13.594 27.844 13.727 1 74.94 149 GLU B O 1
ATOM 3229 N N . ILE B 1 150 ? -15.086 27.234 12.062 1 77.69 150 ILE B N 1
ATOM 3230 C CA . ILE B 1 150 ? -14.992 25.828 12.445 1 77.69 150 ILE B CA 1
ATOM 3231 C C . ILE B 1 150 ? -13.977 25.109 11.555 1 77.69 150 ILE B C 1
ATOM 3233 O O . ILE B 1 150 ? -13.414 24.078 11.938 1 77.69 150 ILE B O 1
ATOM 3237 N N . TYR B 1 151 ? -13.758 25.609 10.391 1 87.94 151 TYR B N 1
ATOM 3238 C CA . TYR B 1 151 ? -12.828 24.922 9.492 1 87.94 151 TYR B CA 1
ATOM 3239 C C . TYR B 1 151 ? -11.391 25.312 9.805 1 87.94 151 TYR B C 1
ATOM 3241 O O . TYR B 1 151 ? -10.93 26.391 9.414 1 87.94 151 TYR B O 1
ATOM 3249 N N . GLU B 1 152 ? -10.727 24.391 10.406 1 92.19 152 GLU B N 1
ATOM 3250 C CA . GLU B 1 152 ? -9.414 24.703 10.969 1 92.19 152 GLU B CA 1
ATOM 3251 C C . GLU B 1 152 ? -8.398 25.016 9.875 1 92.19 152 GLU B C 1
ATOM 3253 O O . GLU B 1 152 ? -7.539 25.891 10.039 1 92.19 152 GLU B O 1
ATOM 3258 N N . ASP B 1 153 ? -8.516 24.312 8.648 1 93.62 153 ASP B N 1
ATOM 3259 C CA . ASP B 1 153 ? -7.539 24.531 7.582 1 93.62 153 ASP B CA 1
ATOM 3260 C C . ASP B 1 153 ? -7.738 25.906 6.934 1 93.62 153 ASP B C 1
ATOM 3262 O O . ASP B 1 153 ? -6.77 26.609 6.645 1 93.62 153 ASP B O 1
ATOM 3266 N N . LEU B 1 154 ? -8.992 26.375 6.852 1 91.88 154 LEU B N 1
ATOM 3267 C CA . LEU B 1 154 ? -9.266 27.719 6.359 1 91.88 154 LEU B CA 1
ATOM 3268 C C . LEU B 1 154 ? -8.734 28.781 7.32 1 91.88 154 LEU B C 1
ATOM 3270 O O . LEU B 1 154 ? -8.156 29.781 6.895 1 91.88 154 LEU B O 1
ATOM 3274 N N . GLU B 1 155 ? -8.906 28.516 8.57 1 92.44 155 GLU B N 1
ATOM 3275 C CA . GLU B 1 155 ? -8.523 29.5 9.578 1 92.44 155 GLU B CA 1
ATOM 3276 C C . GLU B 1 155 ? -7.008 29.625 9.68 1 92.44 155 GLU B C 1
ATOM 3278 O O . GLU B 1 155 ? -6.473 30.734 9.781 1 92.44 155 GLU B O 1
ATOM 3283 N N . ILE B 1 156 ? -6.309 28.5 9.703 1 95.44 156 ILE B N 1
ATOM 3284 C CA . ILE B 1 156 ? -4.855 28.578 9.773 1 95.44 156 ILE B CA 1
ATOM 3285 C C . ILE B 1 156 ? -4.316 29.281 8.531 1 95.44 156 ILE B C 1
ATOM 3287 O O . ILE B 1 156 ? -3.324 30.016 8.602 1 95.44 156 ILE B O 1
ATOM 3291 N N . GLY B 1 157 ? -4.902 29 7.355 1 94.38 157 GLY B N 1
ATOM 3292 C CA . GLY B 1 157 ? -4.523 29.719 6.148 1 94.38 157 GLY B CA 1
ATOM 3293 C C . GLY B 1 157 ? -4.711 31.219 6.27 1 94.38 157 GLY B C 1
ATOM 3294 O O . GLY B 1 157 ? -3.828 32 5.891 1 94.38 157 GLY B O 1
ATOM 3295 N N . SER B 1 158 ? -5.832 31.609 6.762 1 92.19 158 SER B N 1
ATOM 3296 C CA . SER B 1 158 ? -6.125 33.031 6.973 1 92.19 158 SER B CA 1
ATOM 3297 C C . SER B 1 158 ? -5.125 33.656 7.934 1 92.19 158 SER B C 1
ATOM 3299 O O . SER B 1 158 ? -4.652 34.781 7.699 1 92.19 158 SER B O 1
ATOM 3301 N N . CYS B 1 159 ? -4.859 32.969 8.969 1 93.81 159 CYS B N 1
ATOM 3302 C CA . CYS B 1 159 ? -3.908 33.469 9.961 1 93.81 159 CYS B CA 1
ATOM 3303 C C . CYS B 1 159 ? -2.523 33.656 9.352 1 93.81 159 CYS B C 1
ATOM 3305 O O . CYS B 1 159 ? -1.853 34.656 9.586 1 93.81 159 CYS B O 1
ATOM 3307 N N . MET B 1 160 ? -2.1 32.656 8.57 1 95.94 160 MET B N 1
ATOM 3308 C CA . MET B 1 160 ? -0.794 32.75 7.918 1 95.94 160 MET B CA 1
ATOM 3309 C C . MET B 1 160 ? -0.715 33.969 7.012 1 95.94 160 MET B C 1
ATOM 3311 O O . MET B 1 160 ? 0.294 34.656 7 1 95.94 160 MET B O 1
ATOM 3315 N N . ARG B 1 161 ? -1.762 34.219 6.34 1 93.31 161 ARG B N 1
ATOM 3316 C CA . ARG B 1 161 ? -1.797 35.375 5.453 1 93.31 161 ARG B CA 1
ATOM 3317 C C . ARG B 1 161 ? -1.699 36.656 6.246 1 93.31 161 ARG B C 1
ATOM 3319 O O . ARG B 1 161 ? -0.924 37.562 5.895 1 93.31 161 ARG B O 1
ATOM 3326 N N . LYS B 1 162 ? -2.422 36.781 7.27 1 93.12 162 LYS B N 1
ATOM 3327 C CA . LYS B 1 162 ? -2.43 38 8.094 1 93.12 162 LYS B CA 1
ATOM 3328 C C . LYS B 1 162 ? -1.06 38.25 8.719 1 93.12 162 LYS B C 1
ATOM 3330 O O . LYS B 1 162 ? -0.674 39.375 8.945 1 93.12 162 LYS B O 1
ATOM 3335 N N . LEU B 1 163 ? -0.383 37.219 8.953 1 95.81 163 LEU B N 1
ATOM 3336 C CA . LEU B 1 163 ? 0.914 37.312 9.617 1 95.81 163 LEU B CA 1
ATOM 3337 C C . LEU B 1 163 ? 2.041 37.375 8.594 1 95.81 163 LEU B C 1
ATOM 3339 O O . LEU B 1 163 ? 3.219 37.406 8.961 1 95.81 163 LEU B O 1
ATOM 3343 N N . ASN B 1 164 ? 1.724 37.375 7.34 1 96.44 164 ASN B N 1
ATOM 3344 C CA . ASN B 1 164 ? 2.682 37.406 6.242 1 96.44 164 ASN B CA 1
ATOM 3345 C C . ASN B 1 164 ? 3.629 36.219 6.273 1 96.44 164 ASN B C 1
ATOM 3347 O O . ASN B 1 164 ? 4.84 36.375 6.125 1 96.44 164 ASN B O 1
ATOM 3351 N N . ILE B 1 165 ? 3.107 35.094 6.637 1 97.81 165 ILE B N 1
ATOM 3352 C CA . ILE B 1 165 ? 3.809 33.844 6.52 1 97.81 165 ILE B CA 1
ATOM 3353 C C . ILE B 1 165 ? 3.443 33.156 5.195 1 97.81 165 ILE B C 1
ATOM 3355 O O . ILE B 1 165 ? 2.271 32.875 4.938 1 97.81 165 ILE B O 1
ATOM 3359 N N . SER B 1 166 ? 4.395 32.812 4.391 1 97.25 166 SER B N 1
ATOM 3360 C CA . SER B 1 166 ? 4.141 32.406 3.016 1 97.25 166 SER B CA 1
ATOM 3361 C C . SER B 1 166 ? 4.098 30.891 2.898 1 97.25 166 SER B C 1
ATOM 3363 O O . SER B 1 166 ? 4.891 30.188 3.533 1 97.25 166 SER B O 1
ATOM 3365 N N . PHE B 1 167 ? 3.146 30.438 2.064 1 96.69 167 PHE B N 1
ATOM 3366 C CA . PHE B 1 167 ? 3.238 29.031 1.695 1 96.69 167 PHE B CA 1
ATOM 3367 C C . PHE B 1 167 ? 4.328 28.812 0.653 1 96.69 167 PHE B C 1
ATOM 3369 O O . PHE B 1 167 ? 4.625 29.703 -0.14 1 96.69 167 PHE B O 1
ATOM 3376 N N . ILE B 1 168 ? 4.93 27.688 0.699 1 97.75 168 ILE B N 1
ATOM 3377 C CA . ILE B 1 168 ? 5.902 27.297 -0.315 1 97.75 168 ILE B CA 1
ATOM 3378 C C . ILE B 1 168 ? 5.34 26.156 -1.16 1 97.75 168 ILE B C 1
ATOM 3380 O O . ILE B 1 168 ? 4.785 25.188 -0.625 1 97.75 168 ILE B O 1
ATOM 3384 N N . ASP B 1 169 ? 5.41 26.344 -2.49 1 97.38 169 ASP B N 1
ATOM 3385 C CA . ASP B 1 169 ? 5.031 25.266 -3.4 1 97.38 169 ASP B CA 1
ATOM 3386 C C . ASP B 1 169 ? 5.93 24.047 -3.207 1 97.38 169 ASP B C 1
ATOM 3388 O O . ASP B 1 169 ? 7.109 24.078 -3.557 1 97.38 169 ASP B O 1
ATOM 3392 N N . SER B 1 170 ? 5.344 23.016 -2.666 1 97.56 170 SER B N 1
ATOM 3393 C CA . SER B 1 170 ? 6.121 21.844 -2.303 1 97.56 170 SER B CA 1
ATOM 3394 C C . SER B 1 170 ? 6.039 20.766 -3.387 1 97.56 170 SER B C 1
ATOM 3396 O O . SER B 1 170 ? 6.484 19.641 -3.184 1 97.56 170 SER B O 1
ATOM 3398 N N . ARG B 1 171 ? 5.461 21.031 -4.57 1 98.12 171 ARG B N 1
ATOM 3399 C CA . ARG B 1 171 ? 5.383 20.094 -5.676 1 98.12 171 ARG B CA 1
ATOM 3400 C C . ARG B 1 171 ? 6.77 19.766 -6.223 1 98.12 171 ARG B C 1
ATOM 3402 O O . ARG B 1 171 ? 7.723 20.516 -5.988 1 98.12 171 ARG B O 1
ATOM 3409 N N . ASP B 1 172 ? 6.84 18.562 -6.816 1 97.56 172 ASP B N 1
ATOM 3410 C CA . ASP B 1 172 ? 8.141 18.203 -7.367 1 97.56 172 ASP B CA 1
ATOM 3411 C C . ASP B 1 172 ? 8.383 18.906 -8.703 1 97.56 172 ASP B C 1
ATOM 3413 O O . ASP B 1 172 ? 7.582 19.75 -9.125 1 97.56 172 ASP B O 1
ATOM 3417 N N . SER B 1 173 ? 9.555 18.656 -9.305 1 96.56 173 SER B N 1
ATOM 3418 C CA . SER B 1 173 ? 9.977 19.375 -10.492 1 96.56 173 SER B CA 1
ATOM 3419 C C . SER B 1 173 ? 9.031 19.125 -11.664 1 96.56 173 SER B C 1
ATOM 3421 O O . SER B 1 173 ? 9.016 19.891 -12.625 1 96.56 173 SER B O 1
ATOM 3423 N N . LYS B 1 174 ? 8.211 18.094 -11.617 1 96.19 174 LYS B N 1
ATOM 3424 C CA . LYS B 1 174 ? 7.262 17.766 -12.672 1 96.19 174 LYS B CA 1
ATOM 3425 C C . LYS B 1 174 ? 5.871 18.312 -12.344 1 96.19 174 LYS B C 1
ATOM 3427 O O . LYS B 1 174 ? 4.91 18.047 -13.07 1 96.19 174 LYS B O 1
ATOM 3432 N N . GLY B 1 175 ? 5.77 19 -11.242 1 97 175 GLY B N 1
ATOM 3433 C CA . GLY B 1 175 ? 4.504 19.594 -10.836 1 97 175 GLY B CA 1
ATOM 3434 C C . GLY B 1 175 ? 3.617 18.641 -10.07 1 97 175 GLY B C 1
ATOM 3435 O O . GLY B 1 175 ? 2.43 18.906 -9.867 1 97 175 GLY B O 1
ATOM 3436 N N . ARG B 1 176 ? 4.164 17.5 -9.688 1 97.69 176 ARG B N 1
ATOM 3437 C CA . ARG B 1 176 ? 3.369 16.5 -8.969 1 97.69 176 ARG B CA 1
ATOM 3438 C C . ARG B 1 176 ? 3.357 16.797 -7.469 1 97.69 176 ARG B C 1
ATOM 3440 O O . ARG B 1 176 ? 4.375 17.203 -6.902 1 97.69 176 ARG B O 1
ATOM 3447 N N . HIS B 1 177 ? 2.273 16.516 -6.828 1 98.19 177 HIS B N 1
ATOM 3448 C CA . HIS B 1 177 ? 2.051 16.875 -5.434 1 98.19 177 HIS B CA 1
ATOM 3449 C C . HIS B 1 177 ? 2.764 15.922 -4.488 1 98.19 177 HIS B C 1
ATOM 3451 O O . HIS B 1 177 ? 2.809 14.711 -4.738 1 98.19 177 HIS B O 1
ATOM 3457 N N . ARG B 1 178 ? 3.303 16.453 -3.365 1 98.56 178 ARG B N 1
ATOM 3458 C CA . ARG B 1 178 ? 3.932 15.633 -2.328 1 98.56 178 ARG B CA 1
ATOM 3459 C C . ARG B 1 178 ? 2.984 15.422 -1.152 1 98.56 178 ARG B C 1
ATOM 3461 O O . ARG B 1 178 ? 3.053 14.391 -0.473 1 98.56 178 ARG B O 1
ATOM 3468 N N . PHE B 1 179 ? 2.182 16.422 -0.862 1 98.81 179 PHE B N 1
ATOM 3469 C CA . PHE B 1 179 ? 1.122 16.297 0.132 1 98.81 179 PHE B CA 1
ATOM 3470 C C . PHE B 1 179 ? -0.203 15.945 -0.529 1 98.81 179 PHE B C 1
ATOM 3472 O O . PHE B 1 179 ? -0.784 16.766 -1.248 1 98.81 179 PHE B O 1
ATOM 3479 N N . ILE B 1 180 ? -0.7 14.766 -0.26 1 98.5 180 ILE B N 1
ATOM 3480 C CA . ILE B 1 180 ? -1.874 14.266 -0.969 1 98.5 180 ILE B CA 1
ATOM 3481 C C . ILE B 1 180 ? -3.072 14.234 -0.022 1 98.5 180 ILE B C 1
ATOM 3483 O O . ILE B 1 180 ? -3.066 13.5 0.97 1 98.5 180 ILE B O 1
ATOM 3487 N N . PRO B 1 181 ? -4.145 14.93 -0.313 1 97.88 181 PRO B N 1
ATOM 3488 C CA . PRO B 1 181 ? -5.258 15.094 0.628 1 97.88 181 PRO B CA 1
ATOM 3489 C C . PRO B 1 181 ? -6.23 13.914 0.61 1 97.88 181 PRO B C 1
ATOM 3491 O O . PRO B 1 181 ? -7.262 13.953 1.283 1 97.88 181 PRO B O 1
ATOM 3494 N N . VAL B 1 182 ? -5.98 12.914 -0.2 1 97.88 182 VAL B N 1
ATOM 3495 C CA . VAL B 1 182 ? -6.82 11.727 -0.262 1 97.88 182 VAL B CA 1
ATOM 3496 C C . VAL B 1 182 ? -5.945 10.477 -0.185 1 97.88 182 VAL B C 1
ATOM 3498 O O . VAL B 1 182 ? -4.719 10.57 -0.159 1 97.88 182 VAL B O 1
ATOM 3501 N N . SER B 1 183 ? -6.625 9.305 -0.111 1 97.75 183 SER B N 1
ATOM 3502 C CA . SER B 1 183 ? -5.91 8.047 0.049 1 97.75 183 SER B CA 1
ATOM 3503 C C . SER B 1 183 ? -5.238 7.621 -1.253 1 97.75 183 SER B C 1
ATOM 3505 O O . SER B 1 183 ? -5.664 8.031 -2.336 1 97.75 183 SER B O 1
ATOM 3507 N N . PRO B 1 184 ? -4.176 6.793 -1.159 1 97.56 184 PRO B N 1
ATOM 3508 C CA . PRO B 1 184 ? -3.504 6.344 -2.381 1 97.56 184 PRO B CA 1
ATOM 3509 C C . PRO B 1 184 ? -4.449 5.633 -3.348 1 97.56 184 PRO B C 1
ATOM 3511 O O . PRO B 1 184 ? -4.348 5.816 -4.562 1 97.56 184 PRO B O 1
ATOM 3514 N N . ASP B 1 185 ? -5.363 4.789 -2.793 1 95.56 185 ASP B N 1
ATOM 3515 C CA . ASP B 1 185 ? -6.262 4.023 -3.654 1 95.56 185 ASP B CA 1
ATOM 3516 C C . ASP B 1 185 ? -7.262 4.938 -4.355 1 95.56 185 ASP B C 1
ATOM 3518 O O . ASP B 1 185 ? -7.902 4.539 -5.328 1 95.56 185 ASP B O 1
ATOM 3522 N N . ASN B 1 186 ? -7.344 6.188 -3.92 1 95.56 186 ASN B N 1
ATOM 3523 C CA . ASN B 1 186 ? -8.211 7.16 -4.578 1 95.56 186 ASN B CA 1
ATOM 3524 C C . ASN B 1 186 ? -7.398 8.219 -5.312 1 95.56 186 ASN B C 1
ATOM 3526 O O . ASN B 1 186 ? -7.918 9.289 -5.637 1 95.56 186 ASN B O 1
ATOM 3530 N N . SER B 1 187 ? -6.172 7.988 -5.492 1 96 187 SER B N 1
ATOM 3531 C CA . SER B 1 187 ? -5.32 8.969 -6.152 1 96 187 SER B CA 1
ATOM 3532 C C . SER B 1 187 ? -4.535 8.344 -7.297 1 96 187 SER B C 1
ATOM 3534 O O . SER B 1 187 ? -4.297 8.984 -8.32 1 96 187 SER B O 1
ATOM 3536 N N . LEU B 1 188 ? -4.23 7.066 -7.168 1 96.62 188 LEU B N 1
ATOM 3537 C CA . LEU B 1 188 ? -3.176 6.516 -8.008 1 96.62 188 LEU B CA 1
ATOM 3538 C C . LEU B 1 188 ? -3.768 5.766 -9.195 1 96.62 188 LEU B C 1
ATOM 3540 O O . LEU B 1 188 ? -3.033 5.172 -9.992 1 96.62 188 LEU B O 1
ATOM 3544 N N . ILE B 1 189 ? -5.02 5.695 -9.273 1 94.5 189 ILE B N 1
ATOM 3545 C CA . ILE B 1 189 ? -5.719 5.191 -10.445 1 94.5 189 ILE B CA 1
ATOM 3546 C C . ILE B 1 189 ? -6.637 6.277 -11.008 1 94.5 189 ILE B C 1
ATOM 3548 O O . ILE B 1 189 ? -7.176 7.094 -10.25 1 94.5 189 ILE B O 1
ATOM 3552 N N . LYS B 1 190 ? -6.727 6.293 -12.328 1 92.5 190 LYS B N 1
ATOM 3553 C CA . LYS B 1 190 ? -7.633 7.273 -12.922 1 92.5 190 LYS B CA 1
ATOM 3554 C C . LYS B 1 190 ? -9.062 7.062 -12.438 1 92.5 190 LYS B C 1
ATOM 3556 O O . LYS B 1 190 ? -9.641 5.988 -12.617 1 92.5 190 LYS B O 1
ATOM 3561 N N . LEU B 1 191 ? -9.586 8.117 -11.867 1 92.38 191 LEU B N 1
ATOM 3562 C CA . LEU B 1 191 ? -10.953 8.062 -11.367 1 92.38 191 LEU B CA 1
ATOM 3563 C C . LEU B 1 191 ? -11.938 8.547 -12.43 1 92.38 191 LEU B C 1
ATOM 3565 O O . LEU B 1 191 ? -11.609 9.43 -13.227 1 92.38 191 LEU B O 1
ATOM 3569 N N . PRO B 1 192 ? -13.094 7.91 -12.398 1 91.31 192 PRO B N 1
ATOM 3570 C CA . PRO B 1 192 ? -14.133 8.5 -13.258 1 91.31 192 PRO B CA 1
ATOM 3571 C C . PRO B 1 192 ? -14.414 9.961 -12.914 1 91.31 192 PRO B C 1
ATOM 3573 O O . PRO B 1 192 ? -14.219 10.383 -11.773 1 91.31 192 PRO B O 1
ATOM 3576 N N . ASP B 1 193 ? -14.891 10.641 -13.891 1 89.81 193 ASP B N 1
ATOM 3577 C CA . ASP B 1 193 ? -15.094 12.078 -13.75 1 89.81 193 ASP B CA 1
ATOM 3578 C C . ASP B 1 193 ? -16.047 12.391 -12.602 1 89.81 193 ASP B C 1
ATOM 3580 O O . ASP B 1 193 ? -15.914 13.414 -11.938 1 89.81 193 ASP B O 1
ATOM 3584 N N . ASP B 1 194 ? -16.969 11.531 -12.414 1 92.25 194 ASP B N 1
ATOM 3585 C CA . ASP B 1 194 ? -18 11.805 -11.422 1 92.25 194 ASP B CA 1
ATOM 3586 C C . ASP B 1 194 ? -17.641 11.203 -10.062 1 92.25 194 ASP B C 1
ATOM 3588 O O . ASP B 1 194 ? -18.453 11.172 -9.148 1 92.25 194 ASP B O 1
ATOM 3592 N N . ASP B 1 195 ? -16.391 10.773 -10.016 1 92.5 195 ASP B N 1
ATOM 3593 C CA . ASP B 1 195 ? -15.969 10.18 -8.75 1 92.5 195 ASP B CA 1
ATOM 3594 C C . ASP B 1 195 ? -15.93 11.234 -7.645 1 92.5 195 ASP B C 1
ATOM 3596 O O . ASP B 1 195 ? -15.477 12.359 -7.863 1 92.5 195 ASP B O 1
ATOM 3600 N N . TYR B 1 196 ? -16.312 10.859 -6.422 1 91.56 196 TYR B N 1
ATOM 3601 C CA . TYR B 1 196 ? -16.375 11.734 -5.258 1 91.56 196 TYR B CA 1
ATOM 3602 C C . TYR B 1 196 ? -15.023 12.352 -4.957 1 91.56 196 TYR B C 1
ATOM 3604 O O . TYR B 1 196 ? -14.93 13.531 -4.598 1 91.56 196 TYR B O 1
ATOM 3612 N N . TYR B 1 197 ? -13.984 11.688 -5.152 1 90.31 197 TYR B N 1
ATOM 3613 C CA . TYR B 1 197 ? -12.656 12.125 -4.727 1 90.31 197 TYR B CA 1
ATOM 3614 C C . TYR B 1 197 ? -12.039 13.078 -5.738 1 90.31 197 TYR B C 1
ATOM 3616 O O . TYR B 1 197 ? -10.961 13.625 -5.512 1 90.31 197 TYR B O 1
ATOM 3624 N N . ASN B 1 198 ? -12.781 13.414 -6.734 1 91.31 198 ASN B N 1
ATOM 3625 C CA . ASN B 1 198 ? -12.32 14.414 -7.695 1 91.31 198 ASN B CA 1
ATOM 3626 C C . ASN B 1 198 ? -12.469 15.828 -7.145 1 91.31 198 ASN B C 1
ATOM 3628 O O . ASN B 1 198 ? -11.992 16.781 -7.754 1 91.31 198 ASN B O 1
ATOM 3632 N N . TRP B 1 199 ? -13.016 15.938 -5.949 1 92.19 199 TRP B N 1
ATOM 3633 C CA . TRP B 1 199 ? -13.195 17.25 -5.34 1 92.19 199 TRP B CA 1
ATOM 3634 C C . TRP B 1 199 ? -11.859 17.969 -5.188 1 92.19 199 TRP B C 1
ATOM 3636 O O . TRP B 1 199 ? -11.805 19.203 -5.223 1 92.19 199 TRP B O 1
ATOM 3646 N N . VAL B 1 200 ? -10.773 17.25 -5.008 1 93.75 200 VAL B N 1
ATOM 3647 C CA . VAL B 1 200 ? -9.461 17.844 -4.781 1 93.75 200 VAL B CA 1
ATOM 3648 C C . VAL B 1 200 ? -9.094 18.75 -5.953 1 93.75 200 VAL B C 1
ATOM 3650 O O . VAL B 1 200 ? -8.484 19.797 -5.762 1 93.75 200 VAL B O 1
ATOM 3653 N N . GLN B 1 201 ? -9.492 18.344 -7.148 1 90.88 201 GLN B N 1
ATOM 3654 C CA . GLN B 1 201 ? -9.164 19.094 -8.352 1 90.88 201 GLN B CA 1
ATOM 3655 C C . GLN B 1 201 ? -9.758 20.5 -8.289 1 90.88 201 GLN B C 1
ATOM 3657 O O . GLN B 1 201 ? -9.156 21.469 -8.773 1 90.88 201 GLN B O 1
ATOM 3662 N N . SER B 1 202 ? -10.898 20.641 -7.703 1 89.31 202 SER B N 1
ATOM 3663 C CA . SER B 1 202 ? -11.602 21.922 -7.66 1 89.31 202 SER B CA 1
ATOM 3664 C C . SER B 1 202 ? -11.039 22.828 -6.57 1 89.31 202 SER B C 1
ATOM 3666 O O . SER B 1 202 ? -11.117 24.047 -6.668 1 89.31 202 SER B O 1
ATOM 3668 N N . TYR B 1 203 ? -10.438 22.203 -5.566 1 92.75 203 TYR B N 1
ATOM 3669 C CA . TYR B 1 203 ? -9.992 22.984 -4.422 1 92.75 203 TYR B CA 1
ATOM 3670 C C . TYR B 1 203 ? -8.5 23.281 -4.516 1 92.75 203 TYR B C 1
ATOM 3672 O O . TYR B 1 203 ? -8.008 24.234 -3.885 1 92.75 203 TYR B O 1
ATOM 3680 N N . SER B 1 204 ? -7.797 22.484 -5.277 1 94.56 204 SER B N 1
ATOM 3681 C CA . SER B 1 204 ? -6.344 22.609 -5.332 1 94.56 204 SER B CA 1
ATOM 3682 C C . SER B 1 204 ? -5.926 23.891 -6.031 1 94.56 204 SER B C 1
ATOM 3684 O O . SER B 1 204 ? -6.469 24.25 -7.082 1 94.56 204 SER B O 1
ATOM 3686 N N . LYS B 1 205 ? -5.012 24.625 -5.359 1 94.31 205 LYS B N 1
ATOM 3687 C CA . LYS B 1 205 ? -4.453 25.812 -5.988 1 94.31 205 LYS B CA 1
ATOM 3688 C C . LYS B 1 205 ? -3.689 25.453 -7.262 1 94.31 205 LYS B C 1
ATOM 3690 O O . LYS B 1 205 ? -3.66 26.234 -8.211 1 94.31 205 LYS B O 1
ATOM 3695 N N . PHE B 1 206 ? -3.01 24.344 -7.277 1 94.69 206 PHE B N 1
ATOM 3696 C CA . PHE B 1 206 ? -2.217 23.844 -8.398 1 94.69 206 PHE B CA 1
ATOM 3697 C C . PHE B 1 206 ? -2.928 22.703 -9.102 1 94.69 206 PHE B C 1
ATOM 3699 O O . PHE B 1 206 ? -3.785 22.047 -8.516 1 94.69 206 PHE B O 1
ATOM 3706 N N . PRO B 1 207 ? -2.6 22.5 -10.375 1 93.75 207 PRO B N 1
ATOM 3707 C CA . PRO B 1 207 ? -3.238 21.391 -11.086 1 93.75 207 PRO B CA 1
ATOM 3708 C C . PRO B 1 207 ? -3.113 20.062 -10.352 1 93.75 207 PRO B C 1
ATOM 3710 O O . PRO B 1 207 ? -2.041 19.734 -9.836 1 93.75 207 PRO B O 1
ATOM 3713 N N . TYR B 1 208 ? -4.273 19.391 -10.289 1 92.31 208 TYR B N 1
ATOM 3714 C CA . TYR B 1 208 ? -4.352 18.109 -9.602 1 92.31 208 TYR B CA 1
ATOM 3715 C C . TYR B 1 208 ? -5.109 17.078 -10.438 1 92.31 208 TYR B C 1
ATOM 3717 O O . TYR B 1 208 ? -6.215 17.359 -10.914 1 92.31 208 TYR B O 1
ATOM 3725 N N . LYS B 1 209 ? -4.492 15.922 -10.68 1 89.25 209 LYS B N 1
ATOM 3726 C CA . LYS B 1 209 ? -5.164 14.852 -11.422 1 89.25 209 LYS B CA 1
ATOM 3727 C C . LYS B 1 209 ? -4.836 13.484 -10.828 1 89.25 209 LYS B C 1
ATOM 3729 O O . LYS B 1 209 ? -3.697 13.234 -10.43 1 89.25 209 LYS B O 1
ATOM 3734 N N . SER B 1 210 ? -5.934 12.625 -10.789 1 93.44 210 SER B N 1
ATOM 3735 C CA . SER B 1 210 ? -5.723 11.242 -10.367 1 93.44 210 SER B CA 1
ATOM 3736 C C . SER B 1 210 ? -5.051 10.422 -11.461 1 93.44 210 SER B C 1
ATOM 3738 O O . SER B 1 210 ? -5.02 10.836 -12.617 1 93.44 210 SER B O 1
ATOM 3740 N N . GLY B 1 211 ? -4.469 9.227 -11.039 1 93.62 211 GLY B N 1
ATOM 3741 C CA . GLY B 1 211 ? -3.805 8.359 -11.992 1 93.62 211 GLY B CA 1
ATOM 3742 C C . GLY B 1 211 ? -2.365 8.055 -11.625 1 93.62 211 GLY B C 1
ATOM 3743 O O . GLY B 1 211 ? -1.885 8.484 -10.57 1 93.62 211 GLY B O 1
ATOM 3744 N N . PRO B 1 212 ? -1.684 7.398 -12.492 1 88.5 212 PRO B N 1
ATOM 3745 C CA . PRO B 1 212 ? -0.333 6.914 -12.188 1 88.5 212 PRO B CA 1
ATOM 3746 C C . PRO B 1 212 ? 0.661 8.047 -11.953 1 88.5 212 PRO B C 1
ATOM 3748 O O . PRO B 1 212 ? 1.692 7.848 -11.305 1 88.5 212 PRO B O 1
ATOM 3751 N N . ASN B 1 213 ? 0.287 9.25 -12.422 1 90.44 213 ASN B N 1
ATOM 3752 C CA . ASN B 1 213 ? 1.201 10.383 -12.281 1 90.44 213 ASN B CA 1
ATOM 3753 C C . ASN B 1 213 ? 0.687 11.391 -11.258 1 90.44 213 ASN B C 1
ATOM 3755 O O . ASN B 1 213 ? 1.126 12.547 -11.242 1 90.44 213 ASN B O 1
ATOM 3759 N N . CYS B 1 214 ? -0.164 10.961 -10.516 1 93.94 214 CYS B N 1
ATOM 3760 C CA . CYS B 1 214 ? -0.82 11.852 -9.562 1 93.94 214 CYS B CA 1
ATOM 3761 C C . CYS B 1 214 ? 0.169 12.359 -8.523 1 93.94 214 CYS B C 1
ATOM 3763 O O . CYS B 1 214 ? 0.12 13.523 -8.133 1 93.94 214 CYS B O 1
ATOM 3765 N N . CYS B 1 215 ? 0.974 11.602 -8.148 1 97.25 215 CYS B N 1
ATOM 3766 C CA . CYS B 1 215 ? 1.712 11.859 -6.914 1 97.25 215 CYS B CA 1
ATOM 3767 C C . CYS B 1 215 ? 3.215 11.789 -7.156 1 97.25 215 CYS B C 1
ATOM 3769 O O . CYS B 1 215 ? 3.686 10.945 -7.922 1 97.25 215 CYS B O 1
ATOM 3771 N N . SER B 1 216 ? 3.928 12.641 -6.48 1 98.19 216 SER B N 1
ATOM 3772 C CA . SER B 1 216 ? 5.387 12.672 -6.559 1 98.19 216 SER B CA 1
ATOM 3773 C C . SER B 1 216 ? 5.996 11.352 -6.105 1 98.19 216 SER B C 1
ATOM 3775 O O . SER B 1 216 ? 5.469 10.695 -5.207 1 98.19 216 SER B O 1
ATOM 3777 N N . ASP B 1 217 ? 7.176 10.992 -6.715 1 97.75 217 ASP B N 1
ATOM 3778 C CA . ASP B 1 217 ? 7.938 9.844 -6.242 1 97.75 217 ASP B CA 1
ATOM 3779 C C . ASP B 1 217 ? 8.508 10.094 -4.848 1 97.75 217 ASP B C 1
ATOM 3781 O O . ASP B 1 217 ? 9.008 9.172 -4.199 1 97.75 217 ASP B O 1
ATOM 3785 N N . SER B 1 218 ? 8.398 11.344 -4.395 1 98.06 218 SER B N 1
ATOM 3786 C CA . SER B 1 218 ? 8.797 11.711 -3.037 1 98.06 218 SER B CA 1
ATOM 3787 C C . SER B 1 218 ? 7.602 12.195 -2.225 1 98.06 218 SER B C 1
ATOM 3789 O O . SER B 1 218 ? 7.715 13.156 -1.46 1 98.06 218 SER B O 1
ATOM 3791 N N . ALA B 1 219 ? 6.504 11.555 -2.469 1 98.56 219 ALA B N 1
ATOM 3792 C CA . ALA B 1 219 ? 5.293 11.914 -1.735 1 98.56 219 ALA B CA 1
ATOM 3793 C C . ALA B 1 219 ? 5.547 11.938 -0.231 1 98.56 219 ALA B C 1
ATOM 3795 O O . ALA B 1 219 ? 6.371 11.18 0.277 1 98.56 219 ALA B O 1
ATOM 3796 N N . ILE B 1 220 ? 4.824 12.773 0.477 1 98.81 220 ILE B N 1
ATOM 3797 C CA . ILE B 1 220 ? 5.078 13.016 1.893 1 98.81 220 ILE B CA 1
ATOM 3798 C C . ILE B 1 220 ? 3.887 12.539 2.719 1 98.81 220 ILE B C 1
ATOM 3800 O O . ILE B 1 220 ? 4.059 12.031 3.83 1 98.81 220 ILE B O 1
ATOM 3804 N N . SER B 1 221 ? 2.664 12.75 2.197 1 98.88 221 SER B N 1
ATOM 3805 C CA . SER B 1 221 ? 1.521 12.383 3.025 1 98.88 221 SER B CA 1
ATOM 3806 C C . SER B 1 221 ? 0.357 11.891 2.172 1 98.88 221 SER B C 1
ATOM 3808 O O . SER B 1 221 ? 0.245 12.25 0.998 1 98.88 221 SER B O 1
ATOM 3810 N N . PHE B 1 222 ? -0.403 11.078 2.74 1 98.81 222 PHE B N 1
ATOM 3811 C CA . PHE B 1 222 ? -1.708 10.648 2.244 1 98.81 222 PHE B CA 1
ATOM 3812 C C . PHE B 1 222 ? -2.756 10.727 3.348 1 98.81 222 PHE B C 1
ATOM 3814 O O . PHE B 1 222 ? -2.477 10.406 4.504 1 98.81 222 PHE B O 1
ATOM 3821 N N . HIS B 1 223 ? -3.965 11.141 2.971 1 98.62 223 HIS B N 1
ATOM 3822 C CA . HIS B 1 223 ? -5.062 11.289 3.92 1 98.62 223 HIS B CA 1
ATOM 3823 C C . HIS B 1 223 ? -6.121 10.211 3.715 1 98.62 223 HIS B C 1
ATOM 3825 O O . HIS B 1 223 ? -6.09 9.484 2.719 1 98.62 223 HIS B O 1
ATOM 3831 N N . TYR B 1 224 ? -6.988 10.031 4.734 1 98.19 224 TYR B N 1
ATOM 3832 C CA . TYR B 1 224 ? -8.031 9.016 4.766 1 98.19 224 TYR B CA 1
ATOM 3833 C C . TYR B 1 224 ? -7.43 7.617 4.832 1 98.19 224 TYR B C 1
ATOM 3835 O O . TYR B 1 224 ? -7.824 6.73 4.07 1 98.19 224 TYR B O 1
ATOM 3843 N N . ILE B 1 225 ? -6.504 7.418 5.633 1 98.5 225 ILE B N 1
ATOM 3844 C CA . ILE B 1 225 ? -5.82 6.141 5.812 1 98.5 225 ILE B CA 1
ATOM 3845 C C . ILE B 1 225 ? -6.375 5.422 7.039 1 98.5 225 ILE B C 1
ATOM 3847 O O . ILE B 1 225 ? -6.176 5.871 8.172 1 98.5 225 ILE B O 1
ATOM 3851 N N . ASP B 1 226 ? -7.074 4.398 6.84 1 97.44 226 ASP B N 1
ATOM 3852 C CA . ASP B 1 226 ? -7.57 3.625 7.977 1 97.44 226 ASP B CA 1
ATOM 3853 C C . ASP B 1 226 ? -6.477 2.736 8.562 1 97.44 226 ASP B C 1
ATOM 3855 O O . ASP B 1 226 ? -5.383 2.641 8 1 97.44 226 ASP B O 1
ATOM 3859 N N . PRO B 1 227 ? -6.73 2.117 9.719 1 97.12 227 PRO B N 1
ATOM 3860 C CA . PRO B 1 227 ? -5.684 1.374 10.422 1 97.12 227 PRO B CA 1
ATOM 3861 C C . PRO B 1 227 ? -5.09 0.249 9.578 1 97.12 227 PRO B C 1
ATOM 3863 O O . PRO B 1 227 ? -3.873 0.034 9.602 1 97.12 227 PRO B O 1
ATOM 3866 N N . LYS B 1 228 ? -5.887 -0.494 8.844 1 96.81 228 LYS B N 1
ATOM 3867 C CA . LYS B 1 228 ? -5.367 -1.561 7.992 1 96.81 228 LYS B CA 1
ATOM 3868 C C . LYS B 1 228 ? -4.41 -1.008 6.938 1 96.81 228 LYS B C 1
ATOM 3870 O O . LYS B 1 228 ? -3.309 -1.529 6.758 1 96.81 228 LYS B O 1
ATOM 3875 N N . MET B 1 229 ? -4.852 0.016 6.328 1 97.56 229 MET B N 1
ATOM 3876 C CA . MET B 1 229 ? -4.012 0.64 5.312 1 97.56 229 MET B CA 1
ATOM 3877 C C . MET B 1 229 ? -2.771 1.269 5.938 1 97.56 229 MET B C 1
ATOM 3879 O O . MET B 1 229 ? -1.702 1.287 5.328 1 97.56 229 MET B O 1
ATOM 3883 N N . MET B 1 230 ? -2.898 1.795 7.172 1 98.12 230 MET B N 1
ATOM 3884 C CA . MET B 1 230 ? -1.761 2.346 7.902 1 98.12 230 MET B CA 1
ATOM 3885 C C . MET B 1 230 ? -0.635 1.322 8.008 1 98.12 230 MET B C 1
ATOM 3887 O O . MET B 1 230 ? 0.507 1.611 7.645 1 98.12 230 MET B O 1
ATOM 3891 N N . HIS B 1 231 ? -0.956 0.152 8.398 1 98.06 231 HIS B N 1
ATOM 3892 C CA . HIS B 1 231 ? 0.036 -0.905 8.562 1 98.06 231 HIS B CA 1
ATOM 3893 C C . HIS B 1 231 ? 0.494 -1.442 7.207 1 98.06 231 HIS B C 1
ATOM 3895 O O . HIS B 1 231 ? 1.656 -1.818 7.047 1 98.06 231 HIS B O 1
ATOM 3901 N N . THR B 1 232 ? -0.407 -1.494 6.258 1 98.19 232 THR B N 1
ATOM 3902 C CA . THR B 1 232 ? -0.05 -1.902 4.906 1 98.19 232 THR B CA 1
ATOM 3903 C C . THR B 1 232 ? 1.014 -0.975 4.324 1 98.19 232 THR B C 1
ATOM 3905 O O . THR B 1 232 ? 2.049 -1.437 3.84 1 98.19 232 THR B O 1
ATOM 3908 N N . MET B 1 233 ? 0.732 0.338 4.406 1 98.5 233 MET B N 1
ATOM 3909 C CA . MET B 1 233 ? 1.682 1.315 3.881 1 98.5 233 MET B CA 1
ATOM 3910 C C . MET B 1 233 ? 3.004 1.25 4.637 1 98.5 233 MET B C 1
ATOM 3912 O O . MET B 1 233 ? 4.074 1.305 4.031 1 98.5 233 MET B O 1
ATOM 3916 N N . ASN B 1 234 ? 2.889 1.144 5.949 1 98.12 234 ASN B N 1
ATOM 3917 C CA . ASN B 1 234 ? 4.102 1.039 6.75 1 98.12 234 ASN B CA 1
ATOM 3918 C C . ASN B 1 234 ? 4.961 -0.145 6.312 1 98.12 234 ASN B C 1
ATOM 3920 O O . ASN B 1 234 ? 6.176 -0.013 6.164 1 98.12 234 ASN B O 1
ATOM 3924 N N . TYR B 1 235 ? 4.383 -1.295 6.09 1 98.12 235 TYR B N 1
ATOM 3925 C CA . TYR B 1 235 ? 5.094 -2.496 5.668 1 98.12 235 TYR B CA 1
ATOM 3926 C C . TYR B 1 235 ? 5.691 -2.314 4.277 1 98.12 235 TYR B C 1
ATOM 3928 O O . TYR B 1 235 ? 6.875 -2.58 4.066 1 98.12 235 TYR B O 1
ATOM 3936 N N . LEU B 1 236 ? 4.922 -1.852 3.324 1 97.94 236 LEU B N 1
ATOM 3937 C CA . LEU B 1 236 ? 5.355 -1.756 1.935 1 97.94 236 LEU B CA 1
ATOM 3938 C C . LEU B 1 236 ? 6.465 -0.723 1.782 1 97.94 236 LEU B C 1
ATOM 3940 O O . LEU B 1 236 ? 7.355 -0.882 0.945 1 97.94 236 LEU B O 1
ATOM 3944 N N . ILE B 1 237 ? 6.426 0.281 2.609 1 97.56 237 ILE B N 1
ATOM 3945 C CA . ILE B 1 237 ? 7.371 1.384 2.461 1 97.56 237 ILE B CA 1
ATOM 3946 C C . ILE B 1 237 ? 8.648 1.077 3.238 1 97.56 237 ILE B C 1
ATOM 3948 O O . ILE B 1 237 ? 9.75 1.336 2.754 1 97.56 237 ILE B O 1
ATOM 3952 N N . TYR B 1 238 ? 8.539 0.44 4.426 1 96.62 238 TYR B N 1
ATOM 3953 C CA . TYR B 1 238 ? 9.695 0.43 5.316 1 96.62 238 TYR B CA 1
ATOM 3954 C C . TYR B 1 238 ? 10.219 -0.989 5.52 1 96.62 238 TYR B C 1
ATOM 3956 O O . TYR B 1 238 ? 11.375 -1.185 5.895 1 96.62 238 TYR B O 1
ATOM 3964 N N . ASN B 1 239 ? 9.43 -1.951 5.328 1 96.62 239 ASN B N 1
ATOM 3965 C CA . ASN B 1 239 ? 9.859 -3.307 5.656 1 96.62 239 ASN B CA 1
ATOM 3966 C C . ASN B 1 239 ? 10.156 -4.121 4.402 1 96.62 239 ASN B C 1
ATOM 3968 O O . ASN B 1 239 ? 11.141 -4.863 4.359 1 96.62 239 ASN B O 1
ATOM 3972 N N . LEU B 1 240 ? 9.281 -3.996 3.363 1 97.38 240 LEU B N 1
ATOM 3973 C CA . LEU B 1 240 ? 9.422 -4.797 2.15 1 97.38 240 LEU B CA 1
ATOM 3974 C C . LEU B 1 240 ? 10.695 -4.426 1.396 1 97.38 240 LEU B C 1
ATOM 3976 O O . LEU B 1 240 ? 10.938 -3.248 1.119 1 97.38 240 LEU B O 1
ATOM 3980 N N . ASN B 1 241 ? 11.5 -5.422 1.109 1 96.19 241 ASN B N 1
ATOM 3981 C CA . ASN B 1 241 ? 12.711 -5.266 0.31 1 96.19 241 ASN B CA 1
ATOM 3982 C C . ASN B 1 241 ? 12.555 -5.887 -1.074 1 96.19 241 ASN B C 1
ATOM 3984 O O . ASN B 1 241 ? 12.344 -7.098 -1.196 1 96.19 241 ASN B O 1
ATOM 3988 N N . VAL B 1 242 ? 12.617 -5.078 -2.072 1 95.44 242 VAL B N 1
ATOM 3989 C CA . VAL B 1 242 ? 12.5 -5.566 -3.443 1 95.44 242 VAL B CA 1
ATOM 3990 C C . VAL B 1 242 ? 13.867 -5.98 -3.965 1 95.44 242 VAL B C 1
ATOM 3992 O O . VAL B 1 242 ? 14.828 -5.203 -3.898 1 95.44 242 VAL B O 1
ATOM 3995 N N . GLY B 1 243 ? 13.898 -7.152 -4.41 1 86.31 243 GLY B N 1
ATOM 3996 C CA . GLY B 1 243 ? 15.164 -7.715 -4.855 1 86.31 243 GLY B CA 1
ATOM 3997 C C . GLY B 1 243 ? 15.727 -7.023 -6.082 1 86.31 243 GLY B C 1
ATOM 3998 O O . GLY B 1 243 ? 14.969 -6.539 -6.93 1 86.31 243 GLY B O 1
ATOM 3999 N N . HIS B 1 244 ? 17.031 -6.535 -6.051 1 73.88 244 HIS B N 1
ATOM 4000 C CA . HIS B 1 244 ? 17.703 -6.008 -7.23 1 73.88 244 HIS B CA 1
ATOM 4001 C C . HIS B 1 244 ? 18.469 -7.105 -7.965 1 73.88 244 HIS B C 1
ATOM 4003 O O . HIS B 1 244 ? 19.141 -7.918 -7.332 1 73.88 244 HIS B O 1
ATOM 4009 N N . THR B 1 245 ? 17.734 -7.766 -8.875 1 50.25 245 THR B N 1
ATOM 4010 C CA . THR B 1 245 ? 18.547 -8.742 -9.586 1 50.25 245 THR B CA 1
ATOM 4011 C C . THR B 1 245 ? 19.656 -8.055 -10.375 1 50.25 245 THR B C 1
ATOM 4013 O O . THR B 1 245 ? 19.484 -6.914 -10.812 1 50.25 245 THR B O 1
ATOM 4016 N N . LYS B 1 246 ? 20.891 -8.531 -10.133 1 41.19 246 LYS B N 1
ATOM 4017 C CA . LYS B 1 246 ? 22.047 -8.133 -10.938 1 41.19 246 LYS B CA 1
ATOM 4018 C C . LYS B 1 246 ? 21.719 -8.188 -12.43 1 41.19 246 LYS B C 1
ATOM 4020 O O . LYS B 1 246 ? 21.125 -9.164 -12.906 1 41.19 246 LYS B O 1
ATOM 4025 N N . ASP B 1 247 ? 21.5 -6.875 -13.102 1 33.5 247 ASP B N 1
ATOM 4026 C CA . ASP B 1 247 ? 21.594 -6.883 -14.562 1 33.5 247 ASP B CA 1
ATOM 4027 C C . ASP B 1 247 ? 22.547 -7.961 -15.047 1 33.5 247 ASP B C 1
ATOM 4029 O O . ASP B 1 247 ? 23.609 -8.164 -14.453 1 33.5 247 ASP B O 1
#

Nearest PDB structures (foldseek):
  7q4i-assembly1_A  TM=9.210E-01  e=4.637E-29  Drosophila melanogaster
  3i0h-assembly1_A-2  TM=5.103E-01  e=1.265E-02  Homo sapiens
  3i0e-assembly1_A-2  TM=4.808E-01  e=2.081E-02  Homo sapiens
  2y7a-assembly3_D  TM=4.861E-01  e=2.841E-02  Homo sapiens
  3i0c-assembly1_A-2  TM=4.933E-01  e=3.424E-02  Homo sapiens

Foldseek 3Di:
DEEPVCVPFFQVLVVVFCQVVDPDDEAEYCDDDDVGRYDRLVDDDDLLCVQVSVLSVLLCCVPPPPCVVDWKDKQEYSQKDFPVVLVVVLCVVDGLLALEKEAQKWADLPCVVVQIWHQRQLIMMGRSNNSVLCNVPCCVNPVVQVDSGRDNRSSVSSSSVVSVRYYDQSADPVQAAQRENAALVLAACFDPPPDPVCVCCSTGPGHAGGHNRRHDPSRTMHGRHGSVNSVVCRCVPPPDDDDDPDD/DEEPVCVPFQQVLVVVFCQVVDPDDEAEYCDDDPVGRYDRLVDDDDLLCVQVSVLSVLLCCVVPPPCVVDWKDKQEYSQKDFPVVLVVVLCVVDGLLALEKEAQKWADLPCVVVQIWHQRQLIMMGRSNNSVLCNVPCCVNPVVQVDSGRPNRSSVSSSSVVSVRYYDDSADPVQAAQRENAALVLAACFDPPPDPVCVCCSTGPGHAGGHNRRHDPSRTMHGRHGSVNSVVCRCVPPPDDDDDPDD

Solvent-accessible surface area (backbone atoms only — not comparable to full-atom values): 25793 Å² total; per-residue (Å²): 65,53,44,67,85,34,45,74,69,23,38,49,48,40,59,73,47,48,45,68,69,41,97,71,75,71,41,41,26,54,47,72,50,94,88,49,69,40,42,55,62,76,46,75,84,55,71,65,31,39,27,60,47,52,54,46,46,55,44,46,45,64,74,74,39,73,56,87,82,48,46,68,49,75,49,44,38,48,33,38,47,52,39,55,45,22,45,49,56,62,49,68,80,53,63,36,76,38,48,33,32,41,39,26,50,25,33,45,91,59,55,88,68,66,47,47,22,39,36,52,49,19,13,37,34,29,16,40,39,29,49,48,46,44,43,55,43,26,59,65,49,79,44,70,51,65,71,82,58,37,56,37,28,57,49,53,20,51,34,29,55,76,66,66,34,40,77,46,88,62,45,45,99,85,58,19,39,20,33,30,65,46,29,53,55,64,28,31,39,72,64,61,89,83,38,80,72,51,55,54,46,75,33,35,64,53,84,58,58,56,11,84,72,27,54,28,44,49,41,24,23,29,3,75,38,50,53,40,50,44,38,30,52,42,37,49,64,74,50,46,49,76,42,77,69,83,128,66,54,44,67,86,35,44,74,70,25,38,49,48,39,59,72,48,49,48,69,69,43,98,73,77,72,40,41,25,54,46,70,49,94,88,50,69,41,42,55,63,77,48,74,84,56,71,66,31,40,27,60,46,51,54,47,48,55,45,48,46,62,73,74,40,74,56,89,82,48,46,68,48,78,49,43,37,51,33,37,49,52,39,55,44,23,45,50,57,62,48,67,80,55,62,36,76,39,49,34,31,40,38,27,49,25,32,44,94,58,55,87,68,67,46,49,22,38,35,55,50,20,12,37,34,29,15,39,39,30,49,50,45,43,42,55,44,25,57,66,47,80,43,71,53,64,72,83,58,38,56,38,30,56,48,53,19,49,34,30,55,75,68,68,34,41,77,46,88,60,47,44,100,86,58,20,40,20,35,30,64,45,29,53,56,66,28,31,39,72,63,60,88,84,39,78,72,51,55,54,45,77,32,36,65,54,85,56,57,57,11,84,71,27,53,29,43,48,42,23,23,28,3,75,37,50,53,40,50,45,38,30,50,43,38,48,65,71,50,46,50,76,43,77,71,82,126

Sequence (494 aa):
MTTPKYHRERTDHVEATWAPHCDKHLFMSTKKDNKLPIVNLSVPEGREFLWAKTKAAFKYIYDNIDISKFEWFLKADDDTFIIVENLRKLLEKYSPDSLVYFGAIFHFMDASLGQTYPSGGAGYVLSRAALRKFVEIGLRGGKLCDSKEIYEDLEIGSCMRKLNISFIDSRDSKGRHRFIPVSPDNSLIKLPDDDYYNWVQSYSKFPYKSGPNCCSDSAISFHYIDPKMMHTMNYLIYNLNVGHTKDMTTPKYHRERTDHVEATWAPHCDKHLFMSTKKDNKLPIVNLSVPEGREFLWAKTKAAFKYIYDNIDISKFEWFLKADDDTFIIVENLRKLLEKYSPDSLVYFGAIFHFMDASLGQTYPSGGAGYVLSRAALRKFVEIGLRGGKLCDSKEIYEDLEIGSCMRKLNISFIDSRDSKGRHRFIPVSPDNSLIKLPDDDYYNWVQSYSKFPYKSGPNCCSDSAISFHYIDPKMMHTMNYLIYNLNVGHTKD

InterPro domains:
  IPR003378 Fringe-like, glycosyltransferase domain [PF02434] (2-170)
  IPR026050 C1GALT1/C1GALT1-specific chaperone 1 [PTHR23033] (1-241)
  IPR029044 Nucleotide-diphospho-sugar transferases [SSF53448] (66-211)

pLDDT: mean 93.22, std 9.43, range [33.44, 98.94]

Secondary structure (DSSP, 8-state):
---GGGIIIIIHHHHTTTGGGSSS--EEESS--TTTTEEE-----SGGGHHHHHHHHHHHHHHHS-GGG-SEEEE--TTEEE-HHHHHHHHTTS-TTSSEEEE-EEE-SSGGG--EEE-TTT-EEEEHHHHHHIIIIIIISS-TT----S-HHHHHHHHHHHTTPEE-----TTS-BSEESS-GGGTSSPPPTT-GGGHHHHHBSS----STTSB-TT--EEES--HHHHHHHHIIIII--------/---GGGIIIIIHHHHTTTGGGSSS--EEESS--TTTTEEE-----SGGGHHHHHHHHHHHHHHHS-GGG-SEEEE--TTEEE-HHHHHHHHTTS-TTSSEEEE-EEE-SSGGG--EEE-TTT-EEEEHHHHHHIIIIIIISS-TT----S-HHHHHHHHHHHTTPEE-----TTS-BSEESS-GGGTSSPPPTT-GGGHHHHHBSS----STTSB-TT--EEES--HHHHHHHHIIIII--------

Radius of gyration: 26.41 Å; Cα contacts (8 Å, |Δi|>4): 976; chains: 2; bounding box: 41×83×58 Å

Organism: Meloidogyne incognita (NCBI:txid6306)